Protein AF-0000000082126314 (afdb_homodimer)

Secondary structure (DSSP, 8-state):
-------SGGGHHHHHHHHHHHSS---THHHHHHHHHHHHTT-----------SS---EEE---SSHHHHHHHHHHHHTT--EEEEES-TTSHHHHHHHHHS-TTEEEEE--TT-HHHHHHHHHHHHHHHTT----EEEE--------B-TTTS-HHHHHHHIIIIIIIHHHHHHHHHHHHHHHT-EEEEE--GGGTS--TTBHHHHHHHHHHHHHHHHHHHHHGGGT-EEEEEEE--B--GGGG-HHHHHHHHHHHHHHS-HHHHHHH-HHHHHHHHHHHHHHHHHSB---HHHHHHHHHHHH-SS--SEEEESTTHHHHHHHHHHS-HHHHHHHHHHHH----PPPHHHHHHHHHHHHHHHHHHHHHHH--/--------GGGHHHHHHHHHHHSS---THHHHHHHHHHHTTT-----------SS---EEES--SSHHHHHHHHHHHHTT--EEEEES-TTSHHHHHHHHHS-TTEEEEE--TT-HHHHHHHHHHHHHHHTT----EEEE--------B-TTTS-HHHHHHHIIIIIIIHHHHHHHHHHHHHHHT-EEEEE--GGGTS--TTBHHHHHHHHHHHHHHHHHHHHHGGGT-EEEEEEE--B--GGGG-HHHHHHHHHHHHHHS-HHHHHHH-HHHHHHHHHHHHHHHHHSB---HHHHHHHHHHHH-SS--SEEEESTTHHHHHHHHHHS-HHHHHHHHHHHH----PPPHHHHHHHHHHHHHHHHHHHHHHH--

Nearest PDB structures (foldseek):
  2jap-assembly1_D  TM=8.775E-01  e=4.579E-18  Streptomyces clavuligerus
  5u4s-assembly1_B  TM=9.012E-01  e=1.183E-16  Burkholderia cenocepacia J2315
  6h0m-assembly1_A  TM=8.388E-01  e=1.594E-15  Homo sapiens
  6hno-assembly1_A  TM=8.397E-01  e=1.691E-15  Homo sapiens
  1yde-assembly4_N  TM=8.434E-01  e=3.240E-15  Homo sapiens

Structure (mmCIF, N/CA/C/O backbone):
data_AF-0000000082126314-model_v1
#
loop_
_entity.id
_entity.type
_entity.pdbx_description
1 polymer '11-beta-hydroxysteroid dehydrogenase type 2'
#
loop_
_atom_site.group_PDB
_atom_site.id
_atom_site.type_symbol
_atom_site.label_atom_id
_atom_site.label_alt_id
_atom_site.label_comp_id
_atom_site.label_asym_id
_atom_site.label_entity_id
_atom_site.label_seq_id
_atom_site.pdbx_PDB_ins_code
_atom_site.Cartn_x
_atom_site.Cartn_y
_atom_site.Cartn_z
_atom_site.occupancy
_atom_site.B_iso_or_equiv
_atom_site.auth_seq_id
_atom_site.auth_comp_id
_atom_site.auth_asym_id
_atom_site.auth_atom_id
_atom_site.pdbx_PDB_model_num
ATOM 1 N N . MET A 1 1 ? -39.156 -5.375 44.812 1 20.78 1 MET A N 1
ATOM 2 C CA . MET A 1 1 ? -38.625 -5.566 43.469 1 20.78 1 MET A CA 1
ATOM 3 C C . MET A 1 1 ? -37.25 -4.98 43.344 1 20.78 1 MET A C 1
ATOM 5 O O . MET A 1 1 ? -37.031 -3.775 43.5 1 20.78 1 MET A O 1
ATOM 9 N N . VAL A 1 2 ? -36.062 -5.664 43.719 1 22.58 2 VAL A N 1
ATOM 10 C CA . VAL A 1 2 ? -34.812 -5.41 44.406 1 22.58 2 VAL A CA 1
ATOM 11 C C . VAL A 1 2 ? -33.719 -4.992 43.406 1 22.58 2 VAL A C 1
ATOM 13 O O . VAL A 1 2 ? -33.469 -5.695 42.438 1 22.58 2 VAL A O 1
ATOM 16 N N . ARG A 1 3 ? -33.281 -3.662 43.312 1 22.39 3 ARG A N 1
ATOM 17 C CA . ARG A 1 3 ? -32.469 -2.762 42.5 1 22.39 3 ARG A CA 1
ATOM 18 C C . ARG A 1 3 ? -30.984 -3.113 42.594 1 22.39 3 ARG A C 1
ATOM 20 O O . ARG A 1 3 ? -30.312 -2.699 43.562 1 22.39 3 ARG A O 1
ATOM 27 N N . GLY A 1 4 ? -30.594 -4.449 42.469 1 22.42 4 GLY A N 1
ATOM 28 C CA . GLY A 1 4 ? -29.25 -4.824 42.906 1 22.42 4 GLY A CA 1
ATOM 29 C C . GLY A 1 4 ? -28.172 -4.121 42.094 1 22.42 4 GLY A C 1
ATOM 30 O O . GLY A 1 4 ? -28.266 -4.023 40.875 1 22.42 4 GLY A O 1
ATOM 31 N N . ARG A 1 5 ? -27.344 -3.168 42.719 1 23.34 5 ARG A N 1
ATOM 32 C CA . ARG A 1 5 ? -26.297 -2.193 42.406 1 23.34 5 ARG A CA 1
ATOM 33 C C . ARG A 1 5 ? -25.047 -2.881 41.875 1 23.34 5 ARG A C 1
ATOM 35 O O . ARG A 1 5 ? -24.438 -3.693 42.594 1 23.34 5 ARG A O 1
ATOM 42 N N . LEU A 1 6 ? -25.031 -3.4 40.656 1 25.09 6 LEU A N 1
ATOM 43 C CA . LEU A 1 6 ? -23.859 -4.156 40.219 1 25.09 6 LEU A CA 1
ATOM 44 C C . LEU A 1 6 ? -22.594 -3.305 40.312 1 25.09 6 LEU A C 1
ATOM 46 O O . LEU A 1 6 ? -22.609 -2.135 39.938 1 25.09 6 LEU A O 1
ATOM 50 N N . PRO A 1 7 ? -21.547 -3.617 41.156 1 22.52 7 PRO A N 1
ATOM 51 C CA . PRO A 1 7 ? -20.375 -2.881 41.625 1 22.52 7 PRO A CA 1
ATOM 52 C C . PRO A 1 7 ? -19.469 -2.402 40.5 1 22.52 7 PRO A C 1
ATOM 54 O O . PRO A 1 7 ? -19.484 -2.98 39.406 1 22.52 7 PRO A O 1
ATOM 57 N N . ARG A 1 8 ? -18.844 -1.096 40.594 1 27.41 8 ARG A N 1
ATOM 58 C CA . ARG A 1 8 ? -18.078 -0.081 39.875 1 27.41 8 ARG A CA 1
ATOM 59 C C . ARG A 1 8 ? -16.672 -0.585 39.562 1 27.41 8 ARG A C 1
ATOM 61 O O . ARG A 1 8 ? -15.797 0.194 39.188 1 27.41 8 ARG A O 1
ATOM 68 N N . VAL A 1 9 ? -16.312 -1.833 39.938 1 24.19 9 VAL A N 1
ATOM 69 C CA . VAL A 1 9 ? -14.898 -2.154 40.125 1 24.19 9 VAL A CA 1
ATOM 70 C C . VAL A 1 9 ? -14.18 -2.098 38.781 1 24.19 9 VAL A C 1
ATOM 72 O O . VAL A 1 9 ? -12.961 -2.232 38.719 1 24.19 9 VAL A O 1
ATOM 75 N N . HIS A 1 10 ? -14.977 -2.217 37.688 1 27.72 10 HIS A N 1
ATOM 76 C CA . HIS A 1 10 ? -14.289 -2.793 36.531 1 27.72 10 HIS A CA 1
ATOM 77 C C . HIS A 1 10 ? -13.422 -1.75 35.844 1 27.72 10 HIS A C 1
ATOM 79 O O . HIS A 1 10 ? -12.914 -1.999 34.75 1 27.72 10 HIS A O 1
ATOM 85 N N . ARG A 1 11 ? -13.516 -0.415 36.5 1 29.98 11 ARG A N 1
ATOM 86 C CA . ARG A 1 11 ? -12.961 0.695 35.719 1 29.98 11 ARG A CA 1
ATOM 87 C C . ARG A 1 11 ? -11.438 0.714 35.812 1 29.98 11 ARG A C 1
ATOM 89 O O . ARG A 1 11 ? -10.773 1.343 34.969 1 29.98 11 ARG A O 1
ATOM 96 N N . SER A 1 12 ? -10.836 0.239 36.938 1 27.75 12 SER A N 1
ATOM 97 C CA . SER A 1 12 ? -9.5 0.644 37.344 1 27.75 12 SER A CA 1
ATOM 98 C C . SER A 1 12 ? -8.43 0.042 36.469 1 27.75 12 SER A C 1
ATOM 100 O O . SER A 1 12 ? -7.445 0.707 36.125 1 27.75 12 SER A O 1
ATOM 102 N N . TRP A 1 13 ? -8.641 -1.175 36.125 1 28.08 13 TRP A N 1
ATOM 103 C CA . TRP A 1 13 ? -7.453 -1.894 35.688 1 28.08 13 TRP A CA 1
ATOM 104 C C . TRP A 1 13 ? -7.09 -1.53 34.25 1 28.08 13 TRP A C 1
ATOM 106 O O . TRP A 1 13 ? -5.91 -1.476 33.906 1 28.08 13 TRP A O 1
ATOM 116 N N . LEU A 1 14 ? -8.203 -1.033 33.531 1 29.67 14 LEU A N 1
ATOM 117 C CA . LEU A 1 14 ? -8.008 -0.794 32.094 1 29.67 14 LEU A CA 1
ATOM 118 C C . LEU A 1 14 ? -7.219 0.489 31.875 1 29.67 14 LEU A C 1
ATOM 120 O O . LEU A 1 14 ? -6.5 0.605 30.875 1 29.67 14 LEU A O 1
ATOM 124 N N . GLU A 1 15 ? -7.316 1.473 32.812 1 31.52 15 GLU A N 1
ATOM 125 C CA . GLU A 1 15 ? -6.559 2.719 32.75 1 31.52 15 GLU A CA 1
ATOM 126 C C . GLU A 1 15 ? -5.062 2.463 32.938 1 31.52 15 GLU A C 1
ATOM 128 O O . GLU A 1 15 ? -4.234 3.131 32.312 1 31.52 15 GLU A O 1
ATOM 133 N N . LEU A 1 16 ? -4.77 1.506 33.656 1 30.12 16 LEU A N 1
ATOM 134 C CA . LEU A 1 16 ? -3.377 1.296 34.062 1 30.12 16 LEU A CA 1
ATOM 135 C C . LEU A 1 16 ? -2.58 0.715 32.875 1 30.12 16 LEU A C 1
ATOM 137 O O . LEU A 1 16 ? -1.442 1.122 32.625 1 30.12 16 LEU A O 1
ATOM 141 N N . TYR A 1 17 ? -3.289 -0.113 32 1 31.22 17 TYR A N 1
ATOM 142 C CA . TYR A 1 17 ? -2.498 -0.831 31.016 1 31.22 17 TYR A CA 1
ATOM 143 C C . TYR A 1 17 ? -2.121 0.081 29.859 1 31.22 17 TYR A C 1
ATOM 145 O O . TYR A 1 17 ? -1.019 -0.017 29.312 1 31.22 17 TYR A O 1
ATOM 153 N N . CYS A 1 18 ? -2.982 1.072 29.375 1 33 18 CYS A N 1
ATOM 154 C CA . CYS A 1 18 ? -2.668 1.998 28.297 1 33 18 CYS A CA 1
ATOM 155 C C . CYS A 1 18 ? -1.487 2.889 28.656 1 33 18 CYS A C 1
ATOM 157 O O . CYS A 1 18 ? -0.684 3.25 27.797 1 33 18 CYS A O 1
ATOM 159 N N . ARG A 1 19 ? -1.392 3.305 29.875 1 31.64 19 ARG A N 1
ATOM 160 C CA . ARG A 1 19 ? -0.272 4.105 30.359 1 31.64 19 ARG A CA 1
ATOM 161 C C . ARG A 1 19 ? 1.025 3.305 30.328 1 31.64 19 ARG A C 1
ATOM 163 O O . ARG A 1 19 ? 2.115 3.881 30.312 1 31.64 19 ARG A O 1
ATOM 170 N N . MET A 1 20 ? 0.917 2.049 30.375 1 30.08 20 MET A N 1
ATOM 171 C CA . MET A 1 20 ? 2.166 1.317 30.562 1 30.08 20 MET A CA 1
ATOM 172 C C . MET A 1 20 ? 2.939 1.21 29.266 1 30.08 20 MET A C 1
ATOM 174 O O . MET A 1 20 ? 4.172 1.156 29.266 1 30.08 20 MET A O 1
ATOM 178 N N . ARG A 1 21 ? 2.238 0.976 27.984 1 34.66 21 ARG A N 1
ATOM 179 C CA . ARG A 1 21 ? 3.092 0.909 26.812 1 34.66 21 ARG A CA 1
ATOM 180 C C . ARG A 1 21 ? 3.758 2.254 26.531 1 34.66 21 ARG A C 1
ATOM 182 O O . ARG A 1 21 ? 4.73 2.33 25.781 1 34.66 21 ARG A O 1
ATOM 189 N N . CYS A 1 22 ? 3.121 3.445 26.797 1 31.67 22 CYS A N 1
ATOM 190 C CA . CYS A 1 22 ? 3.951 4.641 26.719 1 31.67 22 CYS A CA 1
ATOM 191 C C . CYS A 1 22 ? 5.078 4.59 27.75 1 31.67 22 CYS A C 1
ATOM 193 O O . CYS A 1 22 ? 6.137 5.188 27.547 1 31.67 22 CYS A O 1
ATOM 195 N N . GLU A 1 23 ? 4.77 4.488 29.156 1 30.38 23 GLU A N 1
ATOM 196 C CA . GLU A 1 23 ? 5.84 4.531 30.141 1 30.38 23 GLU A CA 1
ATOM 197 C C . GLU A 1 23 ? 6.59 3.203 30.203 1 30.38 23 GLU A C 1
ATOM 199 O O . GLU A 1 23 ? 6.012 2.146 29.938 1 30.38 23 GLU A O 1
ATOM 204 N N . GLY A 1 24 ? 7.914 3.127 30.25 1 30.2 24 GLY A N 1
ATOM 205 C CA . GLY A 1 24 ? 9.086 2.268 30.266 1 30.2 24 GLY A CA 1
ATOM 206 C C . GLY A 1 24 ? 8.891 1.001 31.062 1 30.2 24 GLY A C 1
ATOM 207 O O . GLY A 1 24 ? 9.859 0.291 31.359 1 30.2 24 GLY A O 1
ATOM 208 N N . HIS A 1 25 ? 7.824 1.014 31.922 1 28.56 25 HIS A N 1
ATOM 209 C CA . HIS A 1 25 ? 8.062 -0.124 32.812 1 28.56 25 HIS A CA 1
ATOM 210 C C . HIS A 1 25 ? 7.652 -1.433 32.125 1 28.56 25 HIS A C 1
ATOM 212 O O . HIS A 1 25 ? 6.461 -1.719 32 1 28.56 25 HIS A O 1
ATOM 218 N N . LEU A 1 26 ? 8.367 -1.854 31.094 1 32.91 26 LEU A N 1
ATOM 219 C CA . LEU A 1 26 ? 8.359 -3.139 30.406 1 32.91 26 LEU A CA 1
ATOM 220 C C . LEU A 1 26 ? 8.43 -4.293 31.406 1 32.91 26 LEU A C 1
ATOM 222 O O . LEU A 1 26 ? 9.414 -4.43 32.125 1 32.91 26 LEU A O 1
ATOM 226 N N . SER A 1 27 ? 7.402 -4.555 32.031 1 30.56 27 SER A N 1
ATOM 227 C CA . SER A 1 27 ? 7.68 -5.738 32.844 1 30.56 27 SER A CA 1
ATOM 228 C C . SER A 1 27 ? 8.219 -6.879 31.984 1 30.56 27 SER A C 1
ATOM 230 O O . SER A 1 27 ? 7.867 -6.996 30.812 1 30.56 27 SER A O 1
ATOM 232 N N . CYS A 1 28 ? 9.32 -7.59 32.375 1 28.75 28 CYS A N 1
ATOM 233 C CA . CYS A 1 28 ? 10.312 -8.562 31.953 1 28.75 28 CYS A CA 1
ATOM 234 C C . CYS A 1 28 ? 9.648 -9.758 31.281 1 28.75 28 CYS A C 1
ATOM 236 O O . CYS A 1 28 ? 10.227 -10.367 30.391 1 28.75 28 CYS A O 1
ATOM 238 N N . SER A 1 29 ? 8.5 -10.18 31.797 1 30.23 29 SER A N 1
ATOM 239 C CA . SER A 1 29 ? 8.125 -11.555 31.469 1 30.23 29 SER A CA 1
ATOM 240 C C . SER A 1 29 ? 7.488 -11.641 30.094 1 30.23 29 SER A C 1
ATOM 242 O O . SER A 1 29 ? 7.531 -12.688 29.438 1 30.23 29 SER A O 1
ATOM 244 N N . SER A 1 30 ? 6.691 -10.594 29.672 1 33.94 30 SER A N 1
ATOM 245 C CA . SER A 1 30 ? 6.023 -10.625 28.375 1 33.94 30 SER A CA 1
ATOM 246 C C . SER A 1 30 ? 7.02 -10.438 27.25 1 33.94 30 SER A C 1
ATOM 248 O O . SER A 1 30 ? 6.703 -10.711 26.078 1 33.94 30 SER A O 1
ATOM 250 N N . ILE A 1 31 ? 8.188 -9.828 27.516 1 36.41 31 ILE A N 1
ATOM 251 C CA . ILE A 1 31 ? 9.32 -9.664 26.609 1 36.41 31 ILE A CA 1
ATOM 252 C C . ILE A 1 31 ? 9.891 -11.039 26.25 1 36.41 31 ILE A C 1
ATOM 254 O O . ILE A 1 31 ? 10.227 -11.289 25.094 1 36.41 31 ILE A O 1
ATOM 258 N N . VAL A 1 32 ? 9.977 -11.844 27.25 1 32.91 32 VAL A N 1
ATOM 259 C CA . VAL A 1 32 ? 10.672 -13.109 27.062 1 32.91 32 VAL A CA 1
ATOM 260 C C . VAL A 1 32 ? 9.867 -14.016 26.141 1 32.91 32 VAL A C 1
ATOM 262 O O . VAL A 1 32 ? 10.438 -14.688 25.266 1 32.91 32 VAL A O 1
ATOM 265 N N . TYR A 1 33 ? 8.508 -13.922 26.219 1 31.95 33 TYR A N 1
ATOM 266 C CA . TYR A 1 33 ? 7.707 -14.859 25.438 1 31.95 33 TYR A CA 1
ATOM 267 C C . TYR A 1 33 ? 7.668 -14.461 23.969 1 31.95 33 TYR A C 1
ATOM 269 O O . TYR A 1 33 ? 7.762 -15.312 23.094 1 31.95 33 TYR A O 1
ATOM 277 N N . ARG A 1 34 ? 7.512 -13.172 23.719 1 37.03 34 ARG A N 1
ATOM 278 C CA . ARG A 1 34 ? 7.473 -12.695 22.344 1 37.03 34 ARG A CA 1
ATOM 279 C C . ARG A 1 34 ? 8.852 -12.781 21.688 1 37.03 34 ARG A C 1
ATOM 281 O O . ARG A 1 34 ? 8.961 -12.867 20.469 1 37.03 34 ARG A O 1
ATOM 288 N N . MET A 1 35 ? 9.914 -12.672 22.406 1 34.84 35 MET A N 1
ATOM 289 C CA . MET A 1 35 ? 11.281 -12.836 21.938 1 34.84 35 MET A CA 1
ATOM 290 C C . MET A 1 35 ? 11.516 -14.258 21.422 1 34.84 35 MET A C 1
ATOM 292 O O . MET A 1 35 ? 12.32 -14.469 20.516 1 34.84 35 MET A O 1
ATOM 296 N N . THR A 1 36 ? 10.914 -15.227 22.031 1 33.75 36 THR A N 1
ATOM 297 C CA . THR A 1 36 ? 11.172 -16.594 21.609 1 33.75 36 THR A CA 1
ATOM 298 C C . THR A 1 36 ? 10.477 -16.891 20.281 1 33.75 36 THR A C 1
ATOM 300 O O . THR A 1 36 ? 10.992 -17.656 19.453 1 33.75 36 THR A O 1
ATOM 303 N N . VAL A 1 37 ? 9.359 -16.156 20.016 1 36.62 37 VAL A N 1
ATOM 304 C CA . VAL A 1 37 ? 8.625 -16.469 18.797 1 36.62 37 VAL A CA 1
ATOM 305 C C . VAL A 1 37 ? 9.352 -15.867 17.594 1 36.62 37 VAL A C 1
ATOM 307 O O . VAL A 1 37 ? 9.414 -16.5 16.531 1 36.62 37 VAL A O 1
ATOM 310 N N . THR A 1 38 ? 9.875 -14.633 17.672 1 35.91 38 THR A N 1
ATOM 311 C CA . THR A 1 38 ? 10.578 -14.016 16.547 1 35.91 38 THR A CA 1
ATOM 312 C C . THR A 1 38 ? 11.859 -14.773 16.234 1 35.91 38 THR A C 1
ATOM 314 O O . THR A 1 38 ? 12.227 -14.914 15.062 1 35.91 38 THR A O 1
ATOM 317 N N . LEU A 1 39 ? 12.562 -15.195 17.141 1 35.5 39 LEU A N 1
ATOM 318 C CA . LEU A 1 39 ? 13.852 -15.828 16.891 1 35.5 39 LEU A CA 1
ATOM 319 C C . LEU A 1 39 ? 13.664 -17.203 16.266 1 35.5 39 LEU A C 1
ATOM 321 O O . LEU A 1 39 ? 14.539 -17.703 15.555 1 35.5 39 LEU A O 1
ATOM 325 N N . SER A 1 40 ? 12.555 -17.906 16.516 1 33.94 40 SER A N 1
ATOM 326 C CA . SER A 1 40 ? 12.43 -19.25 15.961 1 33.94 40 SER A CA 1
ATOM 327 C C . SER A 1 40 ? 12.273 -19.203 14.445 1 33.94 40 SER A C 1
ATOM 329 O O . SER A 1 40 ? 12.469 -20.219 13.766 1 33.94 40 SER A O 1
ATOM 331 N N . THR A 1 41 ? 11.781 -18.125 13.859 1 36.25 41 THR A N 1
ATOM 332 C CA . THR A 1 41 ? 11.672 -18.109 12.406 1 36.25 41 THR A CA 1
ATOM 333 C C . THR A 1 41 ? 13.047 -18.047 11.75 1 36.25 41 THR A C 1
ATOM 335 O O . THR A 1 41 ? 13.18 -18.266 10.547 1 36.25 41 THR A O 1
ATOM 338 N N . LEU A 1 42 ? 14.109 -17.609 12.492 1 32.41 42 LEU A N 1
ATOM 339 C CA . LEU A 1 42 ? 15.359 -17.5 11.75 1 32.41 42 LEU A CA 1
ATOM 340 C C . LEU A 1 42 ? 15.898 -18.875 11.375 1 32.41 42 LEU A C 1
ATOM 342 O O . LEU A 1 42 ? 16.422 -19.062 10.281 1 32.41 42 LEU A O 1
ATOM 346 N N . VAL A 1 43 ? 16.266 -19.812 12.352 1 32.88 43 VAL A N 1
ATOM 347 C CA . VAL A 1 43 ? 17.297 -20.812 12.094 1 32.88 43 VAL A CA 1
ATOM 348 C C . VAL A 1 43 ? 16.656 -22.047 11.453 1 32.88 43 VAL A C 1
ATOM 350 O O . VAL A 1 43 ? 17.312 -23.094 11.328 1 32.88 43 VAL A O 1
ATOM 353 N N . SER A 1 44 ? 15.406 -22.406 11.32 1 32.94 44 SER A N 1
ATOM 354 C CA . SER A 1 44 ? 15.211 -23.781 10.867 1 32.94 44 SER A CA 1
ATOM 355 C C . SER A 1 44 ? 15.797 -23.984 9.477 1 32.94 44 SER A C 1
ATOM 357 O O . SER A 1 44 ? 15.219 -23.531 8.484 1 32.94 44 SER A O 1
ATOM 359 N N . SER A 1 45 ? 17.031 -24.062 9.359 1 30.39 45 SER A N 1
ATOM 360 C CA . SER A 1 45 ? 17.609 -24.719 8.188 1 30.39 45 SER A CA 1
ATOM 361 C C . SER A 1 45 ? 17.094 -26.141 8.023 1 30.39 45 SER A C 1
ATOM 363 O O . SER A 1 45 ? 17.641 -27.078 8.625 1 30.39 45 SER A O 1
ATOM 365 N N . ARG A 1 46 ? 15.773 -26.562 8.352 1 34.09 46 ARG A N 1
ATOM 366 C CA . ARG A 1 46 ? 15.398 -27.953 8.047 1 34.09 46 ARG A CA 1
ATOM 367 C C . ARG A 1 46 ? 15.969 -28.391 6.703 1 34.09 46 ARG A C 1
ATOM 369 O O . ARG A 1 46 ? 16.016 -27.594 5.754 1 34.09 46 ARG A O 1
ATOM 376 N N . SER A 1 47 ? 16.703 -29.359 6.785 1 31.19 47 SER A N 1
ATOM 377 C CA . SER A 1 47 ? 17.094 -30.078 5.582 1 31.19 47 SER A CA 1
ATOM 378 C C . SER A 1 47 ? 15.898 -30.312 4.656 1 31.19 47 SER A C 1
ATOM 380 O O . SER A 1 47 ? 14.836 -30.734 5.098 1 31.19 47 SER A O 1
ATOM 382 N N . TYR A 1 48 ? 15.656 -29.547 3.791 1 35.78 48 TYR A N 1
ATOM 383 C CA . TYR A 1 48 ? 14.781 -29.531 2.619 1 35.78 48 TYR A CA 1
ATOM 384 C C . TYR A 1 48 ? 14.664 -30.938 2.021 1 35.78 48 TYR A C 1
ATOM 386 O O . TYR A 1 48 ? 15.609 -31.438 1.413 1 35.78 48 TYR A O 1
ATOM 394 N N . HIS A 1 49 ? 14.234 -31.969 2.918 1 35 49 HIS A N 1
ATOM 395 C CA . HIS A 1 49 ? 13.938 -33.094 2.059 1 35 49 HIS A CA 1
ATOM 396 C C . HIS A 1 49 ? 13.039 -32.688 0.894 1 35 49 HIS A C 1
ATOM 398 O O . HIS A 1 49 ? 11.953 -32.156 1.103 1 35 49 HIS A O 1
ATOM 404 N N . SER A 1 50 ? 13.562 -32.344 -0.147 1 39.34 50 SER A N 1
ATOM 405 C CA . SER A 1 50 ? 13.086 -31.953 -1.467 1 39.34 50 SER A CA 1
ATOM 406 C C . SER A 1 50 ? 12.109 -33 -2.033 1 39.34 50 SER A C 1
ATOM 408 O O . SER A 1 50 ? 12.508 -34.094 -2.406 1 39.34 50 SER A O 1
ATOM 410 N N . HIS A 1 51 ? 11.086 -33.406 -1.39 1 42 51 HIS A N 1
ATOM 411 C CA . HIS A 1 51 ? 10.203 -34.125 -2.283 1 42 51 HIS A CA 1
ATOM 412 C C . HIS A 1 51 ? 9.969 -33.375 -3.582 1 42 51 HIS A C 1
ATOM 414 O O . HIS A 1 51 ? 9.375 -32.281 -3.576 1 42 51 HIS A O 1
ATOM 420 N N . ARG A 1 52 ? 10.883 -33.594 -4.488 1 47.06 52 ARG A N 1
ATOM 421 C CA . ARG A 1 52 ? 10.828 -33 -5.828 1 47.06 52 ARG A CA 1
ATOM 422 C C . ARG A 1 52 ? 9.531 -33.375 -6.531 1 47.06 52 ARG A C 1
ATOM 424 O O . ARG A 1 52 ? 9.203 -34.562 -6.648 1 47.06 52 ARG A O 1
ATOM 431 N N . PRO A 1 53 ? 8.531 -32.562 -6.578 1 50.75 53 PRO A N 1
ATOM 432 C CA . PRO A 1 53 ? 7.422 -32.969 -7.441 1 50.75 53 PRO A CA 1
ATOM 433 C C . PRO A 1 53 ? 7.895 -33.562 -8.766 1 50.75 53 PRO A C 1
ATOM 435 O O . PRO A 1 53 ? 8.984 -33.25 -9.242 1 50.75 53 PRO A O 1
ATOM 438 N N . ALA A 1 54 ? 7.402 -34.781 -9.109 1 44.38 54 ALA A N 1
ATOM 439 C CA . ALA A 1 54 ? 7.77 -35.562 -10.297 1 44.38 54 ALA A CA 1
ATOM 440 C C . ALA A 1 54 ? 7.871 -34.656 -11.523 1 44.38 54 ALA A C 1
ATOM 442 O O . ALA A 1 54 ? 8.711 -34.875 -12.398 1 44.38 54 ALA A O 1
ATOM 443 N N . LEU A 1 55 ? 6.645 -34.094 -12.07 1 51.44 55 LEU A N 1
ATOM 444 C CA . LEU A 1 55 ? 6.613 -33.562 -13.422 1 51.44 55 LEU A CA 1
ATOM 445 C C . LEU A 1 55 ? 7.312 -32.219 -13.477 1 51.44 55 LEU A C 1
ATOM 447 O O . LEU A 1 55 ? 7.34 -31.469 -12.484 1 51.44 55 LEU A O 1
ATOM 451 N N . PRO A 1 56 ? 8.117 -31.984 -14.578 1 56.06 56 PRO A N 1
ATOM 452 C CA . PRO A 1 56 ? 8.906 -30.75 -14.648 1 56.06 56 PRO A CA 1
ATOM 453 C C . PRO A 1 56 ? 8.117 -29.516 -14.219 1 56.06 56 PRO A C 1
ATOM 455 O O . PRO A 1 56 ? 7.113 -29.172 -14.852 1 56.06 56 PRO A O 1
ATOM 458 N N . SER A 1 57 ? 8.07 -29.172 -12.953 1 64.38 57 SER A N 1
ATOM 459 C CA . SER A 1 57 ? 7.488 -27.969 -12.359 1 64.38 57 SER A CA 1
ATOM 460 C C . SER A 1 57 ? 8.039 -26.703 -13.023 1 64.38 57 SER A C 1
ATOM 462 O O . SER A 1 57 ? 9.25 -26.562 -13.188 1 64.38 57 SER A O 1
ATOM 464 N N . LEU A 1 58 ? 7.152 -25.953 -13.828 1 84.62 58 LEU A N 1
ATOM 465 C CA . LEU A 1 58 ? 7.523 -24.828 -14.664 1 84.62 58 LEU A CA 1
ATOM 466 C C . LEU A 1 58 ? 7.164 -23.5 -13.992 1 84.62 58 LEU A C 1
ATOM 468 O O . LEU A 1 58 ? 6.012 -23.078 -14.039 1 84.62 58 LEU A O 1
ATOM 472 N N . PRO A 1 59 ? 8.203 -22.875 -13.367 1 92.38 59 PRO A N 1
ATOM 473 C CA . PRO A 1 59 ? 7.914 -21.547 -12.836 1 92.38 59 PRO A CA 1
ATOM 474 C C . PRO A 1 59 ? 8.125 -20.438 -13.875 1 92.38 59 PRO A C 1
ATOM 476 O O . PRO A 1 59 ? 8.945 -20.594 -14.789 1 92.38 59 PRO A O 1
ATOM 479 N N . PHE A 1 60 ? 7.273 -19.453 -13.859 1 95.69 60 PHE A N 1
ATOM 480 C CA . PHE A 1 60 ? 7.438 -18.203 -14.594 1 95.69 60 PHE A CA 1
ATOM 481 C C . PHE A 1 60 ? 8.055 -17.141 -13.711 1 95.69 60 PHE A C 1
ATOM 483 O O . PHE A 1 60 ? 7.57 -16.891 -12.602 1 95.69 60 PHE A O 1
ATOM 490 N N . PHE A 1 61 ? 9.133 -16.484 -14.203 1 95.31 61 PHE A N 1
ATOM 491 C CA . PHE A 1 61 ? 9.953 -15.602 -13.375 1 95.31 61 PHE A CA 1
ATOM 492 C C . PHE A 1 61 ? 10.133 -14.242 -14.039 1 95.31 61 PHE A C 1
ATOM 494 O O . PHE A 1 61 ? 11.07 -14.055 -14.82 1 95.31 61 PHE A O 1
ATOM 501 N N . PRO A 1 62 ? 9.375 -13.258 -13.594 1 92.5 62 PRO A N 1
ATOM 502 C CA . PRO A 1 62 ? 9.609 -11.914 -14.125 1 92.5 62 PRO A CA 1
ATOM 503 C C . PRO A 1 62 ? 10.844 -11.25 -13.523 1 92.5 62 PRO A C 1
ATOM 505 O O . PRO A 1 62 ? 11.133 -11.438 -12.336 1 92.5 62 PRO A O 1
ATOM 508 N N . GLY A 1 63 ? 11.555 -10.453 -14.391 1 92.44 63 GLY A N 1
ATOM 509 C CA . GLY A 1 63 ? 12.633 -9.609 -13.898 1 92.44 63 GLY A CA 1
ATOM 510 C C . GLY A 1 63 ? 13.898 -10.375 -13.578 1 92.44 63 GLY A C 1
A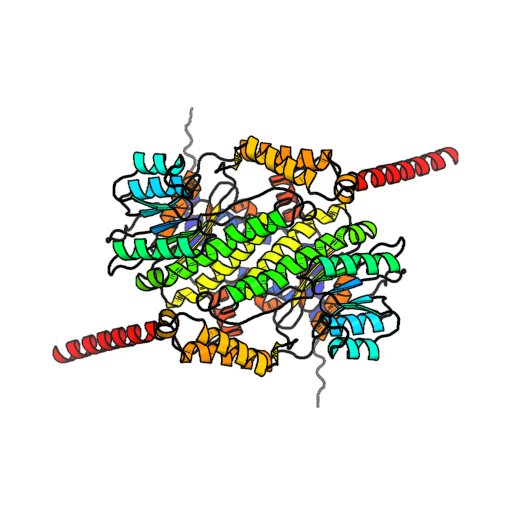TOM 511 O O . GLY A 1 63 ? 14.367 -10.359 -12.438 1 92.44 63 GLY A O 1
ATOM 512 N N . CYS A 1 64 ? 14.57 -10.93 -14.594 1 94.25 64 CYS A N 1
ATOM 513 C CA . CYS A 1 64 ? 15.734 -11.781 -14.344 1 94.25 64 CYS A CA 1
ATOM 514 C C . CYS A 1 64 ? 16.984 -11.188 -14.969 1 94.25 64 CYS A C 1
ATOM 516 O O . CYS A 1 64 ? 17.953 -11.906 -15.242 1 94.25 64 CYS A O 1
ATOM 518 N N . ASP A 1 65 ? 16.953 -9.883 -15.188 1 91.5 65 ASP A N 1
ATOM 519 C CA . ASP A 1 65 ? 18.109 -9.211 -15.758 1 91.5 65 ASP A CA 1
ATOM 520 C C . ASP A 1 65 ? 19.297 -9.234 -14.789 1 91.5 65 ASP A C 1
ATOM 522 O O . ASP A 1 65 ? 20.438 -9.336 -15.219 1 91.5 65 ASP A O 1
ATOM 526 N N . THR A 1 66 ? 18.984 -9.055 -13.508 1 89.19 66 THR A N 1
ATOM 527 C CA . THR A 1 66 ? 20 -8.992 -12.461 1 89.19 66 THR A CA 1
ATOM 528 C C . THR A 1 66 ? 19.453 -9.508 -11.133 1 89.19 66 THR A C 1
ATOM 530 O O . THR A 1 66 ? 18.328 -10.016 -11.078 1 89.19 66 THR A O 1
ATOM 533 N N . GLY A 1 67 ? 20.281 -9.547 -10.18 1 90.5 67 GLY A N 1
ATOM 534 C CA . GLY A 1 67 ? 19.859 -9.688 -8.797 1 90.5 67 GLY A CA 1
ATOM 535 C C . GLY A 1 67 ? 19.312 -11.07 -8.477 1 90.5 67 GLY A C 1
ATOM 536 O O . GLY A 1 67 ? 19.859 -12.078 -8.922 1 90.5 67 GLY A O 1
ATOM 537 N N . PHE A 1 68 ? 18.266 -11.078 -7.641 1 93 68 PHE A N 1
ATOM 538 C CA . PHE A 1 68 ? 17.672 -12.312 -7.133 1 93 68 PHE A CA 1
ATOM 539 C C . PHE A 1 68 ? 17.141 -13.156 -8.273 1 93 68 PHE A C 1
ATOM 541 O O . PHE A 1 68 ? 17.312 -14.383 -8.289 1 93 68 PHE A O 1
ATOM 548 N N . GLY A 1 69 ? 16.469 -12.484 -9.203 1 94.69 69 GLY A N 1
ATOM 549 C CA . GLY A 1 69 ? 15.875 -13.211 -10.312 1 94.69 69 GLY A CA 1
ATOM 550 C C . GLY A 1 69 ? 16.891 -14 -11.117 1 94.69 69 GLY A C 1
ATOM 551 O O . GLY A 1 69 ? 16.703 -15.203 -11.344 1 94.69 69 GLY A O 1
ATOM 552 N N . LYS A 1 70 ? 17.922 -13.328 -11.562 1 94.94 70 LYS A N 1
ATOM 553 C CA . LYS A 1 70 ? 18.969 -13.984 -12.352 1 94.94 70 LYS A CA 1
ATOM 554 C C . LYS A 1 70 ? 19.594 -15.148 -11.594 1 94.94 70 LYS A C 1
ATOM 556 O O . LYS A 1 70 ? 19.75 -16.25 -12.141 1 94.94 70 LYS A O 1
ATOM 561 N N . ALA A 1 71 ? 19.891 -14.922 -10.352 1 94.81 71 ALA A N 1
ATOM 562 C CA . ALA A 1 71 ? 20.531 -15.945 -9.523 1 94.81 71 ALA A CA 1
ATOM 563 C C . ALA A 1 71 ? 19.578 -17.125 -9.289 1 94.81 71 ALA A C 1
ATOM 565 O O . ALA A 1 71 ? 20 -18.281 -9.312 1 94.81 71 ALA A O 1
ATOM 566 N N . ALA A 1 72 ? 18.328 -16.859 -9.055 1 95.75 72 ALA A N 1
ATOM 567 C CA . ALA A 1 72 ? 17.344 -17.891 -8.781 1 95.75 72 ALA A CA 1
ATOM 568 C C . ALA A 1 72 ? 17.109 -18.766 -10.008 1 95.75 72 ALA A C 1
ATOM 570 O O . ALA A 1 72 ? 17.016 -20 -9.891 1 95.75 72 ALA A O 1
ATOM 571 N N . VAL A 1 73 ? 17.016 -18.156 -11.141 1 96.25 73 VAL A N 1
ATOM 572 C CA . VAL A 1 73 ? 16.781 -18.891 -12.383 1 96.25 73 VAL A CA 1
ATOM 573 C C . VAL A 1 73 ? 17.953 -19.828 -12.656 1 96.25 73 VAL A C 1
ATOM 575 O O . VAL A 1 73 ? 17.766 -20.969 -13.055 1 96.25 73 VAL A O 1
ATOM 578 N N . ARG A 1 74 ? 19.188 -19.344 -12.453 1 95.75 74 ARG A N 1
ATOM 579 C CA . ARG A 1 74 ? 20.359 -20.172 -12.633 1 95.75 74 ARG A CA 1
ATOM 580 C C . ARG A 1 74 ? 20.328 -21.391 -11.711 1 95.75 74 ARG A C 1
ATOM 582 O O . ARG A 1 74 ? 20.625 -22.516 -12.133 1 95.75 74 ARG A O 1
ATOM 589 N N . ARG A 1 75 ? 19.938 -21.141 -10.523 1 93.62 75 ARG A N 1
ATOM 590 C CA . ARG A 1 75 ? 19.875 -22.203 -9.531 1 93.62 75 ARG A CA 1
ATOM 591 C C . ARG A 1 75 ? 18.812 -23.234 -9.914 1 93.62 75 ARG A C 1
ATOM 593 O O . ARG A 1 75 ? 19.047 -24.438 -9.836 1 93.62 75 ARG A O 1
ATOM 600 N N . LEU A 1 76 ? 17.656 -22.812 -10.25 1 93.12 76 LEU A N 1
ATOM 601 C CA . LEU A 1 76 ? 16.562 -23.703 -10.609 1 93.12 76 LEU A CA 1
ATOM 602 C C . LEU A 1 76 ? 16.891 -24.5 -11.859 1 93.12 76 LEU A C 1
ATOM 604 O O . LEU A 1 76 ? 16.594 -25.703 -11.93 1 93.12 76 LEU A O 1
ATOM 608 N N . ASP A 1 77 ? 17.516 -23.844 -12.812 1 94.19 77 ASP A N 1
ATOM 609 C CA . ASP A 1 77 ? 17.953 -24.531 -14.023 1 94.19 77 ASP A CA 1
ATOM 610 C C . ASP A 1 77 ? 18.953 -25.641 -13.688 1 94.19 77 ASP A C 1
ATOM 612 O O . ASP A 1 77 ? 18.859 -26.75 -14.211 1 94.19 77 ASP A O 1
ATOM 616 N N . ALA A 1 78 ? 19.844 -25.281 -12.805 1 92.19 78 ALA A N 1
ATOM 617 C CA . ALA A 1 78 ? 20.859 -26.25 -12.383 1 92.19 78 ALA A CA 1
ATOM 618 C C . ALA A 1 78 ? 20.219 -27.438 -11.664 1 92.19 78 ALA A C 1
ATOM 620 O O . ALA A 1 78 ? 20.75 -28.547 -11.695 1 92.19 78 ALA A O 1
ATOM 621 N N . GLN A 1 79 ? 19.094 -27.219 -11.07 1 89.12 79 GLN A N 1
ATOM 622 C CA . GLN A 1 79 ? 18.359 -28.266 -10.359 1 89.12 79 GLN A CA 1
ATOM 623 C C . GLN A 1 79 ? 17.5 -29.078 -11.312 1 89.12 79 GLN A C 1
ATOM 625 O O . GLN A 1 79 ? 16.812 -30.016 -10.891 1 89.12 79 GLN A O 1
ATOM 630 N N . GLY A 1 80 ? 17.469 -28.656 -12.586 1 89.5 80 GLY A N 1
ATOM 631 C CA . GLY A 1 80 ? 16.797 -29.438 -13.602 1 89.5 80 GLY A CA 1
ATOM 632 C C . GLY A 1 80 ? 15.398 -28.953 -13.922 1 89.5 80 GLY A C 1
ATOM 633 O O . GLY A 1 80 ? 14.648 -29.609 -14.641 1 89.5 80 GLY A O 1
ATOM 634 N N . PHE A 1 81 ? 15.023 -27.797 -13.469 1 90.25 81 PHE A N 1
ATOM 635 C CA . PHE A 1 81 ? 13.695 -27.25 -13.719 1 90.25 81 PHE A CA 1
ATOM 636 C C . PHE A 1 81 ? 13.625 -26.594 -15.094 1 90.25 81 PHE A C 1
ATOM 638 O O . PHE A 1 81 ? 14.609 -26 -15.547 1 90.25 81 PHE A O 1
ATOM 645 N N . GLU A 1 82 ? 12.531 -26.75 -15.711 1 92.94 82 GLU A N 1
ATOM 646 C CA . GLU A 1 82 ? 12.203 -25.875 -16.828 1 92.94 82 GLU A CA 1
ATOM 647 C C . GLU A 1 82 ? 11.664 -24.531 -16.344 1 92.94 82 GLU A C 1
ATOM 649 O O . GLU A 1 82 ? 10.719 -24.5 -15.555 1 92.94 82 GLU A O 1
ATOM 654 N N . VAL A 1 83 ? 12.297 -23.484 -16.797 1 95.12 83 VAL A N 1
ATOM 655 C CA . VAL A 1 83 ? 11.961 -22.188 -16.234 1 95.12 83 VAL A CA 1
ATOM 656 C C . VAL A 1 83 ? 11.641 -21.203 -17.359 1 95.12 83 VAL A C 1
ATOM 658 O O . VAL A 1 83 ? 12.328 -21.172 -18.375 1 95.12 83 VAL A O 1
ATOM 661 N N . PHE A 1 84 ? 10.531 -20.5 -17.234 1 97.06 84 PHE A N 1
ATOM 662 C CA . PHE A 1 84 ? 10.289 -19.297 -18.031 1 97.06 84 PHE A CA 1
ATOM 663 C C . PHE A 1 84 ? 10.82 -18.062 -17.312 1 97.06 84 PHE A C 1
ATOM 665 O O . PHE A 1 84 ? 10.32 -17.688 -16.25 1 97.06 84 PHE A O 1
ATOM 672 N N . ALA A 1 85 ? 11.828 -17.438 -17.859 1 97.56 85 ALA A N 1
ATOM 673 C CA . ALA A 1 85 ? 12.414 -16.219 -17.281 1 97.56 85 ALA A CA 1
ATOM 674 C C . ALA A 1 85 ? 12.219 -15.023 -18.203 1 97.56 85 ALA A C 1
ATOM 676 O O . ALA A 1 85 ? 12.305 -15.156 -19.438 1 97.56 85 ALA A O 1
ATOM 677 N N . THR A 1 86 ? 11.938 -13.875 -17.594 1 97.94 86 THR A N 1
ATOM 678 C CA . THR A 1 86 ? 11.789 -12.688 -18.422 1 97.94 86 THR A CA 1
ATOM 679 C C . THR A 1 86 ? 12.906 -11.688 -18.141 1 97.94 86 THR A C 1
ATOM 681 O O . THR A 1 86 ? 13.422 -11.617 -17.016 1 97.94 86 THR A O 1
ATOM 684 N N . VAL A 1 87 ? 13.281 -10.961 -19.188 1 96.94 87 VAL A N 1
ATOM 685 C CA . VAL A 1 87 ? 14.242 -9.867 -19.125 1 96.94 87 VAL A CA 1
ATOM 686 C C . VAL A 1 87 ? 13.688 -8.648 -19.859 1 96.94 87 VAL A C 1
ATOM 688 O O . VAL A 1 87 ? 12.773 -8.766 -20.688 1 96.94 87 VAL A O 1
ATOM 691 N N . LEU A 1 88 ? 14.203 -7.484 -19.531 1 95.19 88 LEU A N 1
ATOM 692 C CA . LEU A 1 88 ? 13.766 -6.262 -20.188 1 95.19 88 LEU A CA 1
ATOM 693 C C . LEU A 1 88 ? 14.312 -6.188 -21.609 1 95.19 88 LEU A C 1
ATOM 695 O O . LEU A 1 88 ? 13.68 -5.613 -22.5 1 95.19 88 LEU A O 1
ATOM 699 N N . ASP A 1 89 ? 15.547 -6.734 -21.766 1 94.56 89 ASP A N 1
ATOM 700 C CA . ASP A 1 89 ? 16.234 -6.711 -23.047 1 94.56 89 ASP A CA 1
ATOM 701 C C . ASP A 1 89 ? 16.922 -8.047 -23.328 1 94.56 89 ASP A C 1
ATOM 703 O O . ASP A 1 89 ? 17.891 -8.406 -22.656 1 94.56 89 ASP A O 1
ATOM 707 N N . LEU A 1 90 ? 16.469 -8.727 -24.391 1 95.56 90 LEU A N 1
ATOM 708 C CA . LEU A 1 90 ? 17.016 -10.039 -24.75 1 95.56 90 LEU A CA 1
ATOM 709 C C . LEU A 1 90 ? 18.453 -9.914 -25.203 1 95.56 90 LEU A C 1
ATOM 711 O O . LEU A 1 90 ? 19.188 -10.906 -25.219 1 95.56 90 LEU A O 1
ATOM 715 N N . CYS A 1 91 ? 18.812 -8.711 -25.594 1 95.12 91 CYS A N 1
ATOM 716 C CA . CYS A 1 91 ? 20.172 -8.492 -26.062 1 95.12 91 CYS A CA 1
ATOM 717 C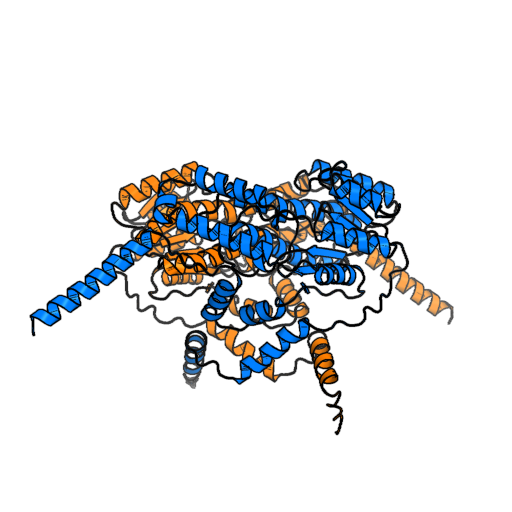 C . CYS A 1 91 ? 21.047 -7.906 -24.969 1 95.12 91 CYS A C 1
ATOM 719 O O . CYS A 1 91 ? 22.219 -7.602 -25.188 1 95.12 91 CYS A O 1
ATOM 721 N N . GLY A 1 92 ? 20.484 -7.715 -23.859 1 94.44 92 GLY A N 1
ATOM 722 C CA . GLY A 1 92 ? 21.234 -7.133 -22.766 1 94.44 92 GLY A CA 1
ATOM 723 C C . GLY A 1 92 ? 22.188 -8.109 -22.109 1 94.44 92 GLY A C 1
ATOM 724 O O . GLY A 1 92 ? 22.156 -9.305 -22.406 1 94.44 92 GLY A O 1
ATOM 725 N N . GLU A 1 93 ? 23.031 -7.555 -21.203 1 93.25 93 GLU A N 1
ATOM 726 C CA . GLU A 1 93 ? 24.062 -8.336 -20.547 1 93.25 93 GLU A CA 1
ATOM 727 C C . GLU A 1 93 ? 23.469 -9.469 -19.719 1 93.25 93 GLU A C 1
ATOM 729 O O . GLU A 1 93 ? 23.969 -10.594 -19.734 1 93.25 93 GLU A O 1
ATOM 734 N N . GLY A 1 94 ? 22.406 -9.195 -19 1 93.38 94 GLY A N 1
ATOM 735 C CA . GLY A 1 94 ? 21.75 -10.211 -18.188 1 93.38 94 GLY A CA 1
ATOM 736 C C . GLY A 1 94 ? 21.219 -11.375 -19 1 93.38 94 GLY A C 1
ATOM 737 O O . GLY A 1 94 ? 21.406 -12.539 -18.625 1 93.38 94 GLY A O 1
ATOM 738 N N . ALA A 1 95 ? 20.609 -11.094 -20.078 1 96.12 95 ALA A N 1
ATOM 739 C CA . ALA A 1 95 ? 20.062 -12.125 -20.969 1 96.12 95 ALA A CA 1
ATOM 740 C C . ALA A 1 95 ? 21.188 -12.992 -21.531 1 96.12 95 ALA A C 1
ATOM 742 O O . ALA A 1 95 ? 21.078 -14.219 -21.562 1 96.12 95 ALA A O 1
ATOM 743 N N . ARG A 1 96 ? 22.219 -12.359 -21.969 1 96.62 96 ARG A N 1
ATOM 744 C CA . ARG A 1 96 ? 23.344 -13.078 -22.562 1 96.62 96 ARG A CA 1
ATOM 745 C C . ARG A 1 96 ? 23.984 -14.023 -21.547 1 96.62 96 ARG A C 1
ATOM 747 O O . ARG A 1 96 ? 24.344 -15.156 -21.891 1 96.62 96 ARG A O 1
ATOM 754 N N . GLU A 1 97 ? 24.094 -13.523 -20.391 1 96.25 97 GLU A N 1
ATOM 755 C CA . GLU A 1 97 ? 24.688 -14.344 -19.328 1 96.25 97 GLU A CA 1
ATOM 756 C C . GLU A 1 97 ? 23.812 -15.57 -19.047 1 96.25 97 GLU A C 1
ATOM 758 O O . GLU A 1 97 ? 24.344 -16.672 -18.859 1 96.25 97 GLU A O 1
ATOM 763 N N . LEU A 1 98 ? 22.547 -15.391 -18.953 1 97.06 98 LEU A N 1
ATOM 764 C CA . LEU A 1 98 ? 21.641 -16.484 -18.688 1 97.06 98 LEU A CA 1
ATOM 765 C C . LEU A 1 98 ? 21.672 -17.5 -19.828 1 97.06 98 LEU A C 1
ATOM 767 O O . LEU A 1 98 ? 21.688 -18.719 -19.594 1 97.06 98 LEU A O 1
ATOM 771 N N . GLN A 1 99 ? 21.719 -17.047 -21.031 1 96.06 99 GLN A N 1
ATOM 772 C CA . GLN A 1 99 ? 21.766 -17.922 -22.188 1 96.06 99 GLN A CA 1
ATOM 773 C C . GLN A 1 99 ? 23.047 -18.734 -22.219 1 96.06 99 GLN A C 1
ATOM 775 O O . GLN A 1 99 ? 23.062 -19.891 -22.641 1 96.06 99 GLN A O 1
ATOM 780 N N . LYS A 1 100 ? 24.047 -18.125 -21.766 1 96.25 100 LYS A N 1
ATOM 781 C CA . LYS A 1 100 ? 25.344 -18.781 -21.766 1 96.25 100 LYS A CA 1
ATOM 782 C C . LYS A 1 100 ? 25.453 -19.812 -20.656 1 96.25 100 LYS A C 1
ATOM 784 O O . LYS A 1 100 ? 26.078 -20.859 -20.812 1 96.25 100 LYS A O 1
ATOM 789 N N . THR A 1 101 ? 24.844 -19.531 -19.547 1 96 101 THR A N 1
ATOM 790 C CA . THR A 1 101 ? 25.109 -20.312 -18.344 1 96 101 THR A CA 1
ATOM 791 C C . THR A 1 101 ? 24 -21.344 -18.125 1 96 101 THR A C 1
ATOM 793 O O . THR A 1 101 ? 24.203 -22.359 -17.438 1 96 101 THR A O 1
ATOM 796 N N . CYS A 1 102 ? 22.844 -21.109 -18.609 1 96.44 102 CYS A N 1
ATOM 797 C CA . CYS A 1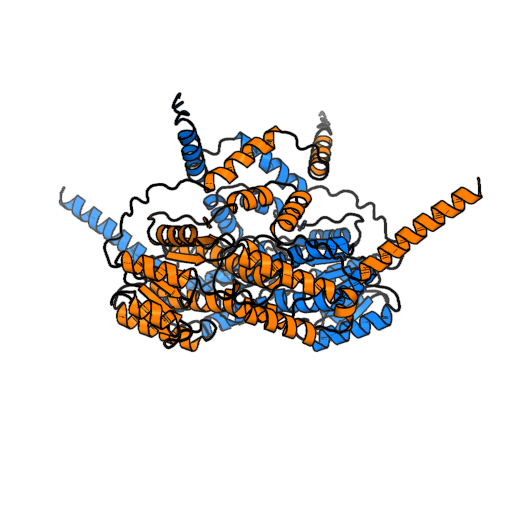 102 ? 21.719 -22 -18.375 1 96.44 102 CYS A CA 1
ATOM 798 C C . CYS A 1 102 ? 21.562 -23 -19.516 1 96.44 102 CYS A C 1
ATOM 800 O O . CYS A 1 102 ? 22.125 -22.812 -20.594 1 96.44 102 CYS A O 1
ATOM 802 N N . SER A 1 103 ? 20.859 -24.094 -19.203 1 95.56 103 SER A N 1
ATOM 803 C CA . SER A 1 103 ? 20.609 -25.156 -20.172 1 95.56 103 SER A CA 1
ATOM 804 C C . SER A 1 103 ? 19.469 -24.781 -21.109 1 95.56 103 SER A C 1
ATOM 806 O O . SER A 1 103 ? 18.953 -23.656 -21.047 1 95.56 103 SER A O 1
ATOM 808 N N . SER A 1 104 ? 19.078 -25.719 -21.984 1 94.06 104 SER A N 1
ATOM 809 C CA . SER A 1 104 ? 18 -25.516 -22.953 1 94.06 104 SER A CA 1
ATOM 810 C C . SER A 1 104 ? 16.641 -25.547 -22.297 1 94.06 104 SER A C 1
ATOM 812 O O . SER A 1 104 ? 15.625 -25.219 -22.922 1 94.06 104 SER A O 1
ATOM 814 N N . ARG A 1 105 ? 16.641 -25.828 -21.062 1 93.56 105 ARG A N 1
ATOM 815 C CA . ARG A 1 105 ? 15.383 -25.859 -20.297 1 93.56 105 ARG A CA 1
ATOM 816 C C . ARG A 1 105 ? 14.93 -24.438 -19.953 1 93.56 105 ARG A C 1
ATOM 818 O O . ARG A 1 105 ? 13.781 -24.234 -19.547 1 93.56 105 ARG A O 1
ATOM 825 N N . LEU A 1 106 ? 15.797 -23.516 -20.141 1 95.56 106 LEU A N 1
ATOM 826 C CA . LEU A 1 106 ? 15.461 -22.125 -19.891 1 95.56 106 LEU A CA 1
ATOM 827 C C . LEU A 1 106 ? 14.805 -21.5 -21.125 1 95.56 106 LEU A C 1
ATOM 829 O O . LEU A 1 106 ? 15.336 -21.594 -22.234 1 95.56 106 LEU A O 1
ATOM 833 N N . THR A 1 107 ? 13.641 -21 -20.969 1 96.44 107 THR A N 1
ATOM 834 C CA . THR A 1 107 ? 13.008 -20.141 -21.969 1 96.44 107 THR A CA 1
ATOM 835 C C . THR A 1 107 ? 13.07 -18.672 -21.562 1 96.44 107 THR A C 1
ATOM 837 O O . THR A 1 107 ? 12.492 -18.281 -20.547 1 96.44 107 THR A O 1
ATOM 840 N N . LEU A 1 108 ? 13.758 -17.922 -22.344 1 96.94 108 LEU A N 1
ATOM 841 C CA . LEU A 1 108 ? 13.922 -16.5 -22.062 1 96.94 108 LEU A CA 1
ATOM 842 C C . LEU A 1 108 ? 12.938 -15.656 -22.875 1 96.94 108 LEU A C 1
ATOM 844 O O . LEU A 1 108 ? 12.844 -15.82 -24.094 1 96.94 108 LEU A O 1
ATOM 848 N N . LEU A 1 109 ? 12.18 -14.789 -22.219 1 97.75 109 LEU A N 1
ATOM 849 C CA . LEU A 1 109 ? 11.195 -13.914 -22.859 1 97.75 109 LEU A CA 1
ATOM 850 C C . LEU A 1 109 ? 11.492 -12.453 -22.547 1 97.75 109 LEU A C 1
ATOM 852 O O . LEU A 1 109 ? 11.93 -12.125 -21.438 1 97.75 109 LEU A O 1
ATOM 856 N N . GLN A 1 110 ? 11.328 -11.578 -23.484 1 97.81 110 GLN A N 1
ATOM 857 C CA . GLN A 1 110 ? 11.43 -10.141 -23.25 1 97.81 110 GLN A CA 1
ATOM 858 C C . GLN A 1 110 ? 10.086 -9.562 -22.797 1 97.81 110 GLN A C 1
ATOM 860 O O . GLN A 1 110 ? 9.125 -9.531 -23.562 1 97.81 110 GLN A O 1
ATOM 865 N N . VAL A 1 111 ? 10.078 -9.07 -21.531 1 98.06 111 VAL A N 1
ATOM 866 C CA . VAL A 1 111 ? 8.82 -8.578 -20.984 1 98.06 111 VAL A CA 1
ATOM 867 C C . VAL A 1 111 ? 9.078 -7.375 -20.078 1 98.06 111 VAL A C 1
ATOM 869 O O . VAL A 1 111 ? 9.875 -7.453 -19.141 1 98.06 111 VAL A O 1
ATOM 872 N N . ASP A 1 112 ? 8.516 -6.273 -20.406 1 97.75 112 ASP A N 1
ATOM 873 C CA . ASP A 1 112 ? 8.281 -5.176 -19.469 1 97.75 112 ASP A CA 1
ATOM 874 C C . ASP A 1 112 ? 6.918 -5.309 -18.797 1 97.75 112 ASP A C 1
ATOM 876 O O . ASP A 1 112 ? 5.883 -5.105 -19.422 1 97.75 112 ASP A O 1
ATOM 880 N N . ILE A 1 113 ? 6.926 -5.605 -17.531 1 97.75 113 ILE A N 1
ATOM 881 C CA . ILE A 1 113 ? 5.695 -5.984 -16.844 1 97.75 113 ILE A CA 1
ATOM 882 C C . ILE A 1 113 ? 4.762 -4.777 -16.766 1 97.75 113 ILE A C 1
ATOM 884 O O . ILE A 1 113 ? 3.582 -4.918 -16.422 1 97.75 113 ILE A O 1
ATOM 888 N N . THR A 1 114 ? 5.25 -3.535 -17.047 1 97.56 114 THR A N 1
ATOM 889 C CA . THR A 1 114 ? 4.402 -2.35 -17.047 1 97.56 114 THR A CA 1
ATOM 890 C C . THR A 1 114 ? 3.674 -2.211 -18.375 1 97.56 114 THR A C 1
ATOM 892 O O . THR A 1 114 ? 2.842 -1.316 -18.547 1 97.56 114 THR A O 1
ATOM 895 N N . GLN A 1 115 ? 4.023 -3.078 -19.328 1 97.94 115 GLN A N 1
ATOM 896 C CA . GLN A 1 115 ? 3.373 -3.084 -20.625 1 97.94 115 GLN A CA 1
ATOM 897 C C . GLN A 1 115 ? 2.426 -4.27 -20.766 1 97.94 115 GLN A C 1
ATOM 899 O O . GLN A 1 115 ? 2.854 -5.379 -21.094 1 97.94 115 GLN A O 1
ATOM 904 N N . PRO A 1 116 ? 1.176 -4.039 -20.641 1 97.25 116 PRO A N 1
ATOM 905 C CA . PRO A 1 116 ? 0.201 -5.133 -20.641 1 97.25 116 PRO A CA 1
ATOM 906 C C . PRO A 1 116 ? 0.291 -6.008 -21.891 1 97.25 116 PRO A C 1
ATOM 908 O O . PRO A 1 116 ? 0.109 -7.223 -21.812 1 97.25 116 PRO A O 1
ATOM 911 N N . GLU A 1 117 ? 0.574 -5.438 -23.016 1 97.81 117 GLU A N 1
ATOM 912 C CA . GLU A 1 117 ? 0.639 -6.195 -24.266 1 97.81 117 GLU A CA 1
ATOM 913 C C . GLU A 1 117 ? 1.79 -7.195 -24.234 1 97.81 117 GLU A C 1
ATOM 915 O O . GLU A 1 117 ? 1.67 -8.297 -24.781 1 97.81 117 GLU A O 1
ATOM 920 N N . GLN A 1 118 ? 2.908 -6.777 -23.656 1 98.19 118 GLN A N 1
ATOM 921 C CA . GLN A 1 118 ? 4.047 -7.684 -23.562 1 98.19 118 GLN A CA 1
ATOM 922 C C . GLN A 1 118 ? 3.754 -8.828 -22.594 1 98.19 118 GLN A C 1
ATOM 924 O O . GLN A 1 118 ? 4.168 -9.961 -22.812 1 98.19 118 GLN A O 1
ATOM 929 N N . VAL A 1 119 ? 3.039 -8.523 -21.531 1 98.31 119 VAL A N 1
ATOM 930 C CA . VAL A 1 119 ? 2.654 -9.547 -20.562 1 98.31 119 VAL A CA 1
ATOM 931 C C . VAL A 1 119 ? 1.712 -10.547 -21.234 1 98.31 119 VAL A C 1
ATOM 933 O O . VAL A 1 119 ? 1.856 -11.758 -21.047 1 98.31 119 VAL A O 1
ATOM 936 N N . GLN A 1 120 ? 0.804 -10.078 -22.031 1 97.81 120 GLN A N 1
ATOM 937 C CA . GLN A 1 120 ? -0.117 -10.961 -22.75 1 97.81 120 GLN A CA 1
ATOM 938 C C . GLN A 1 120 ? 0.626 -11.844 -23.734 1 97.81 120 GLN A C 1
ATOM 940 O O . GLN A 1 120 ? 0.309 -13.023 -23.891 1 97.81 120 GLN A O 1
ATOM 945 N N . GLN A 1 121 ? 1.551 -11.258 -24.422 1 98 121 GLN A N 1
ATOM 946 C CA . GLN A 1 121 ? 2.348 -12.055 -25.344 1 98 121 GLN A CA 1
ATOM 947 C C . GLN A 1 121 ? 3.137 -13.133 -24.609 1 98 121 GLN A C 1
ATOM 949 O O . GLN A 1 121 ? 3.258 -14.258 -25.109 1 98 121 GLN A O 1
ATOM 954 N N . ALA A 1 122 ? 3.688 -12.781 -23.5 1 98.12 122 ALA A N 1
ATOM 955 C CA . ALA A 1 122 ? 4.402 -13.766 -22.688 1 98.12 122 ALA A CA 1
ATOM 956 C C . ALA A 1 122 ? 3.482 -14.914 -22.281 1 98.12 122 ALA A C 1
ATOM 958 O O . ALA A 1 122 ? 3.908 -16.078 -22.25 1 98.12 122 ALA A O 1
ATOM 959 N N . LEU A 1 123 ? 2.229 -14.578 -21.938 1 97.75 123 LEU A N 1
ATOM 960 C CA . LEU A 1 123 ? 1.248 -15.609 -21.609 1 97.75 123 LEU A CA 1
ATOM 961 C C . LEU A 1 123 ? 1.044 -16.562 -22.781 1 97.75 123 LEU A C 1
ATOM 963 O O . LEU A 1 123 ? 1.034 -17.781 -22.609 1 97.75 123 LEU A O 1
ATOM 967 N N . LEU A 1 124 ? 0.88 -16 -23.938 1 97.38 124 LEU A N 1
ATOM 968 C CA . LEU A 1 124 ? 0.665 -16.812 -25.141 1 97.38 124 LEU A CA 1
ATOM 969 C C . LEU A 1 124 ? 1.855 -17.734 -25.391 1 97.38 124 LEU A C 1
ATOM 971 O O . LEU A 1 124 ? 1.68 -18.906 -25.688 1 97.38 124 LEU A O 1
ATOM 975 N N . ASP A 1 125 ? 3.031 -17.188 -25.281 1 97 125 ASP A N 1
ATOM 976 C CA . ASP A 1 125 ? 4.242 -17.984 -25.484 1 97 125 ASP A CA 1
ATOM 977 C C . ASP A 1 125 ? 4.363 -19.094 -24.453 1 97 125 ASP A C 1
ATOM 979 O O . ASP A 1 125 ? 4.773 -20.203 -24.781 1 97 125 ASP A O 1
ATOM 983 N N . THR A 1 126 ? 4.039 -18.766 -23.25 1 96.62 126 THR A N 1
ATOM 984 C CA . THR A 1 126 ? 4.102 -19.734 -22.172 1 96.62 126 THR A CA 1
ATOM 985 C C . THR A 1 126 ? 3.088 -20.859 -22.391 1 96.62 126 THR A C 1
ATOM 987 O O . THR A 1 126 ? 3.418 -22.047 -22.25 1 96.62 126 THR A O 1
ATOM 990 N N . LYS A 1 127 ? 1.882 -20.547 -22.781 1 95.25 127 LYS A N 1
ATOM 991 C CA . LYS A 1 127 ? 0.833 -21.531 -23.047 1 95.25 127 LYS A CA 1
ATOM 992 C C . LYS A 1 127 ? 1.241 -22.469 -24.172 1 95.25 127 LYS A C 1
ATOM 994 O O . LYS A 1 127 ? 0.968 -23.672 -24.109 1 95.25 127 LYS A O 1
ATOM 999 N N . ALA A 1 128 ? 1.831 -21.906 -25.156 1 95.19 128 ALA A N 1
ATOM 1000 C CA . ALA A 1 128 ? 2.262 -22.703 -26.297 1 95.19 128 ALA A CA 1
ATOM 1001 C C . ALA A 1 128 ? 3.252 -23.781 -25.859 1 95.19 128 ALA A C 1
ATOM 1003 O O . ALA A 1 128 ? 3.234 -24.906 -26.391 1 95.19 128 ALA A O 1
ATOM 1004 N N . LYS A 1 129 ? 4.035 -23.469 -24.953 1 92.5 129 LYS A N 1
ATOM 1005 C CA . LYS A 1 129 ? 5.047 -24.406 -24.484 1 92.5 129 LYS A CA 1
ATOM 1006 C C . LYS A 1 129 ? 4.465 -25.375 -23.469 1 92.5 129 LYS A C 1
ATOM 1008 O O . LYS A 1 129 ? 4.855 -26.547 -23.422 1 92.5 129 LYS A O 1
ATOM 1013 N N . LEU A 1 130 ? 3.578 -24.875 -22.656 1 91.5 130 LEU A N 1
ATOM 1014 C CA . LEU A 1 130 ? 2.988 -25.672 -21.594 1 91.5 130 LEU A CA 1
ATOM 1015 C C . LEU A 1 130 ? 2.049 -26.734 -22.172 1 91.5 130 LEU A C 1
ATOM 1017 O O . LEU A 1 130 ? 1.918 -27.828 -21.609 1 91.5 130 LEU A O 1
ATOM 1021 N N . GLY A 1 131 ? 1.354 -26.484 -23.25 1 88.69 131 GLY A N 1
ATOM 1022 C CA . GLY A 1 131 ? 0.308 -27.359 -23.75 1 88.69 131 GLY A CA 1
ATOM 1023 C C . GLY A 1 131 ? -0.884 -27.469 -22.812 1 88.69 131 GLY A C 1
ATOM 1024 O O . GLY A 1 131 ? -1.457 -26.438 -22.422 1 88.69 131 GLY A O 1
ATOM 1025 N N . LEU A 1 132 ? -1.161 -28.656 -22.359 1 87.5 132 LEU A N 1
ATOM 1026 C CA . LEU A 1 132 ? -2.336 -28.891 -21.531 1 87.5 132 LEU A CA 1
ATOM 1027 C C . LEU A 1 132 ? -1.981 -28.797 -20.047 1 87.5 132 LEU A C 1
ATOM 1029 O O . LEU A 1 132 ? -2.865 -28.844 -19.188 1 87.5 132 LEU A O 1
ATOM 1033 N N . ARG A 1 133 ? -0.736 -28.547 -19.906 1 88.25 133 ARG A N 1
ATOM 1034 C CA . ARG A 1 133 ? -0.293 -28.438 -18.516 1 88.25 133 ARG A CA 1
ATOM 1035 C C . ARG A 1 133 ? -0.575 -27.047 -17.953 1 88.25 133 ARG A C 1
ATOM 1037 O O . ARG A 1 133 ? -0.707 -26.078 -18.703 1 88.25 133 ARG A O 1
ATOM 1044 N N . GLY A 1 134 ? -0.717 -26.953 -16.75 1 92.19 134 GLY A N 1
ATOM 1045 C CA . GLY A 1 134 ? -0.791 -25.656 -16.062 1 92.19 134 GLY A CA 1
ATOM 1046 C C . GLY A 1 134 ? 0.564 -25.141 -15.625 1 92.19 134 GLY A C 1
ATOM 1047 O O . GLY A 1 134 ? 1.596 -25.75 -15.922 1 92.19 134 GLY A O 1
ATOM 1048 N N . LEU A 1 135 ? 0.573 -23.984 -15.039 1 95.88 135 LEU A N 1
ATOM 1049 C CA . LEU A 1 135 ? 1.789 -23.344 -14.539 1 95.88 135 LEU A CA 1
ATOM 1050 C C . LEU A 1 135 ? 1.992 -23.672 -13.062 1 95.88 135 LEU A C 1
ATOM 1052 O O . LEU A 1 135 ? 1.103 -23.438 -12.242 1 95.88 135 LEU A O 1
ATOM 1056 N N . TRP A 1 136 ? 3.133 -24.188 -12.75 1 95.19 136 TRP A N 1
ATOM 1057 C CA . TRP A 1 136 ? 3.408 -24.641 -11.391 1 95.19 136 TRP A CA 1
ATOM 1058 C C . TRP A 1 136 ? 3.604 -23.453 -10.445 1 95.19 136 TRP A C 1
ATOM 1060 O O . TRP A 1 136 ? 3.143 -23.484 -9.305 1 95.19 136 TRP A O 1
ATOM 1070 N N . GLY A 1 137 ? 4.383 -22.516 -10.969 1 96.75 137 GLY A N 1
ATOM 1071 C CA . GLY A 1 137 ? 4.695 -21.422 -10.062 1 96.75 137 GLY A CA 1
ATOM 1072 C C . GLY A 1 137 ? 4.875 -20.094 -10.773 1 96.75 137 GLY A C 1
ATOM 1073 O O . GLY A 1 137 ? 5.312 -20.047 -11.93 1 96.75 137 GLY A O 1
ATOM 1074 N N . LEU A 1 138 ? 4.504 -19.062 -10.156 1 98.25 138 LEU A N 1
ATOM 1075 C CA . LEU A 1 138 ? 4.797 -17.672 -10.531 1 98.25 138 LEU A CA 1
ATOM 1076 C C . LEU A 1 138 ? 5.629 -16.984 -9.453 1 98.25 138 LEU A C 1
ATOM 1078 O O . LEU A 1 138 ? 5.203 -16.891 -8.297 1 98.25 138 LEU A O 1
ATOM 1082 N N . VAL A 1 139 ? 6.859 -16.594 -9.789 1 98.25 139 VAL A N 1
ATOM 1083 C CA . VAL A 1 139 ? 7.734 -15.914 -8.844 1 98.25 139 VAL A CA 1
ATOM 1084 C C . VAL A 1 139 ? 7.789 -14.422 -9.172 1 98.25 139 VAL A C 1
ATOM 1086 O O . VAL A 1 139 ? 8.57 -13.992 -10.023 1 98.25 139 VAL A O 1
ATOM 1089 N N . ASN A 1 140 ? 6.957 -13.648 -8.477 1 98.06 140 ASN A N 1
ATOM 1090 C CA . ASN A 1 140 ? 6.973 -12.195 -8.625 1 98.06 140 ASN A CA 1
ATOM 1091 C C . ASN A 1 140 ? 8.234 -11.586 -8.031 1 98.06 140 ASN A C 1
ATOM 1093 O O . ASN A 1 140 ? 8.305 -11.359 -6.82 1 98.06 140 ASN A O 1
ATOM 1097 N N . ASN A 1 141 ? 9.133 -11.18 -8.891 1 93.88 141 ASN A N 1
ATOM 1098 C CA . ASN A 1 141 ? 10.453 -10.734 -8.453 1 93.88 141 ASN A CA 1
ATOM 1099 C C . ASN A 1 141 ? 10.766 -9.336 -8.969 1 93.88 141 ASN A C 1
ATOM 1101 O O . ASN A 1 141 ? 11.523 -8.594 -8.336 1 93.88 141 ASN A O 1
ATOM 1105 N N . ALA A 1 142 ? 10.156 -8.984 -10.094 1 84.12 142 ALA A N 1
ATOM 1106 C CA . ALA A 1 142 ? 10.445 -7.672 -10.672 1 84.12 142 ALA A CA 1
ATOM 1107 C C . ALA A 1 142 ? 10.086 -6.551 -9.695 1 84.12 142 ALA A C 1
ATOM 1109 O O . ALA A 1 142 ? 9.055 -6.605 -9.031 1 84.12 142 ALA A O 1
ATOM 1110 N N . GLY A 1 143 ? 10.977 -5.609 -9.562 1 88 143 GLY A N 1
ATOM 1111 C CA . GLY A 1 143 ? 10.75 -4.469 -8.688 1 88 143 GLY A CA 1
ATOM 1112 C C . GLY A 1 143 ? 11.852 -3.428 -8.773 1 88 143 GLY A C 1
ATOM 1113 O O . GLY A 1 143 ? 12.953 -3.717 -9.242 1 88 143 GLY A O 1
ATOM 1114 N N . VAL A 1 144 ? 11.484 -2.229 -8.391 1 85.12 144 VAL A N 1
ATOM 1115 C CA . VAL A 1 144 ? 12.461 -1.141 -8.453 1 85.12 144 VAL A CA 1
ATOM 1116 C C . VAL A 1 144 ? 12.305 -0.231 -7.238 1 85.12 144 VAL A C 1
ATOM 1118 O O . VAL A 1 144 ? 11.203 -0.102 -6.688 1 85.12 144 VAL A O 1
ATOM 1121 N N . CYS A 1 145 ? 13.414 0.178 -6.754 1 80.44 145 CYS A N 1
ATOM 1122 C CA . CYS A 1 145 ? 13.477 1.371 -5.914 1 80.44 145 CYS A CA 1
ATOM 1123 C C . CYS A 1 145 ? 14.023 2.561 -6.695 1 80.44 145 CYS A C 1
ATOM 1125 O O . CYS A 1 145 ? 15.211 2.605 -7.008 1 80.44 145 CYS A O 1
ATOM 1127 N N . VAL A 1 146 ? 13.297 3.512 -6.992 1 71.5 146 VAL A N 1
ATOM 1128 C CA . VAL A 1 146 ? 13.641 4.57 -7.938 1 71.5 146 VAL A CA 1
ATOM 1129 C C . VAL A 1 146 ? 14.625 5.543 -7.285 1 71.5 146 VAL A C 1
ATOM 1131 O O . VAL A 1 146 ? 15.625 5.922 -7.895 1 71.5 146 VAL A O 1
ATOM 1134 N N . ASN A 1 147 ? 14.258 5.988 -6.145 1 77.06 147 ASN A N 1
ATOM 1135 C CA . ASN A 1 147 ? 15.078 6.965 -5.441 1 77.06 147 ASN A CA 1
ATOM 1136 C C . ASN A 1 147 ? 14.812 6.934 -3.938 1 77.06 147 ASN A C 1
ATOM 1138 O O . ASN A 1 147 ? 13.812 6.379 -3.486 1 77.06 147 ASN A O 1
ATOM 1142 N N . PHE A 1 148 ? 15.852 7.5 -3.279 1 82.5 148 PHE A N 1
ATOM 1143 C CA . PHE A 1 148 ? 15.742 7.637 -1.832 1 82.5 148 PHE A CA 1
ATOM 1144 C C . PHE A 1 148 ? 15.523 9.094 -1.438 1 82.5 148 PHE A C 1
ATOM 1146 O O . PHE A 1 148 ? 15.984 10 -2.127 1 82.5 148 PHE A O 1
ATOM 1153 N N . GLY A 1 149 ? 14.812 9.289 -0.389 1 89.88 149 GLY A N 1
ATOM 1154 C CA . GLY A 1 149 ? 14.594 10.617 0.156 1 89.88 149 GLY A CA 1
ATOM 1155 C C . GLY A 1 149 ? 13.391 10.695 1.081 1 89.88 149 GLY A C 1
ATOM 1156 O O . GLY A 1 149 ? 12.539 9.805 1.072 1 89.88 149 GLY A O 1
ATOM 1157 N N . ASP A 1 150 ? 13.375 11.75 1.831 1 94.69 150 ASP A N 1
ATOM 1158 C CA . ASP A 1 150 ? 12.211 11.992 2.684 1 94.69 150 ASP A CA 1
ATOM 1159 C C . ASP A 1 150 ? 10.914 11.945 1.873 1 94.69 150 ASP A C 1
ATOM 1161 O O . ASP A 1 150 ? 10.906 12.273 0.685 1 94.69 150 ASP A O 1
ATOM 1165 N N . ALA A 1 151 ? 9.898 11.594 2.576 1 97 151 ALA A N 1
ATOM 1166 C CA . ALA A 1 151 ? 8.578 11.531 1.948 1 97 151 ALA A CA 1
ATOM 1167 C C . ALA A 1 151 ? 8.227 12.852 1.276 1 97 151 ALA A C 1
ATOM 1169 O O . ALA A 1 151 ? 7.695 12.875 0.164 1 97 151 ALA A O 1
ATOM 1170 N N . GLU A 1 152 ? 8.539 13.922 1.928 1 97.44 152 GLU A N 1
ATOM 1171 C CA . GLU A 1 152 ? 8.211 15.242 1.402 1 97.44 152 GLU A CA 1
ATOM 1172 C C . GLU A 1 152 ? 9.117 15.617 0.237 1 97.44 152 GLU A C 1
ATOM 1174 O O . GLU A 1 152 ? 8.695 16.312 -0.691 1 97.44 152 GLU A O 1
ATOM 1179 N N . LEU A 1 153 ? 10.359 15.164 0.266 1 96.38 153 LEU A N 1
ATOM 1180 C CA . LEU A 1 153 ? 11.359 15.555 -0.725 1 96.38 153 LEU A CA 1
ATOM 1181 C C . LEU A 1 153 ? 11.281 14.664 -1.957 1 96.38 153 LEU A C 1
ATOM 1183 O O . LEU A 1 153 ? 11.812 15.008 -3.016 1 96.38 153 LEU A O 1
ATOM 1187 N N . SER A 1 154 ? 10.641 13.539 -1.827 1 96.31 154 SER A N 1
ATOM 1188 C CA . SER A 1 154 ? 10.523 12.625 -2.963 1 96.31 154 SER A CA 1
ATOM 1189 C C . SER A 1 154 ? 9.57 13.18 -4.016 1 96.31 154 SER A C 1
ATOM 1191 O O . SER A 1 154 ? 8.484 13.656 -3.688 1 96.31 154 SER A O 1
ATOM 1193 N N . LEU A 1 155 ? 10.008 13.141 -5.27 1 95.75 155 LEU A N 1
ATOM 1194 C CA . LEU A 1 155 ? 9.195 13.641 -6.371 1 95.75 155 LEU A CA 1
ATOM 1195 C C . LEU A 1 155 ? 7.988 12.734 -6.609 1 95.75 155 LEU A C 1
ATOM 1197 O O . LEU A 1 155 ? 8.039 11.531 -6.328 1 95.75 155 LEU A O 1
ATOM 1201 N N . MET A 1 156 ? 6.891 13.32 -7.164 1 96.56 156 MET A N 1
ATOM 1202 C CA . MET A 1 156 ? 5.707 12.539 -7.5 1 96.56 156 MET A CA 1
ATOM 1203 C C . MET A 1 156 ? 6.043 11.461 -8.523 1 96.56 156 MET A C 1
ATOM 1205 O O . MET A 1 156 ? 5.465 10.367 -8.5 1 96.56 156 MET A O 1
ATOM 1209 N N . SER A 1 157 ? 6.973 11.75 -9.422 1 95.06 157 SER A N 1
ATOM 1210 C CA . SER A 1 157 ? 7.383 10.781 -10.43 1 95.06 157 SER A CA 1
ATOM 1211 C C . SER A 1 157 ? 8.008 9.547 -9.789 1 95.06 157 SER A C 1
ATOM 1213 O O . SER A 1 157 ? 7.875 8.438 -10.305 1 95.06 157 SER A O 1
ATOM 1215 N N . ASN A 1 158 ? 8.711 9.766 -8.656 1 95.44 158 ASN A N 1
ATOM 1216 C CA . ASN A 1 158 ? 9.266 8.633 -7.918 1 95.44 158 ASN A CA 1
ATOM 1217 C C . ASN A 1 158 ? 8.172 7.734 -7.355 1 95.44 158 ASN A C 1
ATOM 1219 O O . ASN A 1 158 ? 8.242 6.512 -7.48 1 95.44 158 ASN A O 1
ATOM 1223 N N . TYR A 1 159 ? 7.152 8.32 -6.785 1 98.19 159 TYR A N 1
ATOM 1224 C CA . TYR A 1 159 ? 6.023 7.566 -6.246 1 98.19 159 TYR A CA 1
ATOM 1225 C C . TYR A 1 159 ? 5.309 6.793 -7.352 1 98.19 159 TYR A C 1
ATOM 1227 O O . TYR A 1 159 ? 5.035 5.602 -7.203 1 98.19 159 TYR A O 1
ATOM 1235 N N . ARG A 1 160 ? 5.035 7.453 -8.406 1 97.75 160 ARG A N 1
ATOM 1236 C CA . ARG A 1 160 ? 4.32 6.828 -9.516 1 97.75 160 ARG A CA 1
ATOM 1237 C C . ARG A 1 160 ? 5.164 5.738 -10.172 1 97.75 160 ARG A C 1
ATOM 1239 O O . ARG A 1 160 ? 4.645 4.684 -10.547 1 97.75 160 ARG A O 1
ATOM 1246 N N . GLY A 1 161 ? 6.465 6.016 -10.336 1 96.19 161 GLY A N 1
ATOM 1247 C CA . GLY A 1 161 ? 7.359 5.023 -10.906 1 96.19 161 GLY A CA 1
ATOM 1248 C C . GLY A 1 161 ? 7.438 3.746 -10.094 1 96.19 161 GLY A C 1
ATOM 1249 O O . GLY A 1 161 ? 7.305 2.648 -10.641 1 96.19 161 GLY A O 1
ATOM 1250 N N . CYS A 1 162 ? 7.652 3.857 -8.773 1 97.19 162 CYS A N 1
ATOM 1251 C CA . CYS A 1 162 ? 7.688 2.689 -7.902 1 97.19 162 CYS A CA 1
ATOM 1252 C C . CYS A 1 162 ? 6.363 1.937 -7.945 1 97.19 162 CYS A C 1
ATOM 1254 O O . CYS A 1 162 ? 6.348 0.708 -8.047 1 97.19 162 CYS A O 1
ATOM 1256 N N . MET A 1 163 ? 5.266 2.67 -7.895 1 98.62 163 MET A N 1
ATOM 1257 C CA . MET A 1 163 ? 3.941 2.059 -7.871 1 98.62 163 MET A CA 1
ATOM 1258 C C . MET A 1 163 ? 3.664 1.311 -9.172 1 98.62 163 MET A C 1
ATOM 1260 O O . MET A 1 163 ? 3.08 0.225 -9.156 1 98.62 163 MET A O 1
ATOM 1264 N N . GLU A 1 164 ? 4.086 1.89 -10.273 1 98.19 164 GLU A N 1
ATOM 1265 C CA . GLU A 1 164 ? 3.803 1.308 -11.586 1 98.19 164 GLU A CA 1
ATOM 1266 C C . GLU A 1 164 ? 4.488 -0.047 -11.75 1 98.19 164 GLU A C 1
ATOM 1268 O O . GLU A 1 164 ? 3.883 -0.998 -12.25 1 98.19 164 GLU A O 1
ATOM 1273 N N . VAL A 1 165 ? 5.668 -0.137 -11.32 1 97.38 165 VAL A N 1
ATOM 1274 C CA . VAL A 1 165 ? 6.426 -1.367 -11.523 1 97.38 165 VAL A CA 1
ATOM 1275 C C . VAL A 1 165 ? 6.105 -2.359 -10.406 1 97.38 165 VAL A C 1
ATOM 1277 O O . VAL A 1 165 ? 5.668 -3.48 -10.672 1 97.38 165 VAL A O 1
ATOM 1280 N N . ASN A 1 166 ? 6.301 -1.929 -9.148 1 98.12 166 ASN A N 1
ATOM 1281 C CA . ASN A 1 166 ? 6.254 -2.848 -8.016 1 98.12 166 ASN A CA 1
ATOM 1282 C C . ASN A 1 166 ? 4.84 -3.361 -7.762 1 98.12 166 ASN A C 1
ATOM 1284 O O . ASN A 1 166 ? 4.652 -4.52 -7.387 1 98.12 166 ASN A O 1
ATOM 1288 N N . PHE A 1 167 ? 3.869 -2.492 -7.961 1 98.75 167 PHE A N 1
ATOM 1289 C CA . PHE A 1 167 ? 2.506 -2.906 -7.656 1 98.75 167 PHE A CA 1
ATOM 1290 C C . PHE A 1 167 ? 1.742 -3.236 -8.93 1 98.75 167 PHE A C 1
ATOM 1292 O O . PHE A 1 167 ? 1.414 -4.398 -9.188 1 98.75 167 PHE A O 1
ATOM 1299 N N . PHE A 1 168 ? 1.504 -2.246 -9.844 1 98.81 168 PHE A N 1
ATOM 1300 C CA . PHE A 1 168 ? 0.635 -2.445 -10.992 1 98.81 168 PHE A CA 1
ATOM 1301 C C . PHE A 1 168 ? 1.235 -3.463 -11.961 1 98.81 168 PHE A C 1
ATOM 1303 O O . PHE A 1 168 ? 0.514 -4.273 -12.547 1 98.81 168 PHE A O 1
ATOM 1310 N N . GLY A 1 169 ? 2.541 -3.354 -12.18 1 98.56 169 GLY A N 1
ATOM 1311 C CA . GLY A 1 169 ? 3.186 -4.348 -13.023 1 98.56 169 GLY A CA 1
ATOM 1312 C C . GLY A 1 169 ? 3.025 -5.766 -12.5 1 98.56 169 GLY A C 1
ATOM 1313 O O . GLY A 1 169 ? 2.65 -6.668 -13.25 1 98.56 169 GLY A O 1
ATOM 1314 N N . THR A 1 170 ? 3.295 -5.941 -11.219 1 98.62 170 THR A N 1
ATOM 1315 C CA . THR A 1 170 ? 3.158 -7.25 -10.594 1 98.62 170 THR A CA 1
ATOM 1316 C C . THR A 1 170 ? 1.703 -7.711 -10.609 1 98.62 170 THR A C 1
ATOM 1318 O O . THR A 1 170 ? 1.419 -8.883 -10.859 1 98.62 170 THR A O 1
ATOM 1321 N N . LEU A 1 171 ? 0.82 -6.785 -10.289 1 98.69 171 LEU A N 1
ATOM 1322 C CA . LEU A 1 171 ? -0.611 -7.062 -10.344 1 98.69 171 LEU A CA 1
ATOM 1323 C C . LEU A 1 171 ? -1.012 -7.59 -11.711 1 98.69 171 LEU A C 1
ATOM 1325 O O . LEU A 1 171 ? -1.717 -8.594 -11.82 1 98.69 171 LEU A O 1
ATOM 1329 N N . ASN A 1 172 ? -0.555 -6.941 -12.719 1 98.12 172 ASN A N 1
ATOM 1330 C CA . ASN A 1 172 ? -0.896 -7.309 -14.094 1 98.12 172 ASN A CA 1
ATOM 1331 C C . ASN A 1 172 ? -0.387 -8.703 -14.438 1 98.12 172 ASN A C 1
ATOM 1333 O O . ASN A 1 172 ? -1.133 -9.523 -14.977 1 98.12 172 ASN A O 1
ATOM 1337 N N . VAL A 1 173 ? 0.807 -8.984 -14.125 1 98.56 173 VAL A N 1
ATOM 1338 C CA . VAL A 1 173 ? 1.393 -10.297 -14.398 1 98.56 173 VAL A CA 1
ATOM 1339 C C . VAL A 1 173 ? 0.641 -11.367 -13.625 1 98.56 173 VAL A C 1
ATOM 1341 O O . VAL A 1 173 ? 0.292 -12.414 -14.172 1 98.56 173 VAL A O 1
ATOM 1344 N N . THR A 1 174 ? 0.42 -11.117 -12.359 1 98.69 174 THR A N 1
ATOM 1345 C CA . THR A 1 174 ? -0.221 -12.094 -11.484 1 98.69 174 THR A CA 1
ATOM 1346 C C . THR A 1 174 ? -1.616 -12.445 -11.992 1 98.69 174 THR A C 1
ATOM 1348 O O . THR A 1 174 ? -1.945 -13.625 -12.156 1 98.69 174 THR A O 1
ATOM 1351 N N . LYS A 1 175 ? -2.4 -11.453 -12.273 1 97.94 175 LYS A N 1
ATOM 1352 C CA . LYS A 1 175 ? -3.762 -11.68 -12.75 1 97.94 175 LYS A CA 1
ATOM 1353 C C . LYS A 1 175 ? -3.76 -12.422 -14.086 1 97.94 175 LYS A C 1
ATOM 1355 O O . LYS A 1 175 ? -4.578 -13.32 -14.305 1 97.94 175 LYS A O 1
ATOM 1360 N N . THR A 1 176 ? -2.842 -12.07 -14.945 1 97.69 176 THR A N 1
ATOM 1361 C CA . THR A 1 176 ? -2.775 -12.641 -16.281 1 97.69 176 THR A CA 1
ATOM 1362 C C . THR A 1 176 ? -2.455 -14.125 -16.219 1 97.69 176 THR A C 1
ATOM 1364 O O . THR A 1 176 ? -3.008 -14.922 -16.984 1 97.69 176 THR A O 1
ATOM 1367 N N . PHE A 1 177 ? -1.658 -14.562 -15.312 1 97.94 177 PHE A N 1
ATOM 1368 C CA . PHE A 1 177 ? -1.174 -15.938 -15.297 1 97.94 177 PHE A CA 1
ATOM 1369 C C . PHE A 1 177 ? -1.977 -16.781 -14.312 1 97.94 177 PHE A C 1
ATOM 1371 O O . PHE A 1 177 ? -1.811 -18 -14.25 1 97.94 177 PHE A O 1
ATOM 1378 N N . LEU A 1 178 ? -2.857 -16.172 -13.562 1 98 178 LEU A N 1
ATOM 1379 C CA . LEU A 1 178 ? -3.566 -16.828 -12.469 1 98 178 LEU A CA 1
ATOM 1380 C C . LEU A 1 178 ? -4.367 -18.016 -12.992 1 98 178 LEU A C 1
ATOM 1382 O O . LEU A 1 178 ? -4.414 -19.062 -12.344 1 98 178 LEU A O 1
ATOM 1386 N N . PRO A 1 179 ? -5.023 -17.953 -14.18 1 96.38 179 PRO A N 1
ATOM 1387 C CA . PRO A 1 179 ? -5.781 -19.109 -14.656 1 96.38 179 PRO A CA 1
ATOM 1388 C C . PRO A 1 179 ? -4.91 -20.344 -14.836 1 96.38 179 PRO A C 1
ATOM 1390 O O . PRO A 1 179 ? -5.34 -21.453 -14.508 1 96.38 179 PRO A O 1
ATOM 1393 N N . LEU A 1 180 ? -3.715 -20.188 -15.312 1 96.38 180 LEU A N 1
ATOM 1394 C CA . LEU A 1 180 ? -2.809 -21.328 -15.492 1 96.38 180 LEU A CA 1
ATOM 1395 C C . LEU A 1 180 ? -2.377 -21.891 -14.141 1 96.38 180 LEU A C 1
ATOM 1397 O O . LEU A 1 180 ? -2.178 -23.094 -14.008 1 96.38 180 LEU A O 1
ATOM 1401 N N . LEU A 1 181 ? -2.225 -21 -13.18 1 97.31 181 LEU A N 1
ATOM 1402 C CA . LEU A 1 181 ? -1.845 -21.438 -11.844 1 97.31 181 LEU A CA 1
ATOM 1403 C C . LEU A 1 181 ? -2.977 -22.203 -11.18 1 97.31 181 LEU A C 1
ATOM 1405 O O . LEU A 1 181 ? -2.732 -23.219 -10.508 1 97.31 181 LEU A O 1
ATOM 1409 N N . ARG A 1 182 ? -4.199 -21.75 -11.328 1 96.06 182 ARG A N 1
ATOM 1410 C CA . ARG A 1 182 ? -5.352 -22.453 -10.781 1 96.06 182 ARG A CA 1
ATOM 1411 C C . ARG A 1 182 ? -5.488 -23.844 -11.391 1 96.06 182 ARG A C 1
ATOM 1413 O O . ARG A 1 182 ? -5.773 -24.812 -10.688 1 96.06 182 ARG A O 1
ATOM 1420 N N . GLN A 1 183 ? -5.219 -23.922 -12.641 1 93.06 183 GLN A N 1
ATOM 1421 C CA . GLN A 1 183 ? -5.305 -25.188 -13.352 1 93.06 183 GLN A CA 1
ATOM 1422 C C . GLN A 1 183 ? -4.332 -26.219 -12.773 1 93.06 183 GLN A C 1
ATOM 1424 O O . GLN A 1 183 ? -4.672 -27.391 -12.625 1 93.06 183 GLN A O 1
ATOM 1429 N N . ALA A 1 184 ? -3.221 -25.766 -12.406 1 94.19 184 ALA A N 1
ATOM 1430 C CA . ALA A 1 184 ? -2.168 -26.656 -11.922 1 94.19 184 ALA A CA 1
ATOM 1431 C C . ALA A 1 184 ? -2.205 -26.781 -10.398 1 94.19 184 ALA A C 1
ATOM 1433 O O . ALA A 1 184 ? -1.434 -27.547 -9.812 1 94.19 184 ALA A O 1
ATOM 1434 N N . LYS A 1 185 ? -3.125 -26.031 -9.797 1 95.62 185 LYS A N 1
ATOM 1435 C CA . LYS A 1 185 ? -3.057 -25.906 -8.344 1 95.62 185 LYS A CA 1
ATOM 1436 C C . LYS A 1 185 ? -1.638 -25.594 -7.883 1 95.62 185 LYS A C 1
ATOM 1438 O O . LYS A 1 185 ? -1.111 -26.25 -6.984 1 95.62 185 LYS A O 1
ATOM 1443 N N . GLY A 1 186 ? -1.062 -24.625 -8.57 1 96.69 186 GLY A N 1
ATOM 1444 C CA . GLY A 1 186 ? 0.329 -24.25 -8.375 1 96.69 186 GLY A CA 1
ATOM 1445 C C . GLY A 1 186 ? 0.536 -23.312 -7.199 1 96.69 186 GLY A C 1
ATOM 1446 O O . GLY A 1 186 ? -0.093 -23.469 -6.152 1 96.69 186 GLY A O 1
ATOM 1447 N N . ARG A 1 187 ? 1.549 -22.391 -7.367 1 97.31 187 ARG A N 1
ATOM 1448 C CA . ARG A 1 187 ? 1.845 -21.5 -6.25 1 97.31 187 ARG A CA 1
ATOM 1449 C C . ARG A 1 187 ? 2.381 -20.156 -6.742 1 97.31 187 ARG A C 1
ATOM 1451 O O . ARG A 1 187 ? 2.891 -20.062 -7.859 1 97.31 187 ARG A O 1
ATOM 1458 N N . ILE A 1 188 ? 2.186 -19.188 -6.02 1 98.44 188 ILE A N 1
ATOM 1459 C CA . ILE A 1 188 ? 2.691 -17.828 -6.23 1 98.44 188 ILE A CA 1
ATOM 1460 C C . ILE A 1 188 ? 3.697 -17.469 -5.141 1 98.44 188 ILE A C 1
ATOM 1462 O O . ILE A 1 188 ? 3.4 -17.594 -3.949 1 98.44 188 ILE A O 1
ATOM 1466 N N . VAL A 1 189 ? 4.922 -17.156 -5.523 1 98.5 189 VAL A N 1
ATOM 1467 C CA . VAL A 1 189 ? 5.961 -16.672 -4.621 1 98.5 189 VAL A CA 1
ATOM 1468 C C . VAL A 1 189 ? 6.301 -15.219 -4.953 1 98.5 189 VAL A C 1
ATOM 1470 O O . VAL A 1 189 ? 6.75 -14.922 -6.062 1 98.5 189 VAL A O 1
ATOM 1473 N N . THR A 1 190 ? 6.086 -14.328 -4.016 1 98.69 190 THR A N 1
ATOM 1474 C CA . THR A 1 190 ? 6.332 -12.906 -4.258 1 98.69 190 THR A CA 1
ATOM 1475 C C . THR A 1 190 ? 7.504 -12.406 -3.418 1 98.69 190 THR A C 1
ATOM 1477 O O . THR A 1 190 ? 7.52 -12.586 -2.199 1 98.69 190 THR A O 1
ATOM 1480 N N . ILE A 1 191 ? 8.492 -11.836 -4.098 1 97.38 191 ILE A N 1
ATOM 1481 C CA . ILE A 1 191 ? 9.602 -11.18 -3.406 1 97.38 191 ILE A CA 1
ATOM 1482 C C . ILE A 1 191 ? 9.227 -9.727 -3.104 1 97.38 191 ILE A C 1
ATOM 1484 O O . ILE A 1 191 ? 9.18 -8.891 -4.008 1 97.38 191 ILE A O 1
ATOM 1488 N N . SER A 1 192 ? 8.945 -9.453 -1.908 1 97.31 192 SER A N 1
ATOM 1489 C CA . SER A 1 192 ? 8.617 -8.094 -1.476 1 97.31 192 SER A CA 1
ATOM 1490 C C . SER A 1 192 ? 9.75 -7.48 -0.668 1 97.31 192 SER A C 1
ATOM 1492 O O . SER A 1 192 ? 10.914 -7.562 -1.066 1 97.31 192 SER A O 1
ATOM 1494 N N . SER A 1 193 ? 9.453 -6.75 0.398 1 95.06 193 SER A N 1
ATOM 1495 C CA . SER A 1 193 ? 10.453 -6.07 1.213 1 95.06 193 SER A CA 1
ATOM 1496 C C . SER A 1 193 ? 9.898 -5.711 2.588 1 95.06 193 SER A C 1
ATOM 1498 O O . SER A 1 193 ? 8.719 -5.391 2.721 1 95.06 193 SER A O 1
ATOM 1500 N N . PRO A 1 194 ? 10.805 -5.789 3.625 1 94.5 194 PRO A N 1
ATOM 1501 C CA . PRO A 1 194 ? 10.391 -5.246 4.922 1 94.5 194 PRO A CA 1
ATOM 1502 C C . PRO A 1 194 ? 9.961 -3.783 4.84 1 94.5 194 PRO A C 1
ATOM 1504 O O . PRO A 1 194 ? 9.156 -3.326 5.656 1 94.5 194 PRO A O 1
ATOM 1507 N N . ALA A 1 195 ? 10.43 -3.102 3.826 1 94.56 195 ALA A N 1
ATOM 1508 C CA . ALA A 1 195 ? 10.07 -1.698 3.643 1 94.56 195 ALA A CA 1
ATOM 1509 C C . ALA A 1 195 ? 8.594 -1.549 3.297 1 94.56 195 ALA A C 1
ATOM 1511 O O . ALA A 1 195 ? 8.039 -0.449 3.373 1 94.56 195 ALA A O 1
ATOM 1512 N N . GLY A 1 196 ? 7.953 -2.6 2.906 1 96.81 196 GLY A N 1
ATOM 1513 C CA . GLY A 1 196 ? 6.523 -2.572 2.633 1 96.81 196 GLY A CA 1
ATOM 1514 C C . GLY A 1 196 ? 5.676 -2.766 3.875 1 96.81 196 GLY A C 1
ATOM 1515 O O . GLY A 1 196 ? 4.445 -2.697 3.809 1 96.81 196 GLY A O 1
ATOM 1516 N N . GLU A 1 197 ? 6.348 -2.979 4.984 1 96.06 197 GLU A N 1
ATOM 1517 C CA . GLU A 1 197 ? 5.609 -3.256 6.215 1 96.06 197 GLU A CA 1
ATOM 1518 C C . GLU A 1 197 ? 6.062 -2.336 7.348 1 96.06 197 GLU A C 1
ATOM 1520 O O . GLU A 1 197 ? 5.352 -2.172 8.344 1 96.06 197 GLU A O 1
ATOM 1525 N N . GLN A 1 198 ? 7.199 -1.809 7.227 1 94.62 198 GLN A N 1
ATOM 1526 C CA . GLN A 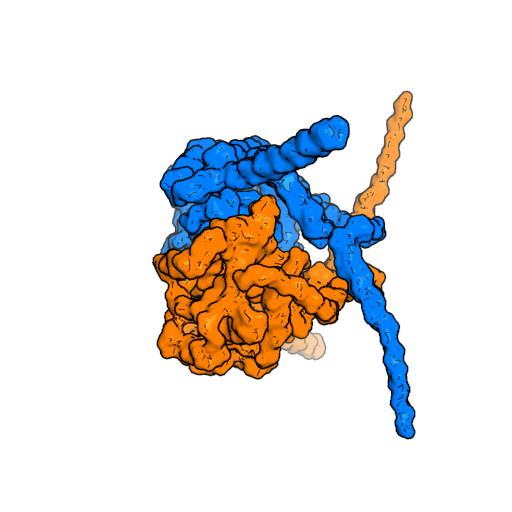1 198 ? 7.762 -0.934 8.25 1 94.62 198 GLN A CA 1
ATOM 1527 C C . GLN A 1 198 ? 8.133 0.427 7.668 1 94.62 198 GLN A C 1
ATOM 1529 O O . GLN A 1 198 ? 8.57 0.517 6.52 1 94.62 198 GLN A O 1
ATOM 1534 N N . PRO A 1 199 ? 8.008 1.444 8.477 1 94.62 199 PRO A N 1
ATOM 1535 C CA . PRO A 1 199 ? 8.242 2.797 7.969 1 94.62 199 PRO A CA 1
ATOM 1536 C C . PRO A 1 199 ? 9.727 3.178 7.969 1 94.62 199 PRO A C 1
ATOM 1538 O O . PRO A 1 199 ? 10.141 4.039 8.75 1 94.62 199 PRO A O 1
ATOM 1541 N N . PHE A 1 200 ? 10.492 2.689 7.066 1 91.94 200 PHE A N 1
ATOM 1542 C CA . PHE A 1 200 ? 11.891 3.074 6.926 1 91.94 200 PHE A CA 1
ATOM 1543 C C . PHE A 1 200 ? 12.008 4.512 6.438 1 91.94 200 PHE A C 1
ATOM 1545 O O . PHE A 1 200 ? 11.406 4.887 5.43 1 91.94 200 PHE A O 1
ATOM 1552 N N . PRO A 1 201 ? 12.82 5.285 7.129 1 91.31 201 PRO A N 1
ATOM 1553 C CA . PRO A 1 201 ? 13.008 6.656 6.656 1 91.31 201 PRO A CA 1
ATOM 1554 C C . PRO A 1 201 ? 13.594 6.715 5.246 1 91.31 201 PRO A C 1
ATOM 1556 O O . PRO A 1 201 ? 14.445 5.902 4.891 1 91.31 201 PRO A O 1
ATOM 1559 N N . CYS A 1 202 ? 13.094 7.652 4.445 1 92.69 202 CYS A N 1
ATOM 1560 C CA . CYS A 1 202 ? 13.602 7.969 3.115 1 92.69 202 CYS A CA 1
ATOM 1561 C C . CYS A 1 202 ? 13.18 6.906 2.104 1 92.69 202 CYS A C 1
ATOM 1563 O O . CYS A 1 202 ? 13.688 6.875 0.982 1 92.69 202 CYS A O 1
ATOM 1565 N N . LEU A 1 203 ? 12.266 6.02 2.484 1 93.94 203 LEU A N 1
ATOM 1566 C CA . LEU A 1 203 ? 11.82 4.984 1.562 1 93.94 203 LEU A CA 1
ATOM 1567 C C . LEU A 1 203 ? 10.305 5.02 1.396 1 93.94 203 LEU A C 1
ATOM 1569 O O . LEU A 1 203 ? 9.68 3.986 1.146 1 93.94 203 LEU A O 1
ATOM 1573 N N . ALA A 1 204 ? 9.75 6.148 1.522 1 96.94 204 ALA A N 1
ATOM 1574 C CA . ALA A 1 204 ? 8.297 6.27 1.512 1 96.94 204 ALA A CA 1
ATOM 1575 C C . ALA A 1 204 ? 7.715 5.785 0.186 1 96.94 204 ALA A C 1
ATOM 1577 O O . ALA A 1 204 ? 6.719 5.059 0.166 1 96.94 204 ALA A O 1
ATOM 1578 N N . ALA A 1 205 ? 8.32 6.195 -0.94 1 97.5 205 ALA A N 1
ATOM 1579 C CA . ALA A 1 205 ? 7.801 5.824 -2.254 1 97.5 205 ALA A CA 1
ATOM 1580 C C . ALA A 1 205 ? 7.902 4.316 -2.48 1 97.5 205 ALA A C 1
ATOM 1582 O O . ALA A 1 205 ? 6.918 3.672 -2.848 1 97.5 205 ALA A O 1
ATOM 1583 N N . TYR A 1 206 ? 9.062 3.775 -2.277 1 96.31 206 TYR A N 1
ATOM 1584 C CA . TYR A 1 206 ? 9.297 2.342 -2.414 1 96.31 206 TYR A CA 1
ATOM 1585 C C . TYR A 1 206 ? 8.422 1.556 -1.442 1 96.31 206 TYR A C 1
ATOM 1587 O O . TYR A 1 206 ? 7.734 0.61 -1.839 1 96.31 206 TYR A O 1
ATOM 1595 N N . GLY A 1 207 ? 8.43 1.981 -0.163 1 97.56 207 GLY A N 1
ATOM 1596 C CA . GLY A 1 207 ? 7.66 1.308 0.871 1 97.56 207 GLY A CA 1
ATOM 1597 C C . GLY A 1 207 ? 6.172 1.275 0.58 1 97.56 207 GLY A C 1
ATOM 1598 O O . GLY A 1 207 ? 5.52 0.244 0.761 1 97.56 207 GLY A O 1
ATOM 1599 N N . ALA A 1 208 ? 5.621 2.359 0.146 1 98.69 208 ALA A N 1
ATOM 1600 C CA . ALA A 1 208 ? 4.195 2.422 -0.161 1 98.69 208 ALA A CA 1
ATOM 1601 C C . ALA A 1 208 ? 3.828 1.436 -1.267 1 98.69 208 ALA A C 1
ATOM 1603 O O . ALA A 1 208 ? 2.801 0.758 -1.188 1 98.69 208 ALA A O 1
ATOM 1604 N N . SER A 1 209 ? 4.633 1.375 -2.318 1 98.69 209 SER A N 1
ATOM 1605 C CA . SER A 1 209 ? 4.355 0.46 -3.42 1 98.69 209 SER A CA 1
ATOM 1606 C C . SER A 1 209 ? 4.402 -0.993 -2.959 1 98.69 209 SER A C 1
ATOM 1608 O O . SER A 1 209 ? 3.576 -1.808 -3.371 1 98.69 209 SER A O 1
ATOM 1610 N N . LYS A 1 210 ? 5.383 -1.273 -2.109 1 98.5 210 LYS A N 1
ATOM 1611 C CA . LYS A 1 210 ? 5.512 -2.639 -1.605 1 98.5 210 LYS A CA 1
ATOM 1612 C C . LYS A 1 210 ? 4.414 -2.959 -0.595 1 98.5 210 LYS A C 1
ATOM 1614 O O . LYS A 1 210 ? 3.971 -4.105 -0.496 1 98.5 210 LYS A O 1
ATOM 1619 N N . ALA A 1 211 ? 3.951 -1.94 0.131 1 98.69 211 ALA A N 1
ATOM 1620 C CA . ALA A 1 211 ? 2.814 -2.139 1.025 1 98.69 211 ALA A CA 1
ATOM 1621 C C . ALA A 1 211 ? 1.562 -2.529 0.244 1 98.69 211 ALA A C 1
ATOM 1623 O O . ALA A 1 211 ? 0.84 -3.449 0.637 1 98.69 211 ALA A O 1
ATOM 1624 N N . ALA A 1 212 ? 1.312 -1.812 -0.8 1 98.88 212 ALA A N 1
ATOM 1625 C CA . ALA A 1 212 ? 0.188 -2.158 -1.668 1 98.88 212 ALA A CA 1
ATOM 1626 C C . ALA A 1 212 ? 0.315 -3.588 -2.186 1 98.88 212 ALA A C 1
ATOM 1628 O O . ALA A 1 212 ? -0.656 -4.348 -2.17 1 98.88 212 ALA A O 1
ATOM 1629 N N . LEU A 1 213 ? 1.501 -3.926 -2.594 1 98.81 213 LEU A N 1
ATOM 1630 C CA . LEU A 1 213 ? 1.772 -5.266 -3.107 1 98.81 213 LEU A CA 1
ATOM 1631 C C . LEU A 1 213 ? 1.49 -6.32 -2.045 1 98.81 213 LEU A C 1
ATOM 1633 O O . LEU A 1 213 ? 0.818 -7.316 -2.318 1 98.81 213 LEU A O 1
ATOM 1637 N N . ASN A 1 214 ? 1.996 -6.086 -0.86 1 98.44 214 ASN A N 1
ATOM 1638 C CA . ASN A 1 214 ? 1.828 -7.043 0.227 1 98.44 214 ASN A CA 1
ATOM 1639 C C . ASN A 1 214 ? 0.354 -7.297 0.53 1 98.44 214 ASN A C 1
ATOM 1641 O O . ASN A 1 214 ? -0.058 -8.438 0.726 1 98.44 214 ASN A O 1
ATOM 1645 N N . LEU A 1 215 ? -0.402 -6.227 0.602 1 98.44 215 LEU A N 1
ATOM 1646 C CA . LEU A 1 215 ? -1.814 -6.395 0.926 1 98.44 215 LEU A CA 1
ATOM 1647 C C . LEU A 1 215 ? -2.547 -7.129 -0.193 1 98.44 215 LEU A C 1
ATOM 1649 O O . LEU A 1 215 ? -3.393 -7.984 0.07 1 98.44 215 LEU A O 1
ATOM 1653 N N . PHE A 1 216 ? -2.213 -6.84 -1.402 1 98.69 216 PHE A N 1
ATOM 1654 C CA . PHE A 1 216 ? -2.795 -7.52 -2.553 1 98.69 216 PHE A CA 1
ATOM 1655 C C . PHE A 1 216 ? -2.498 -9.016 -2.504 1 98.69 216 PHE A C 1
ATOM 1657 O O . PHE A 1 216 ? -3.402 -9.836 -2.643 1 98.69 216 PHE A O 1
ATOM 1664 N N . ILE A 1 217 ? -1.263 -9.32 -2.301 1 98.62 217 ILE A N 1
ATOM 1665 C CA . ILE A 1 217 ? -0.833 -10.719 -2.289 1 98.62 217 ILE A CA 1
ATOM 1666 C C . ILE A 1 217 ? -1.494 -11.453 -1.125 1 98.62 217 ILE A C 1
ATOM 1668 O O . ILE A 1 217 ? -1.907 -12.602 -1.265 1 98.62 217 ILE A O 1
ATOM 1672 N N . ASN A 1 218 ? -1.591 -10.812 0.001 1 97.62 218 ASN A N 1
ATOM 1673 C CA . ASN A 1 218 ? -2.238 -11.422 1.156 1 97.62 218 ASN A CA 1
ATOM 1674 C C . ASN A 1 218 ? -3.719 -11.68 0.897 1 97.62 218 ASN A C 1
ATOM 1676 O O . ASN A 1 218 ? -4.25 -12.727 1.287 1 97.62 218 ASN A O 1
ATOM 1680 N N . THR A 1 219 ? -4.395 -10.758 0.297 1 96.69 219 THR A N 1
ATOM 1681 C CA . THR A 1 219 ? -5.797 -10.945 -0.056 1 96.69 219 THR A CA 1
ATOM 1682 C C . THR A 1 219 ? -5.949 -12.062 -1.081 1 96.69 219 THR A C 1
ATOM 1684 O O . THR A 1 219 ? -6.852 -12.898 -0.967 1 96.69 219 THR A O 1
ATOM 1687 N N . LEU A 1 220 ? -5.055 -12.039 -2.004 1 97.88 220 LEU A N 1
ATOM 1688 C CA . LEU A 1 220 ? -5.059 -13.086 -3.02 1 97.88 220 LEU A CA 1
ATOM 1689 C C . LEU A 1 220 ? -4.879 -14.461 -2.383 1 97.88 220 LEU A C 1
ATOM 1691 O O . LEU A 1 220 ? -5.52 -15.43 -2.797 1 97.88 220 LEU A O 1
ATOM 1695 N N . ARG A 1 221 ? -3.99 -14.578 -1.427 1 96.94 221 ARG A N 1
ATOM 1696 C CA . ARG A 1 221 ? -3.762 -15.836 -0.713 1 96.94 221 ARG A CA 1
ATOM 1697 C C . ARG A 1 221 ? -5.066 -16.391 -0.166 1 96.94 221 ARG A C 1
ATOM 1699 O O . ARG A 1 221 ? -5.359 -17.578 -0.341 1 96.94 221 ARG A O 1
ATOM 1706 N N . HIS A 1 222 ? -5.801 -15.492 0.415 1 92.19 222 HIS A N 1
ATOM 1707 C CA . HIS A 1 222 ? -7.086 -15.875 0.983 1 92.19 222 HIS A CA 1
ATOM 1708 C C . HIS A 1 222 ? -8.039 -16.391 -0.095 1 92.19 222 HIS A C 1
ATOM 1710 O O . HIS A 1 222 ? -8.68 -17.422 0.082 1 92.19 222 HIS A O 1
ATOM 1716 N N . GLU A 1 223 ? -8.102 -15.781 -1.126 1 93.94 223 GLU A N 1
ATOM 1717 C CA . GLU A 1 223 ? -9.094 -16.047 -2.166 1 93.94 223 GLU A CA 1
ATOM 1718 C C . GLU A 1 223 ? -8.672 -17.234 -3.029 1 93.94 223 GLU A C 1
ATOM 1720 O O . GLU A 1 223 ? -9.508 -17.828 -3.717 1 93.94 223 GLU A O 1
ATOM 1725 N N . MET A 1 224 ? -7.383 -17.609 -2.98 1 96.25 224 MET A N 1
ATOM 1726 C CA . MET A 1 224 ? -6.879 -18.703 -3.803 1 96.25 224 MET A CA 1
ATOM 1727 C C . MET A 1 224 ? -6.898 -20.016 -3.031 1 96.25 224 MET A C 1
ATOM 1729 O O . MET A 1 224 ? -6.719 -21.094 -3.615 1 96.25 224 MET A O 1
ATOM 1733 N N . GLU A 1 225 ? -7.168 -19.938 -1.761 1 93.25 225 GLU A N 1
ATOM 1734 C CA . GLU A 1 225 ? -7.148 -21.125 -0.915 1 93.25 225 GLU A CA 1
ATOM 1735 C C . GLU A 1 225 ? -8.094 -22.188 -1.444 1 93.25 225 GLU A C 1
ATOM 1737 O O . GLU A 1 225 ? -7.711 -23.359 -1.596 1 93.25 225 GLU A O 1
ATOM 1742 N N . PRO A 1 226 ? -9.336 -21.844 -1.829 1 91.5 226 PRO A N 1
ATOM 1743 C CA . PRO A 1 226 ? -10.234 -22.875 -2.342 1 91.5 226 PRO A CA 1
ATOM 1744 C C . PRO A 1 226 ? -9.742 -23.484 -3.652 1 91.5 226 PRO A C 1
ATOM 1746 O O . PRO A 1 226 ? -10.125 -24.609 -3.992 1 91.5 226 PRO A O 1
ATOM 1749 N N . TRP A 1 227 ? -8.938 -22.766 -4.383 1 95.88 227 TRP A N 1
ATOM 1750 C CA . TRP A 1 227 ? -8.453 -23.219 -5.684 1 95.88 227 TRP A CA 1
ATOM 1751 C C . TRP A 1 227 ? -7.23 -24.125 -5.527 1 95.88 227 TRP A C 1
ATOM 1753 O O . TRP A 1 227 ? -6.738 -24.688 -6.508 1 95.88 227 TRP A O 1
ATOM 1763 N N . GLY A 1 228 ? -6.707 -24.203 -4.254 1 95.81 228 GLY A N 1
ATOM 1764 C CA . GLY A 1 228 ? -5.543 -25.031 -4 1 95.81 228 GLY A CA 1
ATOM 1765 C C . GLY A 1 228 ? -4.238 -24.359 -4.391 1 95.81 228 GLY A C 1
ATOM 1766 O O . GLY A 1 228 ? -3.197 -25.016 -4.457 1 95.81 228 GLY A O 1
ATOM 1767 N N . VAL A 1 229 ? -4.277 -23.125 -4.742 1 97.38 229 VAL A N 1
ATOM 1768 C CA . VAL A 1 229 ? -3.076 -22.359 -5.09 1 97.38 229 VAL A CA 1
ATOM 1769 C C . VAL A 1 229 ? -2.404 -21.844 -3.824 1 97.38 229 VAL A C 1
ATOM 1771 O O . VAL A 1 229 ? -3.047 -21.188 -3.002 1 97.38 229 VAL A O 1
ATOM 1774 N N . LYS A 1 230 ? -1.109 -22.172 -3.654 1 97.75 230 LYS A N 1
ATOM 1775 C CA . LYS A 1 230 ? -0.353 -21.688 -2.498 1 97.75 230 LYS A CA 1
ATOM 1776 C C . LYS A 1 230 ? 0.274 -20.328 -2.773 1 97.75 230 LYS A C 1
ATOM 1778 O O . LYS A 1 230 ? 0.747 -20.062 -3.881 1 97.75 230 LYS A O 1
ATOM 1783 N N . VAL A 1 231 ? 0.214 -19.406 -1.777 1 98.25 231 VAL A N 1
ATOM 1784 C CA . VAL A 1 231 ? 0.728 -18.062 -1.947 1 98.25 231 VAL A CA 1
ATOM 1785 C C . VAL A 1 231 ? 1.698 -17.719 -0.815 1 98.25 231 VAL A C 1
ATOM 1787 O O . VAL A 1 231 ? 1.353 -17.844 0.362 1 98.25 231 VAL A O 1
ATOM 1790 N N . SER A 1 232 ? 2.92 -17.344 -1.18 1 98.31 232 SER A N 1
ATOM 1791 C CA . SER A 1 232 ? 3.963 -17.016 -0.214 1 98.31 232 SER A CA 1
ATOM 1792 C C . SER A 1 232 ? 4.574 -15.656 -0.505 1 98.31 232 SER A C 1
ATOM 1794 O O . SER A 1 232 ? 4.656 -15.242 -1.663 1 98.31 232 SER A O 1
ATOM 1796 N N . THR A 1 233 ? 4.969 -14.992 0.532 1 98.25 233 THR A N 1
ATOM 1797 C CA . THR A 1 233 ? 5.711 -13.734 0.428 1 98.25 233 THR A CA 1
ATOM 1798 C C . THR A 1 233 ? 7.09 -13.875 1.068 1 98.25 233 THR A C 1
ATOM 1800 O O . THR A 1 233 ? 7.211 -14.367 2.189 1 98.25 233 THR A O 1
ATOM 1803 N N . ILE A 1 234 ? 8.102 -13.508 0.34 1 98 234 ILE A N 1
ATOM 1804 C CA . ILE A 1 234 ? 9.461 -13.492 0.861 1 98 234 ILE A CA 1
ATOM 1805 C C . ILE A 1 234 ? 9.875 -12.062 1.184 1 98 234 ILE A C 1
ATOM 1807 O O . ILE A 1 234 ? 9.711 -11.156 0.36 1 98 234 ILE A O 1
ATOM 1811 N N . LEU A 1 235 ? 10.359 -11.82 2.367 1 97.38 235 LEU A N 1
ATOM 1812 C CA . LEU A 1 235 ? 10.859 -10.531 2.846 1 97.38 235 LEU A CA 1
ATOM 1813 C C . LEU A 1 235 ? 12.367 -10.594 3.084 1 97.38 235 LEU A C 1
ATOM 1815 O O . LEU A 1 235 ? 12.812 -11 4.156 1 97.38 235 LEU A O 1
ATOM 1819 N N . PRO A 1 236 ? 13.117 -10.125 2.076 1 95 236 PRO A N 1
ATOM 1820 C CA . PRO A 1 236 ? 14.578 -10.211 2.174 1 95 236 PRO A CA 1
ATOM 1821 C C . PRO A 1 236 ? 15.18 -9.078 3.012 1 95 236 PRO A C 1
ATOM 1823 O O . PRO A 1 236 ? 14.609 -7.988 3.082 1 95 236 PRO A O 1
ATOM 1826 N N . SER A 1 237 ? 16.328 -9.375 3.578 1 88.69 237 SER A N 1
ATOM 1827 C CA . SER A 1 237 ? 17.156 -8.305 4.121 1 88.69 237 SER A CA 1
ATOM 1828 C C . SER A 1 237 ? 17.766 -7.457 3.01 1 88.69 237 SER A C 1
ATOM 1830 O O . SER A 1 237 ? 17.328 -7.523 1.86 1 88.69 237 SER A O 1
ATOM 1832 N N . SER A 1 238 ? 18.672 -6.602 3.371 1 81.31 238 SER A N 1
ATOM 1833 C CA . SER A 1 238 ? 19.297 -5.738 2.379 1 81.31 238 SER A CA 1
ATOM 1834 C C . SER A 1 238 ? 20.438 -6.461 1.66 1 81.31 238 SER A C 1
ATOM 1836 O O . SER A 1 238 ? 21.312 -7.051 2.301 1 81.31 238 SER A O 1
ATOM 1838 N N . TYR A 1 239 ? 20.359 -6.398 0.348 1 81.88 239 TYR A N 1
ATOM 1839 C CA . TYR A 1 239 ? 21.375 -7.043 -0.471 1 81.88 239 TYR A CA 1
ATOM 1840 C C . TYR A 1 239 ? 21.844 -6.117 -1.585 1 81.88 239 TYR A C 1
ATOM 1842 O O . TYR A 1 239 ? 21.156 -5.168 -1.949 1 81.88 239 TYR A O 1
ATOM 1850 N N . LYS A 1 240 ? 23 -6.457 -1.969 1 76.38 240 LYS A N 1
ATOM 1851 C CA . LYS A 1 240 ? 23.547 -5.727 -3.113 1 76.38 240 LYS A CA 1
ATOM 1852 C C . LYS A 1 240 ? 22.984 -6.273 -4.426 1 76.38 240 LYS A C 1
ATOM 1854 O O . LYS A 1 240 ? 23.422 -7.316 -4.906 1 76.38 240 LYS A O 1
ATOM 1859 N N . THR A 1 241 ? 21.891 -5.656 -4.855 1 68.81 241 THR A N 1
ATOM 1860 C CA . THR A 1 241 ? 21.266 -6.113 -6.094 1 68.81 241 THR A CA 1
ATOM 1861 C C . THR A 1 241 ? 21.156 -4.973 -7.098 1 68.81 241 THR A C 1
ATOM 1863 O O . THR A 1 241 ? 21.078 -3.803 -6.711 1 68.81 241 THR A O 1
ATOM 1866 N N . GLY A 1 242 ? 21.297 -5.348 -8.367 1 62.03 242 GLY A N 1
ATOM 1867 C CA . GLY A 1 242 ? 20.938 -4.438 -9.445 1 62.03 242 GLY A CA 1
ATOM 1868 C C . GLY A 1 242 ? 21.719 -3.141 -9.414 1 62.03 242 GLY A C 1
ATOM 1869 O O . GLY A 1 242 ? 22.953 -3.152 -9.312 1 62.03 242 GLY A O 1
ATOM 1870 N N . GLN A 1 243 ? 20.953 -2.148 -9.445 1 63.88 243 GLN A N 1
ATOM 1871 C CA . GLN A 1 243 ? 21.453 -0.79 -9.602 1 63.88 243 GLN A CA 1
ATOM 1872 C C . GLN A 1 243 ? 21.969 -0.237 -8.273 1 63.88 243 GLN A C 1
ATOM 1874 O O . GLN A 1 243 ? 22.531 0.854 -8.227 1 63.88 243 GLN A O 1
ATOM 1879 N N . SER A 1 244 ? 21.891 -1.062 -7.289 1 64.5 244 SER A N 1
ATOM 1880 C CA . SER A 1 244 ? 22.266 -0.513 -5.988 1 64.5 244 SER A CA 1
ATOM 1881 C C . SER A 1 244 ? 23.719 -0.089 -5.957 1 64.5 244 SER A C 1
ATOM 1883 O O . SER A 1 244 ? 24.078 0.892 -5.297 1 64.5 244 SER A O 1
ATOM 1885 N N . GLY A 1 245 ? 24.469 -0.761 -6.75 1 69.12 245 GLY A N 1
ATOM 1886 C CA . GLY A 1 245 ? 25.891 -0.416 -6.758 1 69.12 245 GLY A CA 1
ATOM 1887 C C . GLY A 1 245 ? 26.266 0.493 -7.91 1 69.12 245 GLY A C 1
ATOM 1888 O O . GLY A 1 245 ? 27.438 0.838 -8.07 1 69.12 245 GLY A O 1
ATOM 1889 N N . ASN A 1 246 ? 25.234 0.926 -8.57 1 78.69 246 ASN A N 1
ATOM 1890 C CA . ASN A 1 246 ? 25.5 1.776 -9.727 1 78.69 246 ASN A CA 1
ATOM 1891 C C . ASN A 1 246 ? 25.609 3.246 -9.328 1 78.69 246 ASN A C 1
ATOM 1893 O O . ASN A 1 246 ? 24.594 3.957 -9.305 1 78.69 246 ASN A O 1
ATOM 1897 N N . GLN A 1 247 ? 26.797 3.699 -9.18 1 80.75 247 GLN A N 1
ATOM 1898 C CA . GLN A 1 247 ? 27.047 5.055 -8.703 1 80.75 247 GLN A CA 1
ATOM 1899 C C . GLN A 1 247 ? 26.547 6.094 -9.695 1 80.75 247 GLN A C 1
ATOM 1901 O O . GLN A 1 247 ? 26.016 7.133 -9.305 1 80.75 247 GLN A O 1
ATOM 1906 N N . GLU A 1 248 ? 26.719 5.812 -10.945 1 84.5 248 GLU A N 1
ATOM 1907 C CA . GLU A 1 248 ? 26.281 6.746 -11.977 1 84.5 248 GLU A CA 1
ATOM 1908 C C . GLU A 1 248 ? 24.766 6.934 -11.953 1 84.5 248 GLU A C 1
ATOM 1910 O O . GLU A 1 248 ? 24.266 8.047 -12.125 1 84.5 248 GLU A O 1
ATOM 1915 N N . TYR A 1 249 ? 24.109 5.867 -11.766 1 83 249 TYR A N 1
ATOM 1916 C CA . TYR A 1 249 ? 22.641 5.93 -11.68 1 83 249 TYR A CA 1
ATOM 1917 C C . TYR A 1 249 ? 22.203 6.816 -10.516 1 83 249 TYR A C 1
ATOM 1919 O O . TYR A 1 249 ? 21.375 7.715 -10.688 1 83 249 TYR A O 1
ATOM 1927 N N . TRP A 1 250 ? 22.766 6.688 -9.414 1 84.62 250 TRP A N 1
ATOM 1928 C CA . TRP A 1 250 ? 22.344 7.402 -8.219 1 84.62 250 TRP A CA 1
ATOM 1929 C C . TRP A 1 250 ? 22.75 8.875 -8.289 1 84.62 250 TRP A C 1
ATOM 1931 O O . TRP A 1 250 ? 22.031 9.742 -7.781 1 84.62 250 TRP A O 1
ATOM 1941 N N . GLU A 1 251 ? 23.875 9.109 -8.93 1 88.12 251 GLU A N 1
ATOM 1942 C CA . GLU A 1 251 ? 24.25 10.492 -9.172 1 88.12 251 GLU A CA 1
ATOM 1943 C C . GLU A 1 251 ? 23.25 11.195 -10.086 1 88.12 251 GLU A C 1
ATOM 1945 O O . GLU A 1 251 ? 22.891 12.352 -9.859 1 88.12 251 GLU A O 1
ATOM 1950 N N . SER A 1 252 ? 22.922 10.477 -11.055 1 89.81 252 SER A N 1
ATOM 1951 C CA . SER A 1 252 ? 21.938 11.031 -11.992 1 89.81 252 SER A CA 1
ATOM 1952 C C . SER A 1 252 ? 20.594 11.273 -11.305 1 89.81 252 SER A C 1
ATOM 1954 O O . SER A 1 252 ? 19.953 12.297 -11.539 1 89.81 252 SER A O 1
ATOM 1956 N N . GLN A 1 253 ? 20.156 10.344 -10.484 1 87.75 253 GLN A N 1
ATOM 1957 C CA . GLN A 1 253 ? 18.906 10.477 -9.758 1 87.75 253 GLN A CA 1
ATOM 1958 C C . GLN A 1 253 ? 18.953 11.641 -8.773 1 87.75 253 GLN A C 1
ATOM 1960 O O . GLN A 1 253 ? 17.969 12.352 -8.594 1 87.75 253 GLN A O 1
ATOM 1965 N N . TYR A 1 254 ? 20.078 11.805 -8.188 1 90.88 254 TYR A N 1
ATOM 1966 C CA . TYR A 1 254 ? 20.25 12.922 -7.266 1 90.88 254 TYR A CA 1
ATOM 1967 C C . TYR A 1 254 ? 20.141 14.258 -7.992 1 90.88 254 TYR A C 1
ATOM 1969 O O . TYR A 1 254 ? 19.469 15.172 -7.52 1 90.88 254 TYR A O 1
ATOM 1977 N N . LYS A 1 255 ? 20.812 14.328 -9.109 1 92.81 255 LYS A N 1
ATOM 1978 C CA . LYS A 1 255 ? 20.766 15.555 -9.898 1 92.81 255 LYS A CA 1
ATOM 1979 C C . LYS A 1 255 ? 19.328 15.859 -10.336 1 92.81 255 LYS A C 1
ATOM 1981 O O . LYS A 1 255 ? 18.906 17.016 -10.305 1 92.81 255 LYS A O 1
ATOM 1986 N N . SER A 1 256 ? 18.672 14.82 -10.758 1 92.56 256 SER A N 1
ATOM 1987 C CA . SER A 1 256 ? 17.281 14.969 -11.148 1 92.56 256 SER A CA 1
ATOM 1988 C C . SER A 1 256 ? 16.422 15.461 -9.984 1 92.56 256 SER A C 1
ATOM 1990 O O . SER A 1 256 ? 15.547 16.312 -10.156 1 92.56 256 SER A O 1
ATOM 1992 N N . LEU A 1 257 ? 16.672 14.984 -8.797 1 93.75 257 LEU A N 1
ATOM 1993 C CA . LEU A 1 257 ? 15.945 15.398 -7.602 1 93.75 257 LEU A CA 1
ATOM 1994 C C . LEU A 1 257 ? 16.141 16.891 -7.328 1 93.75 257 LEU A C 1
ATOM 1996 O O . LEU A 1 257 ? 15.172 17.625 -7.18 1 93.75 257 LEU A O 1
ATOM 2000 N N . ILE A 1 258 ? 17.375 17.328 -7.324 1 94.44 258 ILE A N 1
ATOM 2001 C CA . ILE A 1 258 ? 17.719 18.719 -7 1 94.44 258 ILE A CA 1
ATOM 2002 C C . ILE A 1 258 ? 17.141 19.656 -8.047 1 94.44 258 ILE A C 1
ATOM 2004 O O . ILE A 1 258 ? 16.625 20.734 -7.719 1 94.44 258 ILE A O 1
ATOM 2008 N N . HIS A 1 259 ? 17.156 19.203 -9.289 1 94.81 259 HIS A N 1
ATOM 2009 C CA . HIS A 1 259 ? 16.703 20.031 -10.398 1 94.81 259 HIS A CA 1
ATOM 2010 C C . HIS A 1 259 ? 15.18 20.219 -10.352 1 94.81 259 HIS A C 1
ATOM 2012 O O . HIS A 1 259 ? 14.664 21.25 -10.766 1 94.81 259 HIS A O 1
ATOM 2018 N N . ASN A 1 260 ? 14.461 19.219 -9.859 1 94.12 260 ASN A N 1
ATOM 2019 C CA . ASN A 1 260 ? 13.008 19.219 -9.961 1 94.12 260 ASN A CA 1
ATOM 2020 C C . ASN A 1 260 ? 12.352 19.578 -8.625 1 94.12 260 ASN A C 1
ATOM 2022 O O . ASN A 1 260 ? 11.141 19.766 -8.555 1 94.12 260 ASN A O 1
ATOM 2026 N N . LEU A 1 261 ? 13.109 19.672 -7.59 1 93.94 261 LEU A N 1
ATOM 2027 C CA . LEU A 1 261 ? 12.586 20.078 -6.289 1 93.94 261 LEU A CA 1
ATOM 2028 C C . LEU A 1 261 ? 12.273 21.562 -6.266 1 93.94 261 LEU A C 1
ATOM 2030 O O . LEU A 1 261 ? 13 22.359 -6.859 1 93.94 261 LEU A O 1
ATOM 2034 N N . SER A 1 262 ? 11.172 21.953 -5.598 1 92.38 262 SER A N 1
ATOM 2035 C CA . SER A 1 262 ? 10.883 23.375 -5.469 1 92.38 262 SER A CA 1
ATOM 2036 C C . SER A 1 262 ? 12 24.094 -4.723 1 92.38 262 SER A C 1
ATOM 2038 O O . SER A 1 262 ? 12.578 23.562 -3.783 1 92.38 262 SER A O 1
ATOM 2040 N N . ALA A 1 263 ? 12.273 25.312 -5.074 1 92.94 263 ALA A N 1
ATOM 2041 C CA . ALA A 1 263 ? 13.32 26.125 -4.453 1 92.94 263 ALA A CA 1
ATOM 2042 C C . ALA A 1 263 ? 13.047 26.312 -2.963 1 92.94 263 ALA A C 1
ATOM 2044 O O . ALA A 1 263 ? 13.977 26.281 -2.146 1 92.94 263 ALA A O 1
ATOM 2045 N N . GLY A 1 264 ? 11.812 26.484 -2.674 1 93.06 264 GLY A N 1
ATOM 2046 C CA . GLY A 1 264 ? 11.445 26.672 -1.28 1 93.06 264 GLY A CA 1
ATOM 2047 C C . GLY A 1 264 ? 11.766 25.469 -0.409 1 93.06 264 GLY A C 1
ATOM 2048 O O . GLY A 1 264 ? 12.305 25.625 0.688 1 93.06 264 GLY A O 1
ATOM 2049 N N . LEU A 1 265 ? 11.492 24.344 -0.86 1 94.06 265 LEU A N 1
ATOM 2050 C CA . LEU A 1 265 ? 11.766 23.125 -0.107 1 94.06 265 LEU A CA 1
ATOM 2051 C C . LEU A 1 265 ? 13.266 22.891 0.034 1 94.06 265 LEU A C 1
ATOM 2053 O O . LEU A 1 265 ? 13.742 22.5 1.102 1 94.06 265 LEU A O 1
ATOM 2057 N N . LEU A 1 266 ? 13.969 23.078 -1.091 1 95 266 LEU A N 1
ATOM 2058 C CA . LEU A 1 266 ? 15.414 22.891 -1.042 1 95 266 LEU A CA 1
ATOM 2059 C C . LEU A 1 266 ? 16.047 23.859 -0.043 1 95 266 LEU A C 1
ATOM 2061 O O . LEU A 1 266 ? 17 23.5 0.652 1 95 266 LEU A O 1
ATOM 2065 N N . GLU A 1 267 ? 15.516 25 0.03 1 95.31 267 GLU A N 1
ATOM 2066 C CA . GLU A 1 267 ? 16.031 25.984 0.981 1 95.31 267 GLU A CA 1
ATOM 2067 C C . GLU A 1 267 ? 15.734 25.562 2.42 1 95.31 267 GLU A C 1
ATOM 2069 O O . GLU A 1 267 ? 16.594 25.719 3.297 1 95.31 267 GLU A O 1
ATOM 2074 N N . GLU A 1 268 ? 14.633 25.078 2.658 1 95.12 268 GLU A N 1
ATOM 2075 C CA . GLU A 1 268 ? 14.234 24.703 4.012 1 95.12 268 GLU A CA 1
ATOM 2076 C C . GLU A 1 268 ? 15.016 23.484 4.5 1 95.12 268 GLU A C 1
ATOM 2078 O O . GLU A 1 268 ? 15.391 23.406 5.668 1 95.12 268 GLU A O 1
ATOM 2083 N N . TYR A 1 269 ? 15.219 22.547 3.658 1 95.88 269 TYR A N 1
ATOM 2084 C CA . TYR A 1 269 ? 15.945 21.328 4.059 1 95.88 269 TYR A CA 1
ATOM 2085 C C . TYR A 1 269 ? 17.453 21.531 3.922 1 95.88 269 TYR A C 1
ATOM 2087 O O . TYR A 1 269 ? 18.219 21.094 4.777 1 95.88 269 TYR A O 1
ATOM 2095 N N . GLY A 1 270 ? 17.875 22.156 2.877 1 95.81 270 GLY A N 1
ATOM 2096 C CA . GLY A 1 270 ? 19.281 22.359 2.605 1 95.81 270 GLY A CA 1
ATOM 2097 C C . GLY A 1 270 ? 19.875 21.312 1.683 1 95.81 270 GLY A C 1
ATOM 2098 O O . GLY A 1 270 ? 19.578 20.125 1.808 1 95.81 270 GLY A O 1
ATOM 2099 N N . GLU A 1 271 ? 20.734 21.734 0.794 1 94.94 271 GLU A N 1
ATOM 2100 C CA . GLU A 1 271 ? 21.406 20.828 -0.13 1 94.94 271 GLU A CA 1
ATOM 2101 C C . GLU A 1 271 ? 22.328 19.875 0.611 1 94.94 271 GLU A C 1
ATOM 2103 O O . GLU A 1 271 ? 22.516 18.719 0.194 1 94.94 271 GLU A O 1
ATOM 2108 N N . ASP A 1 272 ? 22.938 20.344 1.656 1 95.56 272 ASP A N 1
ATOM 2109 C CA . ASP A 1 272 ? 23.797 19.484 2.457 1 95.56 272 ASP A CA 1
ATOM 2110 C C . ASP A 1 272 ? 23.016 18.328 3.076 1 95.56 272 ASP A C 1
ATOM 2112 O O . ASP A 1 272 ? 23.516 17.203 3.146 1 95.56 272 ASP A O 1
ATOM 2116 N N . TYR A 1 273 ? 21.859 18.641 3.48 1 95.12 273 TYR A N 1
ATOM 2117 C CA . TYR A 1 273 ? 20.984 17.609 4.039 1 95.12 273 TYR A CA 1
ATOM 2118 C C . TYR A 1 273 ? 20.672 16.547 3.006 1 95.12 273 TYR A C 1
ATOM 2120 O O . TYR A 1 273 ? 20.781 15.344 3.289 1 95.12 273 TYR A O 1
ATOM 2128 N N . THR A 1 274 ? 20.234 16.969 1.807 1 94.19 274 THR A N 1
ATOM 2129 C CA . THR A 1 274 ? 19.906 16.031 0.74 1 94.19 274 THR A CA 1
ATOM 2130 C C . THR A 1 274 ? 21.141 15.289 0.267 1 94.19 274 THR A C 1
ATOM 2132 O O . THR A 1 274 ? 21.078 14.102 -0.071 1 94.19 274 THR A O 1
ATOM 2135 N N . HIS A 1 275 ? 22.25 15.977 0.284 1 93.56 275 HIS A N 1
ATOM 2136 C CA . HIS A 1 275 ? 23.516 15.352 -0.118 1 93.56 275 HIS A CA 1
ATOM 2137 C C . HIS A 1 275 ? 23.922 14.258 0.867 1 93.56 275 HIS A C 1
ATOM 2139 O O . HIS A 1 275 ? 24.422 13.211 0.462 1 93.56 275 HIS A O 1
ATOM 2145 N N . GLU A 1 276 ? 23.734 14.508 2.08 1 93.12 276 GLU A N 1
ATOM 2146 C CA . GLU A 1 276 ? 24.047 13.492 3.08 1 93.12 276 GLU A CA 1
ATOM 2147 C C . GLU A 1 276 ? 23.188 12.242 2.879 1 93.12 276 GLU A C 1
ATOM 2149 O O . GLU A 1 276 ? 23.672 11.117 3.041 1 93.12 276 GLU A O 1
ATOM 2154 N N . THR A 1 277 ? 21.922 12.477 2.617 1 91.25 277 THR A N 1
ATOM 2155 C CA . THR A 1 277 ? 21.031 11.352 2.361 1 91.25 277 THR A CA 1
ATOM 2156 C C . THR A 1 277 ? 21.562 10.477 1.232 1 91.25 277 THR A C 1
ATOM 2158 O O . THR A 1 277 ? 21.594 9.25 1.347 1 91.25 277 THR A O 1
ATOM 2161 N N . LYS A 1 278 ? 21.969 11.086 0.153 1 89.81 278 LYS A N 1
ATOM 2162 C CA . LYS A 1 278 ? 22.547 10.375 -0.979 1 89.81 278 LYS A CA 1
ATOM 2163 C C . LYS A 1 278 ? 23.781 9.57 -0.551 1 89.81 278 LYS A C 1
ATOM 2165 O O . LYS A 1 278 ? 23.922 8.398 -0.907 1 89.81 278 LYS A O 1
ATOM 2170 N N . GLU A 1 279 ? 24.609 10.188 0.259 1 89 279 GLU A N 1
ATOM 2171 C CA . GLU A 1 279 ? 25.844 9.539 0.694 1 89 279 GLU A CA 1
ATOM 2172 C C . GLU A 1 279 ? 25.562 8.352 1.602 1 89 279 GLU A C 1
ATOM 2174 O O . GLU A 1 279 ? 26.219 7.312 1.499 1 89 279 GLU A O 1
ATOM 2179 N N . LEU A 1 280 ? 24.672 8.562 2.457 1 85.94 280 LEU A N 1
ATOM 2180 C CA . LEU A 1 280 ? 24.312 7.488 3.377 1 85.94 280 LEU A CA 1
ATOM 2181 C C . LEU A 1 280 ? 23.781 6.277 2.617 1 85.94 280 LEU A C 1
ATOM 2183 O O . LEU A 1 280 ? 24.141 5.137 2.939 1 85.94 280 LEU A O 1
ATOM 2187 N N . PHE A 1 281 ? 23 6.453 1.638 1 84.25 281 PHE A N 1
ATOM 2188 C CA . PHE A 1 281 ? 22.438 5.348 0.875 1 84.25 281 PHE A CA 1
ATOM 2189 C C . PHE A 1 281 ? 23.5 4.688 0.005 1 84.25 281 PHE A C 1
ATOM 2191 O O . PHE A 1 281 ? 23.469 3.473 -0.214 1 84.25 281 PHE A O 1
ATOM 2198 N N . GLN A 1 282 ? 24.375 5.523 -0.525 1 83.31 282 GLN A N 1
ATOM 2199 C CA . GLN A 1 282 ? 25.484 4.949 -1.276 1 83.31 282 GLN A CA 1
ATOM 2200 C C . GLN A 1 282 ? 26.359 4.066 -0.386 1 83.31 282 GLN A C 1
ATOM 2202 O O . GLN A 1 282 ? 26.781 2.99 -0.805 1 83.31 282 GLN A O 1
ATOM 2207 N N . HIS A 1 283 ? 26.562 4.547 0.816 1 83.38 283 HIS A N 1
ATOM 2208 C CA . HIS A 1 283 ? 27.344 3.758 1.766 1 83.38 283 HIS A CA 1
ATOM 2209 C C . HIS A 1 283 ? 26.609 2.473 2.143 1 83.38 283 HIS A C 1
ATOM 2211 O O . HIS A 1 283 ? 27.234 1.411 2.25 1 83.38 283 HIS A O 1
ATOM 2217 N N . PHE A 1 284 ? 25.359 2.604 2.344 1 80.81 284 PHE A N 1
ATOM 2218 C CA . PHE A 1 284 ? 24.547 1.445 2.678 1 80.81 284 PHE A CA 1
ATOM 2219 C C . PHE A 1 284 ? 24.562 0.42 1.55 1 80.81 284 PHE A C 1
ATOM 2221 O O . PHE A 1 284 ? 24.703 -0.78 1.797 1 80.81 284 PHE A O 1
ATOM 2228 N N . ALA A 1 285 ? 24.422 0.847 0.336 1 79.38 285 ALA A N 1
ATOM 2229 C CA . ALA A 1 285 ? 24.438 -0.036 -0.828 1 79.38 285 ALA A CA 1
ATOM 2230 C C . ALA A 1 285 ? 25.781 -0.747 -0.955 1 79.38 285 ALA A C 1
ATOM 2232 O O . ALA A 1 285 ? 25.828 -1.925 -1.316 1 79.38 285 ALA A O 1
ATOM 2233 N N . GLN A 1 286 ? 26.797 -0.033 -0.636 1 79.88 286 GLN A N 1
ATOM 2234 C CA . GLN A 1 286 ? 28.141 -0.592 -0.753 1 79.88 286 GLN A CA 1
ATOM 2235 C C . GLN A 1 286 ? 28.391 -1.641 0.326 1 79.88 286 GLN A C 1
ATOM 2237 O O . GLN A 1 286 ? 29.156 -2.584 0.114 1 79.88 286 GLN A O 1
ATOM 2242 N N . SER A 1 287 ? 27.688 -1.502 1.411 1 80.38 287 SER A N 1
ATOM 2243 C CA . SER A 1 287 ? 27.938 -2.396 2.537 1 80.38 287 SER A CA 1
ATOM 2244 C C . SER A 1 287 ? 26.938 -3.551 2.555 1 80.38 287 SER A C 1
ATOM 2246 O O . SER A 1 287 ? 27.016 -4.434 3.41 1 80.38 287 SER A O 1
ATOM 2248 N N . ALA A 1 288 ? 26.047 -3.545 1.626 1 82.31 288 ALA A N 1
ATOM 2249 C CA . ALA A 1 288 ? 25 -4.574 1.612 1 82.31 288 ALA A CA 1
ATOM 2250 C C . ALA A 1 288 ? 25.594 -5.945 1.294 1 82.31 288 ALA A C 1
ATOM 2252 O O . ALA A 1 288 ? 26.625 -6.043 0.626 1 82.31 288 ALA A O 1
ATOM 2253 N N . ASN A 1 289 ? 24.906 -6.969 1.836 1 86 289 ASN A N 1
ATOM 2254 C CA . ASN A 1 289 ? 25.344 -8.352 1.668 1 86 289 ASN A CA 1
ATOM 2255 C C . ASN A 1 289 ? 25.391 -8.75 0.196 1 86 289 ASN A C 1
ATOM 2257 O O . ASN A 1 289 ? 24.438 -8.516 -0.542 1 86 289 ASN A O 1
ATOM 2261 N N . GLU A 1 290 ? 26.406 -9.375 -0.228 1 87.62 290 GLU A N 1
ATOM 2262 C CA . GLU A 1 290 ? 26.562 -9.773 -1.624 1 87.62 290 GLU A CA 1
ATOM 2263 C C . GLU A 1 290 ? 26.141 -11.227 -1.835 1 87.62 290 GLU A C 1
ATOM 2265 O O . GLU A 1 290 ? 25.906 -11.648 -2.967 1 87.62 290 GLU A O 1
ATOM 2270 N N . ASP A 1 291 ? 26.156 -11.93 -0.733 1 92.56 291 ASP A N 1
ATOM 2271 C CA . ASP A 1 291 ? 25.719 -13.32 -0.814 1 92.56 291 ASP A CA 1
ATOM 2272 C C . ASP A 1 291 ? 24.203 -13.414 -0.882 1 92.56 291 ASP A C 1
ATOM 2274 O O . ASP A 1 291 ? 23.516 -13.305 0.141 1 92.56 291 ASP A O 1
ATOM 2278 N N . LEU A 1 292 ? 23.672 -13.734 -2.037 1 93.94 292 LEU A N 1
ATOM 2279 C CA . LEU A 1 292 ? 22.234 -13.758 -2.262 1 93.94 292 LEU A CA 1
ATOM 2280 C C . LEU A 1 292 ? 21.656 -15.109 -1.862 1 93.94 292 LEU A C 1
ATOM 2282 O O . LEU A 1 292 ? 20.438 -15.297 -1.921 1 93.94 292 LEU A O 1
ATOM 2286 N N . SER A 1 293 ? 22.406 -16.078 -1.367 1 94.94 293 SER A N 1
ATOM 2287 C CA . SER A 1 293 ? 22.031 -17.469 -1.176 1 94.94 293 SER A CA 1
ATOM 2288 C C . SER A 1 293 ? 20.844 -17.578 -0.222 1 94.94 293 SER A C 1
ATOM 2290 O O . SER A 1 293 ? 19.953 -18.422 -0.422 1 94.94 293 SER A O 1
ATOM 2292 N N . PRO A 1 294 ? 20.812 -16.734 0.812 1 94.75 294 PRO A N 1
ATOM 2293 C CA . PRO A 1 294 ? 19.656 -16.891 1.698 1 94.75 294 PRO A CA 1
ATOM 2294 C C . PRO A 1 294 ? 18.328 -16.641 0.982 1 94.75 294 PRO A C 1
ATOM 2296 O O . PRO A 1 294 ? 17.359 -17.344 1.244 1 94.75 294 PRO A O 1
ATOM 2299 N N . VAL A 1 295 ? 18.281 -15.711 0.092 1 96.12 295 VAL A N 1
ATOM 2300 C CA . VAL A 1 295 ? 17.047 -15.391 -0.631 1 96.12 295 VAL A CA 1
ATOM 2301 C C . VAL A 1 295 ? 16.797 -16.453 -1.702 1 96.12 295 VAL A C 1
ATOM 2303 O O . VAL A 1 295 ? 15.664 -16.922 -1.855 1 96.12 295 VAL A O 1
ATOM 2306 N N . ILE A 1 296 ? 17.859 -16.859 -2.391 1 96.06 296 ILE A N 1
ATOM 2307 C CA . ILE A 1 296 ? 17.734 -17.859 -3.453 1 96.06 296 ILE A CA 1
ATOM 2308 C C . ILE A 1 296 ? 17.266 -19.188 -2.865 1 96.06 296 ILE A C 1
ATOM 2310 O O . ILE A 1 296 ? 16.375 -19.844 -3.424 1 96.06 296 ILE A O 1
ATOM 2314 N N . ASN A 1 297 ? 17.812 -19.562 -1.768 1 95.62 297 ASN A N 1
ATOM 2315 C CA . ASN A 1 297 ? 17.391 -20.797 -1.094 1 95.62 297 ASN A CA 1
ATOM 2316 C C . ASN A 1 297 ? 15.93 -20.719 -0.658 1 95.62 297 ASN A C 1
ATOM 2318 O O . ASN A 1 297 ? 15.203 -21.719 -0.743 1 95.62 297 ASN A O 1
ATOM 2322 N N . THR A 1 298 ? 15.57 -19.594 -0.205 1 96.69 298 THR A N 1
ATOM 2323 C CA . THR A 1 298 ? 14.195 -19.406 0.241 1 96.69 298 THR A CA 1
ATOM 2324 C C . THR A 1 298 ? 13.227 -19.484 -0.937 1 96.69 298 THR A C 1
ATOM 2326 O O . THR A 1 298 ? 12.141 -20.062 -0.815 1 96.69 298 THR A O 1
ATOM 2329 N N . ILE A 1 299 ? 13.602 -18.891 -2.064 1 96.56 299 ILE A N 1
ATOM 2330 C CA . ILE A 1 299 ? 12.781 -18.984 -3.266 1 96.56 299 ILE A CA 1
ATOM 2331 C C . ILE A 1 299 ? 12.586 -20.453 -3.648 1 96.56 299 ILE A C 1
ATOM 2333 O O . ILE A 1 299 ? 11.469 -20.891 -3.918 1 96.56 299 ILE A O 1
ATOM 2337 N N . SER A 1 300 ? 13.648 -21.203 -3.668 1 94.25 300 SER A N 1
ATOM 2338 C CA . SER A 1 300 ? 13.586 -22.625 -3.982 1 94.25 300 SER A CA 1
ATOM 2339 C C . SER A 1 300 ? 12.695 -23.359 -2.996 1 94.25 300 SER A C 1
ATOM 2341 O O . SER A 1 300 ? 11.859 -24.188 -3.398 1 94.25 300 SER A O 1
ATOM 2343 N N . GLU A 1 301 ? 12.828 -23.062 -1.749 1 94.62 301 GLU A N 1
ATOM 2344 C CA . GLU A 1 301 ? 12.008 -23.703 -0.722 1 94.62 301 GLU A CA 1
ATOM 2345 C C . GLU A 1 301 ? 10.531 -23.391 -0.928 1 94.62 301 GLU A C 1
ATOM 2347 O O . GLU A 1 301 ? 9.688 -24.297 -0.877 1 94.62 301 GLU A O 1
ATOM 2352 N N . ALA A 1 302 ? 10.25 -22.141 -1.128 1 96.19 302 ALA A N 1
ATOM 2353 C CA . ALA A 1 302 ? 8.859 -21.719 -1.305 1 96.19 302 ALA A CA 1
ATOM 2354 C C . ALA A 1 302 ? 8.242 -22.375 -2.537 1 96.19 302 ALA A C 1
ATOM 2356 O O . ALA A 1 302 ? 7.051 -22.672 -2.553 1 96.19 302 ALA A O 1
ATOM 2357 N N . LEU A 1 303 ? 9.039 -22.656 -3.543 1 94.88 303 LEU A N 1
ATOM 2358 C CA . LEU A 1 303 ? 8.555 -23.234 -4.793 1 94.88 303 LEU A CA 1
ATOM 2359 C C . LEU A 1 303 ? 8.383 -24.734 -4.66 1 94.88 303 LEU A C 1
ATOM 2361 O O . LEU A 1 303 ? 7.512 -25.328 -5.309 1 94.88 303 LEU A O 1
ATOM 2365 N N . LEU A 1 304 ? 9.141 -25.359 -3.766 1 92.06 304 LEU A N 1
ATOM 2366 C CA . LEU A 1 304 ? 9.227 -26.812 -3.814 1 92.06 304 LEU A CA 1
ATOM 2367 C C . LEU A 1 304 ? 8.562 -27.438 -2.592 1 92.06 304 LEU A C 1
ATOM 2369 O O . LEU A 1 304 ? 8.172 -28.609 -2.621 1 92.06 304 LEU A O 1
ATOM 2373 N N . SER A 1 305 ? 8.445 -26.688 -1.56 1 93.62 305 SER A N 1
ATOM 2374 C CA . SER A 1 305 ? 7.883 -27.25 -0.332 1 93.62 305 SER A CA 1
ATOM 2375 C C . SER A 1 305 ? 6.434 -27.672 -0.529 1 93.62 305 SER A C 1
ATOM 2377 O O . SER A 1 305 ? 5.648 -26.969 -1.155 1 93.62 305 SER A O 1
ATOM 2379 N N . PRO A 1 306 ? 6.039 -28.875 -0.061 1 92.69 306 PRO A N 1
ATOM 2380 C CA . PRO A 1 306 ? 4.633 -29.281 -0.12 1 92.69 306 PRO A CA 1
ATOM 2381 C C . PRO A 1 306 ? 3.721 -28.375 0.707 1 92.69 306 PRO A C 1
ATOM 2383 O O . PRO A 1 306 ? 2.539 -28.234 0.385 1 92.69 306 PRO A O 1
ATOM 2386 N N . ARG A 1 307 ? 4.309 -27.875 1.767 1 93.69 307 ARG A N 1
ATOM 2387 C CA . ARG A 1 307 ? 3.562 -26.953 2.621 1 93.69 307 ARG A CA 1
ATOM 2388 C C . ARG A 1 307 ? 4.336 -25.656 2.832 1 93.69 307 ARG A C 1
ATOM 2390 O O . ARG A 1 307 ? 4.809 -25.391 3.938 1 93.69 307 ARG A O 1
ATOM 2397 N N . PRO A 1 308 ? 4.379 -24.828 1.789 1 96.06 308 PRO A N 1
ATOM 2398 C CA . PRO A 1 308 ? 5.125 -23.578 1.925 1 96.06 308 PRO A CA 1
ATOM 2399 C C . PRO A 1 308 ? 4.516 -22.641 2.967 1 96.06 308 PRO A C 1
ATOM 2401 O O . PRO A 1 308 ? 3.303 -22.672 3.197 1 96.06 308 PRO A O 1
ATOM 2404 N N . LEU A 1 309 ? 5.363 -21.906 3.541 1 95.75 309 LEU A N 1
ATOM 2405 C CA . LEU A 1 309 ? 4.918 -20.906 4.504 1 95.75 309 LEU A CA 1
ATOM 2406 C C . LEU A 1 309 ? 4.289 -19.703 3.795 1 95.75 309 LEU A C 1
ATOM 2408 O O . LEU A 1 309 ? 4.562 -19.469 2.617 1 95.75 309 LEU A O 1
ATOM 2412 N N . VAL A 1 310 ? 3.469 -19.016 4.555 1 95.81 310 VAL A N 1
ATOM 2413 C CA . VAL A 1 310 ? 2.838 -17.812 4.02 1 95.81 310 VAL A CA 1
ATOM 2414 C C . VAL A 1 310 ? 3.867 -16.703 3.924 1 95.81 310 VAL A C 1
ATOM 2416 O O . VAL A 1 310 ? 3.832 -15.891 2.99 1 95.81 310 VAL A O 1
ATOM 2419 N N . ARG A 1 311 ? 4.766 -16.641 4.914 1 95.56 311 ARG A N 1
ATOM 2420 C CA . ARG A 1 311 ? 5.777 -15.586 4.992 1 95.56 311 ARG A CA 1
ATOM 2421 C C . ARG A 1 311 ? 7.156 -16.188 5.266 1 95.56 311 ARG A C 1
ATOM 2423 O O . ARG A 1 311 ? 7.305 -17.047 6.125 1 95.56 311 ARG A O 1
ATOM 2430 N N . TYR A 1 312 ? 8.141 -15.742 4.484 1 96.56 312 TYR A N 1
ATOM 2431 C CA . TYR A 1 312 ? 9.539 -16.094 4.691 1 96.56 312 TYR A CA 1
ATOM 2432 C C . TYR A 1 312 ? 10.367 -14.844 4.977 1 96.56 312 TYR A C 1
ATOM 2434 O O . TYR A 1 312 ? 10.242 -13.828 4.285 1 96.56 312 TYR A O 1
ATOM 2442 N N . TYR A 1 313 ? 11.164 -14.852 6.004 1 95.62 313 TYR A N 1
ATOM 2443 C CA . TYR A 1 313 ? 12.156 -13.82 6.297 1 95.62 313 TYR A CA 1
ATOM 2444 C C . TYR A 1 313 ? 13.555 -14.281 5.891 1 95.62 313 TYR A C 1
ATOM 2446 O O . TYR A 1 313 ? 14.109 -15.203 6.484 1 95.62 313 TYR A O 1
ATOM 2454 N N . ALA A 1 314 ? 14.062 -13.656 4.887 1 95 314 ALA A N 1
ATOM 2455 C CA . ALA A 1 314 ? 15.281 -14.188 4.281 1 95 314 ALA A CA 1
ATOM 2456 C C . ALA A 1 314 ? 16.469 -13.25 4.508 1 95 314 ALA A C 1
ATOM 2458 O O . ALA A 1 314 ? 16.484 -12.125 3.992 1 95 314 ALA A O 1
ATOM 2459 N N . GLY A 1 315 ? 17.453 -13.695 5.184 1 91.94 315 GLY A N 1
ATOM 2460 C CA . GLY A 1 315 ? 18.672 -12.945 5.402 1 91.94 315 GLY A CA 1
ATOM 2461 C C . GLY A 1 315 ? 18.906 -12.586 6.859 1 91.94 315 GLY A C 1
ATOM 2462 O O . GLY A 1 315 ? 17.984 -12.641 7.672 1 91.94 315 GLY A O 1
ATOM 2463 N N . PRO A 1 316 ? 20.094 -12.164 7.129 1 88.88 316 PRO A N 1
ATOM 2464 C CA . PRO A 1 316 ? 20.453 -11.859 8.523 1 88.88 316 PRO A CA 1
ATOM 2465 C C . PRO A 1 316 ? 19.734 -10.625 9.055 1 88.88 316 PRO A C 1
ATOM 2467 O O . PRO A 1 316 ? 19.531 -9.656 8.312 1 88.88 316 PRO A O 1
ATOM 2470 N N . GLY A 1 317 ? 19.297 -10.703 10.266 1 89.19 317 GLY A N 1
ATOM 2471 C CA . GLY A 1 317 ? 18.812 -9.539 10.992 1 89.19 317 GLY A CA 1
ATOM 2472 C C . GLY A 1 317 ? 17.328 -9.273 10.758 1 89.19 317 GLY A C 1
ATOM 2473 O O . GLY A 1 317 ? 16.719 -8.469 11.461 1 89.19 317 GLY A O 1
ATOM 2474 N N . VAL A 1 318 ? 16.734 -9.852 9.766 1 91.56 318 VAL A N 1
ATOM 2475 C CA . VAL A 1 318 ? 15.352 -9.555 9.43 1 91.56 318 VAL A CA 1
ATOM 2476 C C . VAL A 1 318 ? 14.438 -10.008 10.555 1 91.56 318 VAL A C 1
ATOM 2478 O O . VAL A 1 318 ? 13.492 -9.305 10.922 1 91.56 318 VAL A O 1
ATOM 2481 N N . GLY A 1 319 ? 14.773 -11.164 11.125 1 89.81 319 GLY A N 1
ATOM 2482 C CA . GLY A 1 319 ? 13.977 -11.664 12.234 1 89.81 319 GLY A CA 1
ATOM 2483 C C . GLY A 1 319 ? 13.977 -10.727 13.43 1 89.81 319 GLY A C 1
ATOM 2484 O O . GLY A 1 319 ? 12.93 -10.453 14.016 1 89.81 319 GLY A O 1
ATOM 2485 N N . LEU A 1 320 ? 15.141 -10.242 13.781 1 89.81 320 LEU A N 1
ATOM 2486 C CA . LEU A 1 320 ? 15.266 -9.297 14.891 1 89.81 320 LEU A CA 1
ATOM 2487 C C . LEU A 1 320 ? 14.508 -8.008 14.594 1 89.81 320 LEU A C 1
ATOM 2489 O O . LEU A 1 320 ? 13.836 -7.465 15.477 1 89.81 320 LEU A O 1
ATOM 2493 N N . MET A 1 321 ? 14.641 -7.602 13.391 1 91.88 321 MET A N 1
ATOM 2494 C CA . MET A 1 321 ? 13.961 -6.379 12.977 1 91.88 321 MET A CA 1
ATOM 2495 C C . MET A 1 321 ? 12.453 -6.512 13.172 1 91.88 321 MET A C 1
ATOM 2497 O O . MET A 1 321 ? 11.812 -5.621 13.734 1 91.88 321 MET A O 1
ATOM 2501 N N . TYR A 1 322 ? 11.914 -7.602 12.75 1 91.25 322 TYR A N 1
ATOM 2502 C CA . TYR A 1 322 ? 10.477 -7.824 12.883 1 91.25 322 TYR A CA 1
ATOM 2503 C C . TYR A 1 322 ? 10.086 -8.047 14.336 1 91.25 322 TYR A C 1
ATOM 2505 O O . TYR A 1 322 ? 9 -7.66 14.766 1 91.25 322 TYR A O 1
ATOM 2513 N N . PHE A 1 323 ? 10.977 -8.625 15.102 1 90.56 323 PHE A N 1
ATOM 2514 C CA . PHE A 1 323 ? 10.734 -8.812 16.531 1 90.56 323 PHE A CA 1
ATOM 2515 C C . PHE A 1 323 ? 10.602 -7.465 17.234 1 90.56 323 PHE A C 1
ATOM 2517 O O . PHE A 1 323 ? 9.641 -7.242 17.984 1 90.56 323 PHE A O 1
ATOM 2524 N N . VAL A 1 324 ? 11.516 -6.625 16.984 1 91.44 324 VAL A N 1
ATOM 2525 C CA . VAL A 1 324 ? 11.508 -5.301 17.594 1 91.44 324 VAL A CA 1
ATOM 2526 C C . VAL A 1 324 ? 10.273 -4.527 17.141 1 91.44 324 VAL A C 1
ATOM 2528 O O . VAL A 1 324 ? 9.57 -3.928 17.969 1 91.44 324 VAL A O 1
ATOM 2531 N N . TYR A 1 325 ? 9.953 -4.598 15.875 1 89.69 325 TYR A N 1
ATOM 2532 C CA . TYR A 1 325 ? 8.844 -3.854 15.297 1 89.69 325 TYR A CA 1
ATOM 2533 C C . TYR A 1 325 ? 7.512 -4.324 15.883 1 89.69 325 TYR A C 1
ATOM 2535 O O . TYR A 1 325 ? 6.625 -3.512 16.156 1 89.69 325 TYR A O 1
ATOM 2543 N N . SER A 1 326 ? 7.43 -5.613 16.125 1 85.81 326 SER A N 1
ATOM 2544 C CA . SER A 1 326 ? 6.145 -6.199 16.5 1 85.81 326 SER A CA 1
ATOM 2545 C C . SER A 1 326 ? 5.918 -6.105 18.016 1 85.81 326 SER A C 1
ATOM 2547 O O . SER A 1 326 ? 4.777 -6.008 18.469 1 85.81 326 SER A O 1
ATOM 2549 N N . TYR A 1 327 ? 7.004 -5.996 18.766 1 86.06 327 TYR A N 1
ATOM 2550 C CA . TYR A 1 327 ? 6.777 -6.23 20.188 1 86.06 327 TYR A CA 1
ATOM 2551 C C . TYR A 1 327 ? 7.273 -5.055 21.016 1 86.06 327 TYR A C 1
ATOM 2553 O O . TYR A 1 327 ? 6.93 -4.934 22.188 1 86.06 327 TYR A O 1
ATOM 2561 N N . PHE A 1 328 ? 8.016 -4.238 20.484 1 88.25 328 PHE A N 1
ATOM 2562 C CA . PHE A 1 328 ? 8.531 -3.107 21.25 1 88.25 328 PHE A CA 1
ATOM 2563 C C . PHE A 1 328 ? 7.629 -1.889 21.094 1 88.25 328 PHE A C 1
ATOM 2565 O O . PHE A 1 328 ? 6.883 -1.789 20.109 1 88.25 328 PHE A O 1
ATOM 2572 N N . PRO A 1 329 ? 7.711 -1.057 22.094 1 87.25 329 PRO A N 1
ATOM 2573 C CA . PRO A 1 329 ? 6.969 0.197 21.938 1 87.25 329 PRO A CA 1
ATOM 2574 C C . PRO A 1 329 ? 7.359 0.96 20.672 1 87.25 329 PRO A C 1
ATOM 2576 O O . PRO A 1 329 ? 8.508 0.865 20.219 1 87.25 329 PRO A O 1
ATOM 2579 N N . LEU A 1 330 ? 6.445 1.653 20.203 1 86.25 330 LEU A N 1
ATOM 2580 C CA . LEU A 1 330 ? 6.582 2.346 18.922 1 86.25 330 LEU A CA 1
ATOM 2581 C C . LEU A 1 330 ? 7.824 3.229 18.922 1 86.25 330 LEU A C 1
ATOM 2583 O O . LEU A 1 330 ? 8.57 3.254 17.938 1 86.25 330 LEU A O 1
ATOM 2587 N N . ARG A 1 331 ? 8.055 3.984 19.969 1 86.69 331 ARG A N 1
ATOM 2588 C CA . ARG A 1 331 ? 9.195 4.895 20.016 1 86.69 331 ARG A CA 1
ATOM 2589 C C . ARG A 1 331 ? 10.508 4.133 19.875 1 86.69 331 ARG A C 1
ATOM 2591 O O . ARG A 1 331 ? 11.43 4.594 19.203 1 86.69 331 ARG A O 1
ATOM 2598 N N . LEU A 1 332 ? 10.562 2.99 20.516 1 87.75 332 LEU A N 1
ATOM 2599 C CA . LEU A 1 332 ? 11.781 2.18 20.453 1 87.75 332 LEU A CA 1
ATOM 2600 C C . LEU A 1 332 ? 11.938 1.545 19.078 1 87.75 332 LEU A C 1
ATOM 2602 O O . LEU A 1 332 ? 13.047 1.458 18.562 1 87.75 332 LEU A O 1
ATOM 2606 N N . SER A 1 333 ? 10.82 1.118 18.578 1 89.44 333 SER A N 1
ATOM 2607 C CA . SER A 1 333 ? 10.859 0.541 17.234 1 89.44 333 SER A CA 1
ATOM 2608 C C . SER A 1 333 ? 11.289 1.574 16.203 1 89.44 333 SER A C 1
ATOM 2610 O O . SER A 1 333 ? 12.086 1.272 15.305 1 89.44 333 SER A O 1
ATOM 2612 N N . ASP A 1 334 ? 10.758 2.746 16.391 1 87.56 334 ASP A N 1
ATOM 2613 C CA . ASP A 1 334 ? 11.117 3.832 15.477 1 87.56 334 ASP A CA 1
ATOM 2614 C C . ASP A 1 334 ? 12.609 4.148 15.562 1 87.56 334 ASP A C 1
ATOM 2616 O O . ASP A 1 334 ? 13.273 4.297 14.531 1 87.56 334 ASP A O 1
ATOM 2620 N N . LYS A 1 335 ? 13.117 4.262 16.734 1 87.25 335 LYS A N 1
ATOM 2621 C CA . LYS A 1 335 ? 14.531 4.559 16.922 1 87.25 335 LYS A CA 1
ATOM 2622 C C . LYS A 1 335 ? 15.406 3.445 16.359 1 87.25 335 LYS A C 1
ATOM 2624 O O . LYS A 1 335 ? 16.469 3.713 15.789 1 87.25 335 LYS A O 1
ATOM 2629 N N . PHE A 1 336 ? 14.984 2.293 16.594 1 88.25 336 PHE A N 1
ATOM 2630 C CA . PHE A 1 336 ? 15.711 1.143 16.062 1 88.25 336 PHE A CA 1
ATOM 2631 C C . PHE A 1 336 ? 15.797 1.205 14.547 1 88.25 336 PHE A C 1
ATOM 2633 O O . PHE A 1 336 ? 16.875 0.994 13.977 1 88.25 336 PHE A O 1
ATOM 2640 N N . LEU A 1 337 ? 14.734 1.507 13.906 1 85.44 337 LEU A N 1
ATOM 2641 C CA . LEU A 1 337 ? 14.703 1.583 12.453 1 85.44 337 LEU A CA 1
ATOM 2642 C C . LEU A 1 337 ? 15.578 2.727 11.953 1 85.44 337 LEU A C 1
ATOM 2644 O O . LEU A 1 337 ? 16.266 2.588 10.938 1 85.44 337 LEU A O 1
ATOM 2648 N N . GLN A 1 338 ? 15.523 3.791 12.656 1 82.12 338 GLN A N 1
ATOM 2649 C CA . GLN A 1 338 ? 16.344 4.941 12.297 1 82.12 338 GLN A CA 1
ATOM 2650 C C . GLN A 1 338 ? 17.828 4.602 12.375 1 82.12 338 GLN A C 1
ATOM 2652 O O . GLN A 1 338 ? 18.609 5.008 11.516 1 82.12 338 GLN A O 1
ATOM 2657 N N . ARG A 1 339 ? 18.156 3.908 13.359 1 82.06 339 ARG A N 1
ATOM 2658 C CA . ARG A 1 339 ? 19.547 3.543 13.547 1 82.06 339 ARG A CA 1
ATOM 2659 C C . ARG A 1 339 ? 20 2.535 12.5 1 82.06 339 ARG A C 1
ATOM 2661 O O . ARG A 1 339 ? 21.172 2.535 12.094 1 82.06 339 ARG A O 1
ATOM 2668 N N . LEU A 1 340 ? 19.125 1.788 12.148 1 78.31 340 LEU A N 1
ATOM 2669 C CA . LEU A 1 340 ? 19.453 0.73 11.195 1 78.31 340 LEU A CA 1
ATOM 2670 C C . LEU A 1 340 ? 19.641 1.303 9.797 1 78.31 340 LEU A C 1
ATOM 2672 O O . LEU A 1 340 ? 20.5 0.833 9.047 1 78.31 340 LEU A O 1
ATOM 2676 N N . PHE A 1 341 ? 18.906 2.26 9.469 1 73.44 341 PHE A N 1
ATOM 2677 C CA . PHE A 1 341 ? 18.891 2.623 8.055 1 73.44 341 PHE A CA 1
ATOM 2678 C C . PHE A 1 341 ? 19.547 3.979 7.832 1 73.44 341 PHE A C 1
ATOM 2680 O O . PHE A 1 341 ? 20.359 4.137 6.922 1 73.44 341 PHE A O 1
ATOM 2687 N N . VAL A 1 342 ? 19.141 5.031 8.469 1 69.88 342 VAL A N 1
ATOM 2688 C CA . VAL A 1 342 ? 19.672 6.348 8.133 1 69.88 342 VAL A CA 1
ATOM 2689 C C . VAL A 1 342 ? 20 7.121 9.406 1 69.88 342 VAL A C 1
ATOM 2691 O O . VAL A 1 342 ? 19.078 7.594 10.094 1 69.88 342 VAL A O 1
ATOM 2694 N N . GLN A 1 343 ? 21.172 6.996 9.766 1 77.94 343 GLN A N 1
ATOM 2695 C CA . GLN A 1 343 ? 21.578 7.855 10.867 1 77.94 343 GLN A CA 1
ATOM 2696 C C . GLN A 1 343 ? 22.109 9.195 10.352 1 77.94 343 GLN A C 1
ATOM 2698 O O . GLN A 1 343 ? 23.312 9.336 10.109 1 77.94 343 GLN A O 1
ATOM 2703 N N . LYS A 1 344 ? 21.203 10.055 10.227 1 84.44 344 LYS A N 1
ATOM 2704 C CA . LYS A 1 344 ? 21.578 11.375 9.711 1 84.44 344 LYS A CA 1
ATOM 2705 C C . LYS A 1 344 ? 22.172 12.242 10.812 1 84.44 344 LYS A C 1
ATOM 2707 O O . LYS A 1 344 ? 21.719 12.211 11.953 1 84.44 344 LYS A O 1
ATOM 2712 N N . LYS A 1 345 ? 23.203 12.969 10.438 1 87.75 345 LYS A N 1
ATOM 2713 C CA . LYS A 1 345 ? 23.844 13.906 11.352 1 87.75 345 LYS A CA 1
ATOM 2714 C C . LYS A 1 345 ? 23.359 15.336 11.102 1 87.75 345 LYS A C 1
ATOM 2716 O O . LYS A 1 345 ? 23.25 16.125 12.039 1 87.75 345 LYS A O 1
ATOM 2721 N N . ILE A 1 346 ? 23.078 15.57 9.906 1 92.44 346 ILE A N 1
ATOM 2722 C CA . ILE A 1 346 ? 22.656 16.922 9.523 1 92.44 346 ILE A CA 1
ATOM 2723 C C . ILE A 1 346 ? 21.156 17.062 9.664 1 92.44 346 ILE A C 1
ATOM 2725 O O . ILE A 1 346 ? 20.391 16.219 9.18 1 92.44 346 ILE A O 1
ATOM 2729 N N . ILE A 1 347 ? 20.734 18.078 10.375 1 92.81 347 ILE A N 1
ATOM 2730 C CA . ILE A 1 347 ? 19.312 18.359 10.492 1 92.81 347 ILE A CA 1
ATOM 2731 C C . ILE A 1 347 ? 18.906 19.375 9.414 1 92.81 347 ILE A C 1
ATOM 2733 O O . ILE A 1 347 ? 19.734 20.141 8.922 1 92.81 347 ILE A O 1
ATOM 2737 N N . PRO A 1 348 ? 17.625 19.391 9.031 1 95 348 PRO A N 1
ATOM 2738 C CA . PRO A 1 348 ? 17.188 20.359 8.023 1 95 348 PRO A CA 1
ATOM 2739 C C . PRO A 1 348 ? 17.547 21.797 8.383 1 95 348 PRO A C 1
ATOM 2741 O O . PRO A 1 348 ? 17.516 22.172 9.562 1 95 348 PRO A O 1
ATOM 2744 N N . ARG A 1 349 ? 17.812 22.562 7.406 1 95.56 349 ARG A N 1
ATOM 2745 C CA . ARG A 1 349 ? 18.328 23.922 7.594 1 95.56 349 ARG A CA 1
ATOM 2746 C C . ARG A 1 349 ? 17.359 24.766 8.391 1 95.56 349 ARG A C 1
ATOM 2748 O O . ARG A 1 349 ? 17.766 25.516 9.281 1 95.56 349 ARG A O 1
ATOM 2755 N N . ALA A 1 350 ? 16.125 24.672 8.125 1 94.69 350 ALA A N 1
ATOM 2756 C CA . ALA A 1 350 ? 15.109 25.484 8.789 1 94.69 350 ALA A CA 1
ATOM 2757 C C . ALA A 1 350 ? 15.062 25.172 10.281 1 94.69 350 ALA A C 1
ATOM 2759 O O . ALA A 1 350 ? 14.641 26.031 11.078 1 94.69 350 ALA A O 1
ATOM 2760 N N . LEU A 1 351 ? 15.469 24.031 10.672 1 94.75 351 LEU A N 1
ATOM 2761 C CA . LEU A 1 351 ? 15.406 23.625 12.07 1 94.75 351 LEU A CA 1
ATOM 2762 C C . LEU A 1 351 ? 16.672 24.016 12.812 1 94.75 351 LEU A C 1
ATOM 2764 O O . LEU A 1 351 ? 16.734 23.922 14.047 1 94.75 351 LEU A O 1
ATOM 2768 N N . ARG A 1 352 ? 17.672 24.266 12.109 1 91.38 352 ARG A N 1
ATOM 2769 C CA . ARG A 1 352 ? 18.922 24.703 12.719 1 91.38 352 ARG A CA 1
ATOM 2770 C C . ARG A 1 352 ? 18.797 26.109 13.289 1 91.38 352 ARG A C 1
ATOM 2772 O O . ARG A 1 352 ? 19.328 26.406 14.367 1 91.38 352 ARG A O 1
ATOM 2779 N N . LYS A 1 353 ? 18.281 26.953 12.555 1 73.62 353 LYS A N 1
ATOM 2780 C CA . LYS A 1 353 ? 18.094 28.344 12.945 1 73.62 353 LYS A CA 1
ATOM 2781 C C . LYS A 1 353 ? 17.266 28.453 14.211 1 73.62 353 LYS A C 1
ATOM 2783 O O . LYS A 1 353 ? 17.531 29.297 15.07 1 73.62 353 LYS A O 1
ATOM 2788 N N . GLU A 1 354 ? 16.406 27.594 14.273 1 66.25 354 GLU A N 1
ATOM 2789 C CA . GLU A 1 354 ? 15.547 27.609 15.453 1 66.25 354 GLU A CA 1
ATOM 2790 C C . GLU A 1 354 ? 16.328 27.203 16.703 1 66.25 354 GLU A C 1
ATOM 2792 O O . GLU A 1 354 ? 16.141 27.797 17.766 1 66.25 354 GLU A O 1
ATOM 2797 N N . ASN A 1 355 ? 17.219 26.25 16.453 1 64.5 355 ASN A N 1
ATOM 2798 C CA . ASN A 1 355 ? 18.062 25.812 17.562 1 64.5 355 ASN A CA 1
ATOM 2799 C C . ASN A 1 355 ? 19.047 26.891 17.984 1 64.5 355 ASN A C 1
ATOM 2801 O O . ASN A 1 355 ? 19.312 27.047 19.188 1 64.5 355 ASN A O 1
ATOM 2805 N N . ASN A 1 356 ? 19.531 27.609 16.969 1 60.56 356 ASN A N 1
ATOM 2806 C CA . ASN A 1 356 ? 20.438 28.703 17.297 1 60.56 356 ASN A CA 1
ATOM 2807 C C . ASN A 1 356 ? 19.703 29.828 18.016 1 60.56 356 ASN A C 1
ATOM 2809 O O . ASN A 1 356 ? 20.25 30.422 18.953 1 60.56 356 ASN A O 1
ATOM 2813 N N . ASN A 1 357 ? 18.516 30.031 17.547 1 59.88 357 ASN A N 1
ATOM 2814 C CA . ASN A 1 357 ? 17.75 31.062 18.234 1 59.88 357 ASN A CA 1
ATOM 2815 C C . ASN A 1 357 ? 17.359 30.641 19.641 1 59.88 357 ASN A C 1
ATOM 2817 O O . ASN A 1 357 ? 17.391 31.438 20.578 1 59.88 357 ASN A O 1
ATOM 2821 N N . ASN A 1 358 ? 17.094 29.375 19.75 1 58.94 358 ASN A N 1
ATOM 2822 C CA . ASN A 1 358 ? 16.766 28.875 21.078 1 58.94 358 ASN A CA 1
ATOM 2823 C C . ASN A 1 358 ? 17.984 28.844 22 1 58.94 358 ASN A C 1
ATOM 2825 O O . ASN A 1 358 ? 17.891 29.156 23.172 1 58.94 358 ASN A O 1
ATOM 2829 N N . ASN A 1 359 ? 19.094 28.484 21.406 1 58.16 359 ASN A N 1
ATOM 2830 C CA . ASN A 1 359 ? 20.328 28.516 22.188 1 58.16 359 ASN A CA 1
ATOM 2831 C C . ASN A 1 359 ? 20.75 29.953 22.516 1 58.16 359 ASN A C 1
ATOM 2833 O O . ASN A 1 359 ? 21.234 30.219 23.609 1 58.16 359 ASN A O 1
ATOM 2837 N N . ASN A 1 360 ? 20.562 30.797 21.547 1 56.19 360 ASN A N 1
ATOM 2838 C CA . ASN A 1 360 ? 20.875 32.188 21.812 1 56.19 360 ASN A CA 1
ATOM 2839 C C . ASN A 1 360 ? 19.922 32.812 22.844 1 56.19 360 ASN A C 1
ATOM 2841 O O . ASN A 1 360 ? 20.328 33.625 23.672 1 56.19 360 ASN A O 1
ATOM 2845 N N . ASN A 1 361 ? 18.734 32.312 22.766 1 55.31 361 ASN A N 1
ATOM 2846 C CA . ASN A 1 361 ? 17.781 32.812 23.781 1 55.31 361 ASN A CA 1
ATOM 2847 C C . ASN A 1 361 ? 18.078 32.219 25.156 1 55.31 361 ASN A C 1
ATOM 2849 O O . ASN A 1 361 ? 17.906 32.875 26.172 1 55.31 361 ASN A O 1
ATOM 2853 N N . ILE A 1 362 ? 18.594 31.047 25.156 1 56.56 362 ILE A N 1
ATOM 2854 C CA . ILE A 1 362 ? 19.016 30.438 26.422 1 56.56 362 ILE A CA 1
ATOM 2855 C C . ILE A 1 362 ? 20.266 31.141 26.938 1 56.56 362 ILE A C 1
ATOM 2857 O O . ILE A 1 362 ? 20.375 31.438 28.125 1 56.56 362 ILE A O 1
ATOM 2861 N N . ASN A 1 363 ? 21.172 31.391 26.078 1 56.88 363 ASN A N 1
ATOM 2862 C CA . ASN A 1 363 ? 22.375 32.094 26.5 1 56.88 363 ASN A CA 1
ATOM 2863 C C . ASN A 1 363 ? 22.078 33.531 26.906 1 56.88 363 ASN A C 1
ATOM 2865 O O . ASN A 1 363 ? 22.688 34.031 27.844 1 56.88 363 ASN A O 1
ATOM 2869 N N . SER A 1 364 ? 21.203 34.094 26.188 1 56.38 364 SER A N 1
ATOM 2870 C CA . SER A 1 364 ? 20.844 35.469 26.562 1 56.38 364 SER A CA 1
ATOM 2871 C C . SER A 1 364 ? 20.125 35.5 27.906 1 56.38 364 SER A C 1
ATOM 2873 O O . SER A 1 364 ? 20.328 36.406 28.703 1 56.38 364 SER A O 1
ATOM 2875 N N . ASN A 1 365 ? 19.422 34.469 28.125 1 58.22 365 ASN A N 1
ATOM 2876 C CA . ASN A 1 365 ? 18.766 34.375 29.422 1 58.22 365 ASN A CA 1
ATOM 2877 C C . ASN A 1 365 ? 19.766 34.062 30.531 1 58.22 365 ASN A C 1
ATOM 2879 O O . ASN A 1 365 ? 19.609 34.531 31.672 1 58.22 365 ASN A O 1
ATOM 2883 N N . ASN A 1 366 ? 20.734 33.312 30.172 1 61.28 366 ASN A N 1
ATOM 2884 C CA . ASN A 1 366 ? 21.781 33.031 31.141 1 61.28 366 ASN A CA 1
ATOM 2885 C C . ASN A 1 366 ? 22.641 34.25 31.406 1 61.28 366 ASN A C 1
ATOM 2887 O O . ASN A 1 366 ? 23.141 34.438 32.531 1 61.28 366 ASN A O 1
ATOM 2891 N N . ASN A 1 367 ? 22.875 35.031 30.469 1 55.72 367 ASN A N 1
ATOM 2892 C CA . ASN A 1 367 ? 23.672 36.25 30.656 1 55.72 367 ASN A CA 1
ATOM 2893 C C . ASN A 1 367 ? 22.891 37.312 31.438 1 55.72 367 ASN A C 1
ATOM 2895 O O . ASN A 1 367 ? 23.484 38.094 32.156 1 55.72 367 ASN A O 1
ATOM 2899 N N . VAL A 1 368 ? 21.641 37.375 31.422 1 59.69 368 VAL A N 1
ATOM 2900 C CA . VAL A 1 368 ? 20.844 38.312 32.188 1 59.69 368 VAL A CA 1
ATOM 2901 C C . VAL A 1 368 ? 20.844 37.906 33.688 1 59.69 368 VAL A C 1
ATOM 2903 O O . VAL A 1 368 ? 20.906 38.75 34.562 1 59.69 368 VAL A O 1
ATOM 2906 N N . GLU A 1 369 ? 21.047 36.625 33.875 1 51.31 369 GLU A N 1
ATOM 2907 C CA . GLU A 1 369 ? 21.062 36.156 35.281 1 51.31 369 GLU A CA 1
ATOM 2908 C C . GLU A 1 369 ? 22.422 36.438 35.938 1 51.31 369 GLU A C 1
ATOM 2910 O O . GLU A 1 369 ? 22.531 36.469 37.156 1 51.31 369 GLU A O 1
ATOM 2915 N N . LYS A 1 370 ? 23.359 36.531 35.062 1 56.22 370 LYS A N 1
ATOM 2916 C CA . LYS A 1 370 ? 24.688 36.781 35.625 1 56.22 370 LYS A CA 1
ATOM 2917 C C . LYS A 1 370 ? 24.844 38.25 35.969 1 56.22 370 LYS A C 1
ATOM 2919 O O . LYS A 1 370 ? 25.781 38.625 36.688 1 56.22 370 LYS A O 1
ATOM 2924 N N . ILE A 1 371 ? 24.156 39.031 35.312 1 51.69 371 ILE A N 1
ATOM 2925 C CA . ILE A 1 371 ? 24.266 40.469 35.594 1 51.69 371 ILE A CA 1
ATOM 2926 C C . ILE A 1 371 ? 23.438 40.812 36.812 1 51.69 371 ILE A C 1
ATOM 2928 O O . ILE A 1 371 ? 23.688 41.844 37.469 1 51.69 371 ILE A O 1
ATOM 2932 N N . LYS A 1 372 ? 22.406 40.094 37.031 1 57.22 372 LYS A N 1
ATOM 2933 C CA . LYS A 1 372 ? 21.609 40.406 38.219 1 57.22 372 LYS A CA 1
ATOM 2934 C C . LYS A 1 372 ? 22.297 39.938 39.5 1 57.22 372 LYS A C 1
ATOM 2936 O O . LYS A 1 372 ? 21.812 40.219 40.594 1 57.22 372 LYS A O 1
ATOM 2941 N N . LYS A 1 373 ? 23.453 39.219 39.188 1 46.06 373 LYS A N 1
ATOM 2942 C CA . LYS A 1 373 ? 24.188 38.938 40.438 1 46.06 373 LYS A CA 1
ATOM 2943 C C . LYS A 1 373 ? 25.328 39.938 40.625 1 46.06 373 LYS A C 1
ATOM 2945 O O . LYS A 1 373 ? 26.094 40.188 39.688 1 46.06 373 LYS A O 1
ATOM 2950 N N . MET B 1 1 ? 46.031 -31.172 28.797 1 20.8 1 MET B N 1
ATOM 2951 C CA . MET B 1 1 ? 45.156 -30 28.938 1 20.8 1 MET B CA 1
ATOM 2952 C C . MET B 1 1 ? 43.812 -30.25 28.266 1 20.8 1 MET B C 1
ATOM 2954 O O . MET B 1 1 ? 43.75 -30.672 27.109 1 20.8 1 MET B O 1
ATOM 2958 N N . VAL B 1 2 ? 42.562 -30.328 28.969 1 22.64 2 VAL B N 1
ATOM 2959 C CA . VAL B 1 2 ? 41.344 -31.109 29.062 1 22.64 2 VAL B CA 1
ATOM 2960 C C . VAL B 1 2 ? 40.25 -30.469 28.203 1 22.64 2 VAL B C 1
ATOM 2962 O O . VAL B 1 2 ? 39.969 -29.281 28.359 1 22.64 2 VAL B O 1
ATOM 2965 N N . ARG B 1 3 ? 39.906 -30.984 26.969 1 23.56 3 ARG B N 1
ATOM 2966 C CA . ARG B 1 3 ? 39.125 -30.672 25.781 1 23.56 3 ARG B CA 1
ATOM 2967 C C . ARG B 1 3 ? 37.625 -30.688 26.094 1 23.56 3 ARG B C 1
ATOM 2969 O O . ARG B 1 3 ? 37.031 -31.766 26.156 1 23.56 3 ARG B O 1
ATOM 2976 N N . GLY B 1 4 ? 37.125 -29.938 27.172 1 22.27 4 GLY B N 1
ATOM 2977 C CA . GLY B 1 4 ? 35.812 -30.156 27.719 1 22.27 4 GLY B CA 1
ATOM 2978 C C . GLY B 1 4 ? 34.688 -29.938 26.703 1 22.27 4 GLY B C 1
ATOM 2979 O O . GLY B 1 4 ? 34.719 -28.969 25.953 1 22.27 4 GLY B O 1
ATOM 2980 N N . ARG B 1 5 ? 33.906 -30.984 26.281 1 23.98 5 ARG B N 1
ATOM 2981 C CA . ARG B 1 5 ? 32.875 -31.328 25.312 1 23.98 5 ARG B CA 1
ATOM 2982 C C . ARG B 1 5 ? 31.562 -30.594 25.625 1 23.98 5 ARG B C 1
ATOM 2984 O O . ARG B 1 5 ? 31 -30.766 26.703 1 23.98 5 ARG B O 1
ATOM 2991 N N . LEU B 1 6 ? 31.422 -29.297 25.391 1 24.88 6 LEU B N 1
ATOM 2992 C CA . LEU B 1 6 ? 30.234 -28.594 25.844 1 24.88 6 LEU B CA 1
ATOM 2993 C C . LEU B 1 6 ? 28.969 -29.203 25.25 1 24.88 6 LEU B C 1
ATOM 2995 O O . LEU B 1 6 ? 28.938 -29.516 24.062 1 24.88 6 LEU B O 1
ATOM 2999 N N . PRO B 1 7 ? 27.969 -29.781 26.016 1 21.55 7 PRO B N 1
ATOM 3000 C CA . PRO B 1 7 ? 26.812 -30.641 25.719 1 21.55 7 PRO B CA 1
ATOM 3001 C C . PRO B 1 7 ? 25.812 -30 24.766 1 21.55 7 PRO B C 1
ATOM 3003 O O . PRO B 1 7 ? 25.766 -28.766 24.656 1 21.55 7 PRO B O 1
ATOM 3006 N N . ARG B 1 8 ? 25.078 -30.828 23.859 1 26.89 8 ARG B N 1
ATOM 3007 C CA . ARG B 1 8 ? 24.234 -30.875 22.672 1 26.89 8 ARG B CA 1
ATOM 3008 C C . ARG B 1 8 ? 22.812 -30.391 23 1 26.89 8 ARG B C 1
ATOM 3010 O O . ARG B 1 8 ? 21.875 -30.641 22.234 1 26.89 8 ARG B O 1
ATOM 3017 N N . VAL B 1 9 ? 22.516 -29.922 24.203 1 24.56 9 VAL B N 1
ATOM 3018 C CA . VAL B 1 9 ? 21.141 -29.969 24.656 1 24.56 9 VAL B CA 1
ATOM 3019 C C . VAL B 1 9 ? 20.266 -29.078 23.781 1 24.56 9 VAL B C 1
ATOM 3021 O O . VAL B 1 9 ? 19.047 -29.047 23.938 1 24.56 9 VAL B O 1
ATOM 3024 N N . HIS B 1 10 ? 20.859 -28.062 23.109 1 26.12 10 HIS B N 1
ATOM 3025 C CA . HIS B 1 10 ? 20.031 -26.875 22.938 1 26.12 10 HIS B CA 1
ATOM 3026 C C . HIS B 1 10 ? 19.094 -27.031 21.75 1 26.12 10 HIS B C 1
ATOM 3028 O O . HIS B 1 10 ? 18.438 -26.062 21.344 1 26.12 10 HIS B O 1
ATOM 3034 N N . ARG B 1 11 ? 19.188 -28.281 21.047 1 30.44 11 ARG B N 1
ATOM 3035 C CA . ARG B 1 11 ? 18.5 -28.375 19.766 1 30.44 11 ARG B CA 1
ATOM 3036 C C . ARG B 1 11 ? 17 -28.531 19.969 1 30.44 11 ARG B C 1
ATOM 3038 O O . ARG B 1 11 ? 16.203 -28.219 19.078 1 30.44 11 ARG B O 1
ATOM 3045 N N . SER B 1 12 ? 16.547 -29.219 21.094 1 28.7 12 SER B N 1
ATOM 3046 C CA . SER B 1 12 ? 15.258 -29.891 21.172 1 28.7 12 SER B CA 1
ATOM 3047 C C . SER B 1 12 ? 14.109 -28.891 21.266 1 28.7 12 SER B C 1
ATOM 3049 O O . SER B 1 12 ? 13.055 -29.078 20.656 1 28.7 12 SER B O 1
ATOM 3051 N N . TRP B 1 13 ? 14.359 -27.938 22.047 1 27.39 13 TRP B N 1
ATOM 3052 C CA . TRP B 1 13 ? 13.164 -27.25 22.516 1 27.39 13 TRP B CA 1
ATOM 3053 C C . TRP B 1 13 ? 12.594 -26.344 21.422 1 27.39 13 TRP B C 1
ATOM 3055 O O . TRP B 1 13 ? 11.375 -26.203 21.297 1 27.39 13 TRP B O 1
ATOM 3065 N N . LEU B 1 14 ? 13.539 -25.984 20.469 1 29.27 14 LEU B N 1
ATOM 3066 C CA . LEU B 1 14 ? 13.156 -24.984 19.469 1 29.27 14 LEU B CA 1
ATOM 3067 C C . LEU B 1 14 ? 12.273 -25.609 18.391 1 29.27 14 LEU B C 1
ATOM 3069 O O . LEU B 1 14 ? 11.43 -24.938 17.812 1 29.27 14 LEU B O 1
ATOM 3073 N N . GLU B 1 15 ? 12.43 -26.938 18.141 1 31.55 15 GLU B N 1
ATOM 3074 C CA . GLU B 1 15 ? 11.609 -27.703 17.203 1 31.55 15 GLU B CA 1
ATOM 3075 C C . GLU B 1 15 ? 10.164 -27.797 17.688 1 31.55 15 GLU B C 1
ATOM 3077 O O . GLU B 1 15 ? 9.234 -27.766 16.875 1 31.55 15 GLU B O 1
ATOM 3082 N N . LEU B 1 16 ? 10.031 -27.859 18.922 1 29.58 16 LEU B N 1
ATOM 3083 C CA . LEU B 1 16 ? 8.711 -28.156 19.469 1 29.58 16 LEU B CA 1
ATOM 3084 C C . LEU B 1 16 ? 7.793 -26.938 19.344 1 29.58 16 LEU B C 1
ATOM 3086 O O . LEU B 1 16 ? 6.617 -27.078 18.984 1 29.58 16 LEU B O 1
ATOM 3090 N N . TYR B 1 17 ? 8.406 -25.703 19.391 1 30.84 17 TYR B N 1
ATOM 3091 C CA . TYR B 1 17 ? 7.523 -24.547 19.5 1 30.84 17 TYR B CA 1
ATOM 3092 C C . TYR B 1 17 ? 6.969 -24.156 18.125 1 30.84 17 TYR B C 1
ATOM 3094 O O . TYR B 1 17 ? 5.816 -23.734 18.031 1 30.84 17 TYR B O 1
ATOM 3102 N N . CYS B 1 18 ? 7.738 -24.281 16.953 1 32.66 18 CYS B N 1
ATOM 3103 C CA . CYS B 1 18 ? 7.254 -23.969 15.617 1 32.66 18 CYS B CA 1
ATOM 3104 C C . CYS B 1 18 ? 6.078 -24.859 15.227 1 32.66 18 CYS B C 1
ATOM 3106 O O . CYS B 1 18 ? 5.16 -24.406 14.539 1 32.66 18 CYS B O 1
ATOM 3108 N N . ARG B 1 19 ? 6.086 -26.078 15.602 1 31.3 19 ARG B N 1
ATOM 3109 C CA . ARG B 1 19 ? 4.988 -27.016 15.375 1 31.3 19 ARG B CA 1
ATOM 3110 C C . ARG B 1 19 ? 3.75 -26.609 16.156 1 31.3 19 ARG B C 1
ATOM 3112 O O . ARG B 1 19 ? 2.637 -27.031 15.844 1 31.3 19 ARG B O 1
ATOM 3119 N N . MET B 1 20 ? 3.949 -25.906 17.203 1 29.59 20 MET B N 1
ATOM 3120 C CA . MET B 1 20 ? 2.779 -25.703 18.047 1 29.59 20 MET B CA 1
ATOM 3121 C C . MET B 1 20 ? 1.853 -24.641 17.469 1 29.59 20 MET B C 1
ATOM 3123 O O . MET B 1 20 ? 0.641 -24.688 17.672 1 29.59 20 MET B O 1
ATOM 3127 N N . ARG B 1 21 ? 2.408 -23.453 16.797 1 34.59 21 ARG B N 1
ATOM 3128 C CA . ARG B 1 21 ? 1.409 -22.531 16.266 1 34.59 21 ARG B CA 1
ATOM 3129 C C . ARG B 1 21 ? 0.615 -23.172 15.133 1 34.59 21 ARG B C 1
ATOM 3131 O O . ARG B 1 21 ? -0.444 -22.672 14.75 1 34.59 21 ARG B O 1
ATOM 3138 N N . CYS B 1 22 ? 1.182 -24.078 14.266 1 31.44 22 CYS B N 1
ATOM 3139 C CA . CYS B 1 22 ? 0.26 -24.797 13.398 1 31.44 22 CYS B CA 1
ATOM 3140 C C . CYS B 1 22 ? -0.721 -25.625 14.219 1 31.44 22 CYS B C 1
ATOM 3142 O O . CYS B 1 22 ? -1.83 -25.922 13.766 1 31.44 22 CYS B O 1
ATOM 3144 N N . GLU B 1 23 ? -0.25 -26.672 15.109 1 29.86 23 GLU B N 1
ATOM 3145 C CA . GLU B 1 23 ? -1.186 -27.531 15.836 1 29.86 23 GLU B CA 1
ATOM 3146 C C . GLU B 1 23 ? -1.812 -26.781 17.016 1 29.86 23 GLU B C 1
ATOM 3148 O O . GLU B 1 23 ? -1.188 -25.891 17.594 1 29.86 23 GLU B O 1
ATOM 3153 N N . GLY B 1 24 ? -3.111 -26.859 17.312 1 29.91 24 GLY B N 1
ATOM 3154 C CA . GLY B 1 24 ? -4.207 -26.391 18.141 1 29.91 24 GLY B CA 1
ATOM 3155 C C . GLY B 1 24 ? -3.82 -26.219 19.594 1 29.91 24 GLY B C 1
ATOM 3156 O O . GLY B 1 24 ? -4.684 -26.047 20.453 1 29.91 24 GLY B O 1
ATOM 3157 N N . HIS B 1 25 ? -2.658 -26.844 19.984 1 28.44 25 HIS B N 1
ATOM 3158 C CA . HIS B 1 25 ? -2.715 -26.844 21.438 1 28.44 25 HIS B CA 1
ATOM 3159 C C . HIS B 1 25 ? -2.309 -25.484 22 1 28.44 25 HIS B C 1
ATOM 3161 O O . HIS B 1 25 ? -1.125 -25.125 21.984 1 28.44 25 HIS B O 1
ATOM 3167 N N . LEU B 1 26 ? -3.143 -24.469 21.797 1 32.44 26 LEU B N 1
ATOM 3168 C CA . LEU B 1 26 ? -3.143 -23.125 22.359 1 32.44 26 LEU B CA 1
ATOM 3169 C C . LEU B 1 26 ? -2.979 -23.172 23.875 1 32.44 26 LEU B C 1
ATOM 3171 O O . LEU B 1 26 ? -3.84 -23.703 24.594 1 32.44 26 LEU B O 1
ATOM 3175 N N . SER B 1 27 ? -1.856 -23.453 24.328 1 29.94 27 SER B N 1
ATOM 3176 C CA . SER B 1 27 ? -1.923 -23.344 25.781 1 29.94 27 SER B CA 1
ATOM 3177 C C . SER B 1 27 ? -2.465 -21.984 26.219 1 29.94 27 SER B C 1
ATOM 3179 O O . SER B 1 27 ? -2.268 -20.984 25.516 1 29.94 27 SER B O 1
ATOM 3181 N N . CYS B 1 28 ? -3.438 -21.891 27.203 1 28.48 28 CYS B N 1
ATOM 3182 C CA . CYS B 1 28 ? -4.406 -21.016 27.844 1 28.48 28 CYS B CA 1
ATOM 3183 C C . CYS B 1 28 ? -3.756 -19.703 28.25 1 28.48 28 CYS B C 1
ATOM 3185 O O . CYS B 1 28 ? -4.41 -18.656 28.266 1 28.48 28 CYS B O 1
ATOM 3187 N N . SER B 1 29 ? -2.527 -19.766 28.75 1 29.61 29 SER B N 1
ATOM 3188 C CA . SER B 1 29 ? -2.109 -18.641 29.578 1 29.61 29 SER B CA 1
ATOM 3189 C C . SER B 1 29 ? -1.682 -17.453 28.719 1 29.61 29 SER B C 1
ATOM 3191 O O . SER B 1 29 ? -1.731 -16.297 29.172 1 29.61 29 SER B O 1
ATOM 3193 N N . SER B 1 30 ? -1.024 -17.719 27.531 1 33.25 30 SER B N 1
ATOM 3194 C CA . SER B 1 30 ? -0.534 -16.625 26.672 1 33.25 30 SER B CA 1
ATOM 3195 C C . SER B 1 30 ? -1.682 -15.93 25.969 1 33.25 30 SER B C 1
ATOM 3197 O O . SER B 1 30 ? -1.495 -14.852 25.391 1 33.25 30 SER B O 1
ATOM 3199 N N . ILE B 1 31 ? -2.852 -16.594 25.812 1 35.34 31 ILE B N 1
ATOM 3200 C CA . ILE B 1 31 ? -4.109 -16.078 25.281 1 35.34 31 ILE B CA 1
ATOM 3201 C C . ILE B 1 31 ? -4.633 -14.977 26.203 1 35.34 31 ILE B C 1
ATOM 3203 O O . ILE B 1 31 ? -5.117 -13.945 25.734 1 35.34 31 ILE B O 1
ATOM 3207 N N . VAL B 1 32 ? -4.527 -15.234 27.453 1 31.86 32 VAL B N 1
ATOM 3208 C CA . VAL B 1 32 ? -5.164 -14.352 28.438 1 31.86 32 VAL B CA 1
ATOM 3209 C C . VAL B 1 32 ? -4.457 -12.992 28.438 1 31.86 32 VAL B C 1
ATOM 3211 O O . VAL B 1 32 ? -5.105 -11.953 28.531 1 31.86 32 VAL B O 1
ATOM 3214 N N . TYR B 1 33 ? -3.102 -13.008 28.25 1 31.14 33 TYR B N 1
ATOM 3215 C CA . TYR B 1 33 ? -2.375 -11.75 28.391 1 31.14 33 TYR B CA 1
ATOM 3216 C C . TYR B 1 33 ? -2.566 -10.867 27.172 1 31.14 33 TYR B C 1
ATOM 3218 O O . TYR B 1 33 ? -2.703 -9.648 27.297 1 31.14 33 TYR B O 1
ATOM 3226 N N . ARG B 1 34 ? -2.539 -11.453 25.969 1 34.72 34 ARG B N 1
ATOM 3227 C CA . ARG B 1 34 ? -2.738 -10.695 24.75 1 34.72 34 ARG B CA 1
ATOM 3228 C C . ARG B 1 34 ? -4.188 -10.227 24.625 1 34.72 34 ARG B C 1
ATOM 3230 O O . ARG B 1 34 ? -4.465 -9.219 23.969 1 34.72 34 ARG B O 1
ATOM 3237 N N . MET B 1 35 ? -5.152 -10.914 25.156 1 33.25 35 MET B N 1
ATOM 3238 C CA . MET B 1 35 ? -6.566 -10.547 25.188 1 33.25 35 MET B CA 1
ATOM 3239 C C . MET B 1 35 ? -6.773 -9.266 25.984 1 33.25 35 MET B C 1
ATOM 3241 O O . MET B 1 35 ? -7.711 -8.508 25.719 1 33.25 35 MET B O 1
ATOM 3245 N N . THR B 1 36 ? -6.02 -9.047 27 1 33.12 36 THR B N 1
ATOM 3246 C CA . THR B 1 36 ? -6.258 -7.871 27.812 1 33.12 36 THR B CA 1
ATOM 3247 C C . THR B 1 36 ? -5.766 -6.609 27.109 1 33.12 36 THR B C 1
ATOM 3249 O O . THR B 1 36 ? -6.332 -5.531 27.297 1 33.12 36 THR B O 1
ATOM 3252 N N . VAL B 1 37 ? -4.742 -6.762 26.234 1 35.66 37 VAL B N 1
ATOM 3253 C CA . VAL B 1 37 ? -4.176 -5.57 25.625 1 35.66 37 VAL B CA 1
ATOM 3254 C C . VAL B 1 37 ? -5.102 -5.066 24.516 1 35.66 37 VAL B C 1
ATOM 3256 O O . VAL B 1 37 ? -5.254 -3.855 24.328 1 35.66 37 VAL B O 1
ATOM 3259 N N . THR B 1 38 ? -5.691 -5.941 23.672 1 34.69 38 THR B N 1
ATOM 3260 C CA . THR B 1 38 ? -6.582 -5.52 22.594 1 34.69 38 THR B CA 1
ATOM 3261 C C . THR B 1 38 ? -7.824 -4.84 23.156 1 34.69 38 THR B C 1
ATOM 3263 O O . THR B 1 38 ? -8.352 -3.898 22.562 1 34.69 38 THR B O 1
ATOM 3266 N N . LEU B 1 39 ? -8.375 -5.289 24.172 1 34.28 39 LEU B N 1
ATOM 3267 C CA . LEU B 1 39 ? -9.641 -4.762 24.672 1 34.28 39 LEU B CA 1
ATOM 3268 C C . LEU B 1 39 ? -9.453 -3.383 25.297 1 34.28 39 LEU B C 1
ATOM 3270 O O . LEU B 1 39 ? -10.406 -2.607 25.406 1 34.28 39 LEU B O 1
ATOM 3274 N N . SER B 1 40 ? -8.258 -3.027 25.766 1 33.12 40 SER B N 1
ATOM 3275 C CA . SER B 1 40 ? -8.133 -1.736 26.438 1 33.12 40 SER B CA 1
ATOM 3276 C C . SER B 1 40 ? -8.234 -0.586 25.438 1 33.12 40 SER B C 1
ATOM 3278 O O . SER B 1 40 ? -8.375 0.573 25.844 1 33.12 40 SER B O 1
ATOM 3280 N N . THR B 1 41 ? -7.926 -0.766 24.172 1 35.44 41 THR B N 1
ATOM 3281 C CA . THR B 1 41 ? -8.023 0.361 23.266 1 35.44 41 THR B CA 1
ATOM 3282 C C . THR B 1 41 ? -9.484 0.765 23.047 1 35.44 41 THR B C 1
ATOM 3284 O O . THR B 1 41 ? -9.766 1.811 22.469 1 35.44 41 THR B O 1
ATOM 3287 N N . LEU B 1 42 ? -10.484 -0.119 23.344 1 31.52 42 LEU B N 1
ATOM 3288 C CA . LEU B 1 42 ? -11.82 0.353 22.984 1 31.52 42 LEU B CA 1
ATOM 3289 C C . LEU B 1 42 ? -12.219 1.545 23.844 1 31.52 42 LEU B C 1
ATOM 3291 O O . LEU B 1 42 ? -12.812 2.506 23.344 1 31.52 42 LEU B O 1
ATOM 3295 N N . VAL B 1 43 ? -12.516 1.41 25.234 1 31.94 43 VAL B N 1
ATOM 3296 C CA . VAL B 1 43 ? -13.523 2.221 25.906 1 31.94 43 VAL B CA 1
ATOM 3297 C C . VAL B 1 43 ? -12.898 3.51 26.422 1 31.94 43 VAL B C 1
ATOM 3299 O O . VAL B 1 43 ? -13.516 4.242 27.203 1 31.94 43 VAL B O 1
ATOM 3302 N N . SER B 1 44 ? -11.633 3.875 26.531 1 32.56 44 SER B N 1
ATOM 3303 C CA . SER B 1 44 ? -11.453 5.078 27.344 1 32.56 44 SER B CA 1
ATOM 3304 C C . SER B 1 44 ? -12.156 6.277 26.719 1 32.56 44 SER B C 1
ATOM 3306 O O . SER B 1 44 ? -11.727 6.773 25.672 1 32.56 44 SER B O 1
ATOM 3308 N N . SER B 1 45 ? -13.375 6.422 26.859 1 29.92 45 SER B N 1
ATOM 3309 C CA . SER B 1 45 ? -14.039 7.715 26.703 1 29.92 45 SER B CA 1
ATOM 3310 C C . SER B 1 45 ? -13.414 8.766 27.625 1 29.92 45 SER B C 1
ATOM 3312 O O . SER B 1 45 ? -13.805 8.891 28.781 1 29.92 45 SER B O 1
ATOM 3314 N N . ARG B 1 46 ? -12.031 8.82 28 1 33.31 46 ARG B N 1
ATOM 3315 C CA . ARG B 1 46 ? -11.617 9.953 28.828 1 33.31 46 ARG B CA 1
ATOM 3316 C C . ARG B 1 46 ? -12.281 11.242 28.359 1 33.31 46 ARG B C 1
ATOM 3318 O O . ARG B 1 46 ? -12.516 11.438 27.156 1 33.31 46 ARG B O 1
ATOM 3325 N N . SER B 1 47 ? -12.898 11.797 29.297 1 30.98 47 SER B N 1
ATOM 3326 C CA . SER B 1 47 ? -13.375 13.164 29.156 1 30.98 47 SER B CA 1
ATOM 3327 C C . SER B 1 47 ? -12.297 14.062 28.562 1 30.98 47 SER B C 1
ATOM 3329 O O . SER B 1 47 ? -11.156 14.078 29.031 1 30.98 47 SER B O 1
ATOM 3331 N N . TYR B 1 48 ? -12.203 14.18 27.391 1 35.78 48 TYR B N 1
ATOM 3332 C CA . TYR B 1 48 ? -11.492 15.125 26.531 1 35.78 48 TYR B CA 1
ATOM 3333 C C . TYR B 1 48 ? -11.383 16.484 27.188 1 35.78 48 TYR B C 1
ATOM 3335 O O . TYR B 1 48 ? -12.367 17.219 27.328 1 35.78 48 TYR B O 1
ATOM 3343 N N . HIS B 1 49 ? -10.773 16.5 28.484 1 34.84 49 HIS B N 1
ATOM 3344 C CA . HIS B 1 49 ? -10.523 17.906 28.797 1 34.84 49 HIS B CA 1
ATOM 3345 C C . HIS B 1 49 ? -9.836 18.594 27.625 1 34.84 49 HIS B C 1
ATOM 3347 O O . HIS B 1 49 ? -8.766 18.188 27.188 1 34.84 49 HIS B O 1
ATOM 3353 N N . SER B 1 50 ? -10.539 19.125 26.797 1 39.44 50 SER B N 1
ATOM 3354 C CA . SER B 1 50 ? -10.297 19.922 25.594 1 39.44 50 SER B CA 1
ATOM 3355 C C . SER B 1 50 ? -9.359 21.078 25.875 1 39.44 50 SER B C 1
ATOM 3357 O O . SER B 1 50 ? -9.734 22.031 26.562 1 39.44 50 SER B O 1
ATOM 3359 N N . HIS B 1 51 ? -8.219 20.922 26.438 1 41.78 51 HIS B N 1
ATOM 3360 C CA . HIS B 1 51 ? -7.434 22.141 26.312 1 41.78 51 HIS B CA 1
ATOM 3361 C C . HIS B 1 51 ? -7.48 22.688 24.891 1 41.78 51 HIS B C 1
ATOM 3363 O O . HIS B 1 51 ? -6.988 22.047 23.953 1 41.78 51 HIS B O 1
ATOM 3369 N N . ARG B 1 52 ? -8.516 23.438 24.641 1 46.97 52 ARG B N 1
ATOM 3370 C CA . ARG B 1 52 ? -8.719 24.125 23.359 1 46.97 52 ARG B CA 1
ATOM 3371 C C . ARG B 1 52 ? -7.527 25 23.016 1 46.97 52 ARG B C 1
ATOM 3373 O O . ARG B 1 52 ? -7.125 25.859 23.797 1 46.97 52 ARG B O 1
ATOM 3380 N N . PRO B 1 53 ? -6.605 24.578 22.188 1 50.81 53 PRO B N 1
ATOM 3381 C CA . PRO B 1 53 ? -5.617 25.578 21.797 1 50.81 53 PRO B CA 1
ATOM 3382 C C . PRO B 1 53 ? -6.242 26.953 21.516 1 50.81 53 PRO B C 1
ATOM 3384 O O . PRO B 1 53 ? -7.418 27.031 21.141 1 50.81 53 PRO B O 1
ATOM 3387 N N . ALA B 1 54 ? -5.719 28.016 22.156 1 44.72 54 ALA B N 1
ATOM 3388 C CA . ALA B 1 54 ? -6.203 29.391 22.078 1 44.72 54 ALA B CA 1
ATOM 3389 C C . ALA B 1 54 ? -6.59 29.781 20.656 1 44.72 54 ALA B C 1
ATOM 3391 O O . ALA B 1 54 ? -7.559 30.5 20.438 1 44.72 54 ALA B O 1
ATOM 3392 N N . LEU B 1 55 ? -5.504 29.969 19.688 1 51.41 55 LEU B N 1
ATOM 3393 C CA . LEU B 1 55 ? -5.754 30.656 18.438 1 51.41 55 LEU B CA 1
ATOM 3394 C C . LEU B 1 55 ? -6.551 29.781 17.469 1 51.41 55 LEU B C 1
ATOM 3396 O O . LEU B 1 55 ? -6.449 28.562 17.516 1 51.41 55 LEU B O 1
ATOM 3400 N N . PRO B 1 56 ? -7.566 30.422 16.766 1 56.38 56 PRO B N 1
ATOM 3401 C CA . PRO B 1 56 ? -8.445 29.609 15.93 1 56.38 56 PRO B CA 1
ATOM 3402 C C . PRO B 1 56 ? -7.688 28.562 15.117 1 56.38 56 PRO B C 1
ATOM 3404 O O . PRO B 1 56 ? -6.836 28.906 14.297 1 56.38 56 PRO B O 1
ATOM 3407 N N . SER B 1 57 ? -7.449 27.359 15.633 1 64.56 57 SER B N 1
ATOM 3408 C CA . SER B 1 57 ? -6.867 26.188 14.977 1 64.56 57 SER B CA 1
ATOM 3409 C C . SER B 1 57 ? -7.613 25.844 13.688 1 64.56 57 SER B C 1
ATOM 3411 O O . SER B 1 57 ? -8.844 25.75 13.688 1 64.56 57 SER B O 1
ATOM 3413 N N . LEU B 1 58 ? -6.945 26.078 12.469 1 84.88 58 LEU B N 1
ATOM 3414 C CA . LEU B 1 58 ? -7.543 25.984 11.141 1 84.88 58 LEU B CA 1
ATOM 3415 C C . LEU B 1 58 ? -7.18 24.656 10.484 1 84.88 58 LEU B C 1
ATOM 3417 O O . LEU B 1 58 ? -6.082 24.5 9.938 1 84.88 58 LEU B O 1
ATOM 3421 N N . PRO B 1 59 ? -8.148 23.703 10.547 1 92.88 59 PRO B N 1
ATOM 3422 C CA . PRO B 1 59 ? -7.883 22.469 9.797 1 92.88 59 PRO B CA 1
ATOM 3423 C C . PRO B 1 59 ? -8.344 22.562 8.344 1 92.88 59 PRO B C 1
ATOM 3425 O O . PRO B 1 59 ? -9.281 23.297 8.031 1 92.88 59 PRO B O 1
ATOM 3428 N N . PHE B 1 60 ? -7.57 22 7.449 1 96.06 60 PHE B N 1
ATOM 3429 C CA . PHE B 1 60 ? -7.949 21.766 6.062 1 96.06 60 PHE B CA 1
ATOM 3430 C C . PHE B 1 60 ? -8.492 20.344 5.875 1 96.06 60 PHE B C 1
ATOM 3432 O O . PHE B 1 60 ? -7.859 19.375 6.285 1 96.06 60 PHE B O 1
ATOM 3439 N N . PHE B 1 61 ? -9.695 20.234 5.25 1 95.44 61 PHE B N 1
ATOM 3440 C CA . PHE B 1 61 ? -10.43 18.984 5.211 1 95.44 61 PHE B CA 1
ATOM 3441 C C . PHE B 1 61 ? -10.828 18.625 3.783 1 95.44 61 PHE B C 1
ATOM 3443 O O . PHE B 1 61 ? -11.891 19.031 3.309 1 95.44 61 PHE B O 1
ATOM 3450 N N . PRO B 1 62 ? -10.086 17.734 3.166 1 92.81 62 PRO B N 1
ATOM 3451 C CA . PRO B 1 62 ? -10.5 17.266 1.837 1 92.81 62 PRO B CA 1
ATOM 3452 C C . PRO B 1 62 ? -11.672 16.297 1.887 1 92.81 62 PRO B C 1
ATOM 3454 O O . PRO B 1 62 ? -11.758 15.469 2.801 1 92.81 62 PRO B O 1
ATOM 3457 N N . GLY B 1 63 ? -12.57 16.406 0.847 1 92.62 63 GLY B N 1
ATOM 3458 C CA . GLY B 1 63 ? -13.617 15.414 0.664 1 92.62 63 GLY B CA 1
ATOM 3459 C C . GLY B 1 63 ? -14.75 15.555 1.662 1 92.62 63 GLY B C 1
ATOM 3460 O O . GLY B 1 63 ? -15.039 14.617 2.412 1 92.62 63 GLY B O 1
ATOM 3461 N N . CYS B 1 64 ? -15.531 16.625 1.599 1 94.5 64 CYS B N 1
ATOM 3462 C CA . CYS B 1 64 ? -16.562 16.891 2.598 1 94.5 64 CYS B CA 1
ATOM 3463 C C . CYS B 1 64 ? -17.953 16.906 1.962 1 94.5 64 CYS B C 1
ATOM 3465 O O . CYS B 1 64 ? -18.891 17.484 2.512 1 94.5 64 CYS B O 1
ATOM 3467 N N . ASP B 1 65 ? -18.047 16.25 0.808 1 91.62 65 ASP B N 1
ATOM 3468 C CA . ASP B 1 65 ? -19.328 16.172 0.123 1 91.62 65 ASP B CA 1
ATOM 3469 C C . ASP B 1 65 ? -20.328 15.359 0.928 1 91.62 65 ASP B C 1
ATOM 3471 O O . ASP B 1 65 ? -21.531 15.664 0.933 1 91.62 65 ASP B O 1
ATOM 3475 N N . THR B 1 66 ? -19.844 14.281 1.531 1 89.25 66 THR B N 1
ATOM 3476 C CA . THR B 1 66 ? -20.688 13.352 2.283 1 89.25 66 THR B CA 1
ATOM 3477 C C . THR B 1 66 ? -19.891 12.688 3.404 1 89.25 66 THR B C 1
ATOM 3479 O O . THR B 1 66 ? -18.734 13.055 3.652 1 89.25 66 THR B O 1
ATOM 3482 N N . GLY B 1 67 ? -20.562 11.914 4.156 1 90.56 67 GLY B N 1
ATOM 3483 C CA . GLY B 1 67 ? -19.906 10.969 5.047 1 90.56 67 GLY B CA 1
ATOM 3484 C C . GLY B 1 67 ? -19.203 11.633 6.219 1 90.56 67 GLY B C 1
ATOM 3485 O O . GLY B 1 67 ? -19.734 12.57 6.812 1 90.56 67 GLY B O 1
ATOM 3486 N N . PHE B 1 68 ? -18.047 11.062 6.574 1 93 68 PHE B N 1
ATOM 3487 C CA . PHE B 1 68 ? -17.281 11.492 7.746 1 93 68 PHE B CA 1
ATOM 3488 C C . PHE B 1 68 ? -16.875 12.953 7.609 1 93 68 PHE B C 1
ATOM 3490 O O . PHE B 1 68 ? -16.953 13.719 8.57 1 93 68 PHE B O 1
ATOM 3497 N N . GLY B 1 69 ? -16.422 13.305 6.406 1 94.69 69 GLY B N 1
ATOM 3498 C CA . GLY B 1 69 ? -15.961 14.664 6.191 1 94.69 69 GLY B CA 1
ATOM 3499 C C . GLY B 1 69 ? -17.031 15.711 6.473 1 94.69 69 GLY B C 1
ATOM 3500 O O . GLY B 1 69 ? -16.797 16.641 7.234 1 94.69 69 GLY B O 1
ATOM 3501 N N . LYS B 1 70 ? -18.172 15.539 5.859 1 94.88 70 LYS B N 1
ATOM 3502 C CA . LYS B 1 70 ? -19.266 16.484 6.043 1 94.88 70 LYS B CA 1
ATOM 3503 C C . LYS B 1 70 ? -19.672 16.578 7.512 1 94.88 70 LYS B C 1
ATOM 3505 O O . LYS B 1 70 ? -19.828 17.672 8.047 1 94.88 70 LYS B O 1
ATOM 3510 N N . ALA B 1 71 ? -19.781 15.453 8.141 1 94.88 71 ALA B N 1
ATOM 3511 C CA . ALA B 1 71 ? -20.188 15.406 9.547 1 94.88 71 ALA B CA 1
ATOM 3512 C C . ALA B 1 71 ? -19.141 16.047 10.445 1 94.88 71 ALA B C 1
ATOM 3514 O O . ALA B 1 71 ? -19.469 16.75 11.391 1 94.88 71 ALA B O 1
ATOM 3515 N N . ALA B 1 72 ? -17.891 15.789 10.18 1 95.75 72 ALA B N 1
ATOM 3516 C CA . ALA B 1 72 ? -16.781 16.312 10.992 1 95.75 72 ALA B CA 1
ATOM 3517 C C . ALA B 1 72 ? -16.688 17.828 10.875 1 95.75 72 ALA B C 1
ATOM 3519 O O . ALA B 1 72 ? -16.484 18.516 11.875 1 95.75 72 ALA B O 1
ATOM 3520 N N . VAL B 1 73 ? -16.828 18.328 9.695 1 96.31 73 VAL B N 1
ATOM 3521 C CA . VAL B 1 73 ? -16.75 19.766 9.461 1 96.31 73 VAL B CA 1
ATOM 3522 C C . VAL B 1 73 ? -17.875 20.469 10.211 1 96.31 73 VAL B C 1
ATOM 3524 O O . VAL B 1 73 ? -17.656 21.516 10.82 1 96.31 73 VAL B O 1
ATOM 3527 N N . ARG B 1 74 ? -19.078 19.922 10.156 1 95.75 74 ARG B N 1
ATOM 3528 C CA . ARG B 1 74 ? -20.203 20.5 10.883 1 95.75 74 ARG B CA 1
ATOM 3529 C C . ARG B 1 74 ? -19.938 20.547 12.383 1 95.75 74 ARG B C 1
ATOM 3531 O O . ARG B 1 74 ? -20.203 21.562 13.031 1 95.75 74 ARG B O 1
ATOM 3538 N N . ARG B 1 75 ? -19.375 19.484 12.852 1 93.62 75 ARG B N 1
ATOM 3539 C CA . ARG B 1 75 ? -19.078 19.406 14.273 1 93.62 75 ARG B CA 1
ATOM 3540 C C . ARG B 1 75 ? -18 20.438 14.656 1 93.62 75 ARG B C 1
ATOM 3542 O O . ARG B 1 75 ? -18.141 21.109 15.672 1 93.62 75 ARG B O 1
ATOM 3549 N N . LEU B 1 76 ? -16.969 20.531 13.938 1 93 76 LEU B N 1
ATOM 3550 C CA . LEU B 1 76 ? -15.867 21.453 14.219 1 93 76 LEU B CA 1
ATOM 3551 C C . LEU B 1 76 ? -16.344 22.891 14.125 1 93 76 LEU B C 1
ATOM 3553 O O . LEU B 1 76 ? -15.969 23.734 14.961 1 93 76 LEU B O 1
ATOM 3557 N N . ASP B 1 77 ? -17.141 23.172 13.133 1 94.12 77 ASP B N 1
ATOM 3558 C CA . ASP B 1 77 ? -17.719 24.5 12.992 1 94.12 77 ASP B CA 1
ATOM 3559 C C . ASP B 1 77 ? -18.578 24.859 14.211 1 94.12 77 ASP B C 1
ATOM 3561 O O . ASP B 1 77 ? -18.484 25.969 14.742 1 94.12 77 ASP B O 1
ATOM 3565 N N . ALA B 1 78 ? -19.344 23.891 14.633 1 92.19 78 ALA B N 1
ATOM 3566 C CA . ALA B 1 78 ? -20.188 24.094 15.797 1 92.19 78 ALA B CA 1
ATOM 3567 C C . ALA B 1 78 ? -19.359 24.328 17.047 1 92.19 78 ALA B C 1
ATOM 3569 O O . ALA B 1 78 ? -19.797 25.016 17.969 1 92.19 78 ALA B O 1
ATOM 3570 N N . GLN B 1 79 ? -18.172 23.828 17.078 1 89.12 79 GLN B N 1
ATOM 3571 C CA . GLN B 1 79 ? -17.266 24 18.203 1 89.12 79 GLN B CA 1
ATOM 3572 C C . GLN B 1 79 ? -16.484 25.312 18.109 1 89.12 79 GLN B C 1
ATOM 3574 O O . GLN B 1 79 ? -15.68 25.625 18.969 1 89.12 79 GLN B O 1
ATOM 3579 N N . GLY B 1 80 ? -16.703 26.016 16.984 1 89.44 80 GLY B N 1
ATOM 3580 C CA . GLY B 1 80 ? -16.141 27.359 16.859 1 89.44 80 GLY B CA 1
ATOM 3581 C C . GLY B 1 80 ? -14.852 27.391 16.062 1 89.44 80 GLY B C 1
ATOM 3582 O O . GLY B 1 80 ? -14.18 28.422 16 1 89.44 80 GLY B O 1
ATOM 3583 N N . PHE B 1 81 ? -14.5 26.344 15.383 1 90.19 81 PHE B N 1
ATOM 3584 C CA . PHE B 1 81 ? -13.273 26.297 14.594 1 90.19 81 PHE B CA 1
ATOM 3585 C C . PHE B 1 81 ? -13.484 26.953 13.227 1 90.19 81 PHE B C 1
ATOM 3587 O O . PHE B 1 81 ? -14.57 26.844 12.648 1 90.19 81 PHE B O 1
ATOM 3594 N N . GLU B 1 82 ? -12.492 27.625 12.797 1 92.94 82 GLU B N 1
ATOM 3595 C CA . GLU B 1 82 ? -12.422 27.953 11.383 1 92.94 82 GLU B CA 1
ATOM 3596 C C . GLU B 1 82 ? -11.906 26.766 10.562 1 92.94 82 GLU B C 1
ATOM 3598 O O . GLU B 1 82 ? -10.852 26.203 10.859 1 92.94 82 GLU B O 1
ATOM 3603 N N . VAL B 1 83 ? -12.688 26.406 9.562 1 95.19 83 VAL B N 1
ATOM 3604 C CA . VAL B 1 83 ? -12.359 25.188 8.852 1 95.19 83 VAL B CA 1
ATOM 3605 C C . VAL B 1 83 ? -12.305 25.453 7.348 1 95.19 83 VAL B C 1
ATOM 3607 O O . VAL B 1 83 ? -13.156 26.172 6.809 1 95.19 83 VAL B O 1
ATOM 3610 N N . PHE B 1 84 ? -11.25 25 6.707 1 97.06 84 PHE B N 1
ATOM 3611 C CA . PHE B 1 84 ? -11.227 24.875 5.258 1 97.06 84 PHE B CA 1
ATOM 3612 C C . PHE B 1 84 ? -11.734 23.516 4.824 1 97.06 84 PHE B C 1
ATOM 3614 O O . PHE B 1 84 ? -11.109 22.484 5.105 1 97.06 84 PHE B O 1
ATOM 3621 N N . ALA B 1 85 ? -12.867 23.469 4.156 1 97.56 85 ALA B N 1
ATOM 3622 C CA . ALA B 1 85 ? -13.438 22.203 3.678 1 97.56 85 ALA B CA 1
ATOM 3623 C C . ALA B 1 85 ? -13.5 22.172 2.152 1 97.56 85 ALA B C 1
ATOM 3625 O O . ALA B 1 85 ? -13.781 23.203 1.516 1 97.56 85 ALA B O 1
ATOM 3626 N N . THR B 1 86 ? -13.203 21 1.604 1 97.94 86 THR B N 1
ATOM 3627 C CA . THR B 1 86 ? -13.281 20.906 0.15 1 97.94 86 THR B CA 1
ATOM 3628 C C . THR B 1 86 ? -14.414 19.969 -0.269 1 97.94 86 THR B C 1
ATOM 3630 O O . THR B 1 86 ? -14.742 19.031 0.449 1 97.94 86 THR B O 1
ATOM 3633 N N . VAL B 1 87 ? -15.008 20.297 -1.42 1 97 87 VAL B N 1
ATOM 3634 C CA . VAL B 1 87 ? -16.031 19.484 -2.072 1 97 87 VAL B CA 1
ATOM 3635 C C . VAL B 1 87 ? -15.695 19.328 -3.553 1 97 87 VAL B C 1
ATOM 3637 O O . VAL B 1 87 ? -14.922 20.109 -4.109 1 97 87 VAL B O 1
ATOM 3640 N N . LEU B 1 88 ? -16.25 18.297 -4.164 1 95.25 88 LEU B N 1
ATOM 3641 C CA . LEU B 1 88 ? -16.016 18.078 -5.586 1 95.25 88 LEU B CA 1
ATOM 3642 C C . LEU B 1 88 ? -16.797 19.094 -6.426 1 95.25 88 LEU B C 1
ATOM 3644 O O . LEU B 1 88 ? -16.359 19.453 -7.52 1 95.25 88 LEU B O 1
ATOM 3648 N N . ASP B 1 89 ? -17.984 19.438 -5.898 1 94.56 89 ASP B N 1
ATOM 3649 C CA . ASP B 1 89 ? -18.875 20.375 -6.594 1 94.56 89 ASP B CA 1
ATOM 3650 C C . ASP B 1 89 ? -19.484 21.375 -5.625 1 94.56 89 ASP B C 1
ATOM 3652 O O . ASP B 1 89 ? -20.312 21 -4.777 1 94.56 89 ASP B O 1
ATOM 3656 N N . LEU B 1 90 ? -19.156 22.656 -5.812 1 95.62 90 LEU B N 1
ATOM 3657 C CA . LEU B 1 90 ? -19.641 23.719 -4.93 1 95.62 90 LEU B CA 1
ATOM 3658 C C . LEU B 1 90 ? -21.156 23.891 -5.074 1 95.62 90 LEU B C 1
ATOM 3660 O O . LEU B 1 90 ? -21.797 24.469 -4.199 1 95.62 90 LEU B O 1
ATOM 3664 N N . CYS B 1 91 ? -21.672 23.391 -6.191 1 95.19 91 CYS B N 1
ATOM 3665 C CA . CYS B 1 91 ? -23.094 23.516 -6.426 1 95.19 91 CYS B CA 1
ATOM 3666 C C . CYS B 1 91 ? -23.828 22.219 -6.062 1 95.19 91 CYS B C 1
ATOM 3668 O O . CYS B 1 91 ? -25.031 22.109 -6.254 1 95.19 91 CYS B O 1
ATOM 3670 N N . GLY B 1 92 ? -23.109 21.297 -5.621 1 94.5 92 GLY B N 1
ATOM 3671 C CA . GLY B 1 92 ? -23.703 20.031 -5.273 1 94.5 92 GLY B CA 1
ATOM 3672 C C . GLY B 1 92 ? -24.469 20.062 -3.965 1 94.5 92 GLY B C 1
ATOM 3673 O O . GLY B 1 92 ? -24.406 21.047 -3.229 1 94.5 92 GLY B O 1
ATOM 3674 N N . GLU B 1 93 ? -25.203 18.938 -3.713 1 93.38 93 GLU B N 1
ATOM 3675 C CA . GLU B 1 93 ? -26.047 18.844 -2.533 1 93.38 93 GLU B CA 1
ATOM 3676 C C . GLU B 1 93 ? -25.234 18.969 -1.25 1 93.38 93 GLU B C 1
ATOM 3678 O O . GLU B 1 93 ? -25.641 19.641 -0.308 1 93.38 93 GLU B O 1
ATOM 3683 N N . GLY B 1 94 ? -24.094 18.328 -1.185 1 93.44 94 GLY B N 1
ATOM 3684 C CA . GLY B 1 94 ? -23.234 18.391 -0.007 1 93.44 94 GLY B CA 1
ATOM 3685 C C . GLY B 1 94 ? -22.766 19.797 0.307 1 93.44 94 GLY B C 1
ATOM 3686 O O . GLY B 1 94 ? -22.797 20.219 1.462 1 93.44 94 GLY B O 1
ATOM 3687 N N . ALA B 1 95 ? -22.344 20.484 -0.679 1 96.25 95 ALA B N 1
ATOM 3688 C CA . ALA B 1 95 ? -21.891 21.859 -0.517 1 96.25 95 ALA B CA 1
ATOM 3689 C C . ALA B 1 95 ? -23.016 22.766 -0.011 1 96.25 95 ALA B C 1
ATOM 3691 O O . ALA B 1 95 ? -22.812 23.562 0.906 1 96.25 95 ALA B O 1
ATOM 3692 N N . ARG B 1 96 ? -24.156 22.625 -0.588 1 96.62 96 ARG B N 1
ATOM 3693 C CA . ARG B 1 96 ? -25.312 23.438 -0.213 1 96.62 96 ARG B CA 1
ATOM 3694 C C . ARG B 1 96 ? -25.703 23.203 1.243 1 96.62 96 ARG B C 1
ATOM 3696 O O . ARG B 1 96 ? -26.016 24.156 1.968 1 96.62 96 ARG B O 1
ATOM 3703 N N . GLU B 1 97 ? -25.656 21.984 1.579 1 96.31 97 GLU B N 1
ATOM 3704 C CA . GLU B 1 97 ? -26 21.641 2.955 1 96.31 97 GLU B CA 1
ATOM 3705 C C . GLU B 1 97 ? -25.016 22.25 3.941 1 96.31 97 GLU B C 1
ATOM 3707 O O . GLU B 1 97 ? -25.406 22.766 4.988 1 96.31 97 GLU B O 1
ATOM 3712 N N . LEU B 1 98 ? -23.766 22.188 3.656 1 97.06 98 LEU B N 1
ATOM 3713 C CA . LEU B 1 98 ? -22.734 22.75 4.52 1 97.06 98 LEU B CA 1
ATOM 3714 C C . LEU B 1 98 ? -22.875 24.266 4.609 1 97.06 98 LEU B C 1
ATOM 3716 O O . LEU B 1 98 ? -22.75 24.844 5.691 1 97.06 98 LEU B O 1
ATOM 3720 N N . GLN B 1 99 ? -23.141 24.891 3.52 1 96.12 99 GLN B N 1
ATOM 3721 C CA . GLN B 1 99 ? -23.312 26.344 3.492 1 96.12 99 GLN B CA 1
ATOM 3722 C C . GLN B 1 99 ? -24.516 26.766 4.316 1 96.12 99 GLN B C 1
ATOM 3724 O O . GLN B 1 99 ? -24.5 27.828 4.949 1 96.12 99 GLN B O 1
ATOM 3729 N N . LYS B 1 100 ? -25.469 25.969 4.289 1 96.31 100 LYS B N 1
ATOM 3730 C CA . LYS B 1 100 ? -26.703 26.281 5.004 1 96.31 100 LYS B CA 1
ATOM 3731 C C . LYS B 1 100 ? -26.531 26.047 6.504 1 96.31 100 LYS B C 1
ATOM 3733 O O . LYS B 1 100 ? -27.094 26.781 7.312 1 96.31 100 LYS B O 1
ATOM 3738 N N . THR B 1 101 ? -25.781 25.078 6.867 1 96 101 THR B N 1
ATOM 3739 C CA . THR B 1 101 ? -25.781 24.609 8.25 1 96 101 THR B CA 1
ATOM 3740 C C . THR B 1 101 ? -24.578 25.172 9.008 1 96 101 THR B C 1
ATOM 3742 O O . THR B 1 101 ? -24.594 25.25 10.234 1 96 101 THR B O 1
ATOM 3745 N N . CYS B 1 102 ? -23.547 25.5 8.328 1 96.5 102 CYS B N 1
ATOM 3746 C CA . CYS B 1 102 ? -22.344 25.969 8.984 1 96.5 102 CYS B CA 1
ATOM 3747 C C . CYS B 1 102 ? -22.281 27.5 9.023 1 96.5 102 CYS B C 1
ATOM 3749 O O . CYS B 1 102 ? -23.031 28.156 8.305 1 96.5 102 CYS B O 1
ATOM 3751 N N . SER B 1 103 ? -21.453 28 9.945 1 95.56 103 SER B N 1
ATOM 3752 C CA . SER B 1 103 ? -21.281 29.438 10.125 1 95.56 103 SER B CA 1
ATOM 3753 C C . SER B 1 103 ? -20.344 30.016 9.062 1 95.56 103 SER B C 1
ATOM 3755 O O . SER B 1 103 ? -19.906 29.297 8.164 1 95.56 103 SER B O 1
ATOM 3757 N N . SER B 1 104 ? -20.031 31.312 9.203 1 94.06 104 SER B N 1
ATOM 3758 C CA . SER B 1 104 ? -19.141 32.031 8.273 1 94.06 104 SER B CA 1
ATOM 3759 C C . SER B 1 104 ? -17.688 31.625 8.484 1 94.06 104 SER B C 1
ATOM 3761 O O . SER B 1 104 ? -16.828 31.969 7.68 1 94.06 104 SER B O 1
ATOM 3763 N N . ARG B 1 105 ? -17.469 30.844 9.461 1 93.62 105 ARG B N 1
ATOM 3764 C CA . ARG B 1 105 ? -16.125 30.375 9.742 1 93.62 105 ARG B CA 1
ATOM 3765 C C . ARG B 1 105 ? -15.727 29.25 8.789 1 93.62 105 ARG B C 1
ATOM 3767 O O . ARG B 1 105 ? -14.547 28.906 8.695 1 93.62 105 ARG B O 1
ATOM 3774 N N . LEU B 1 106 ? -16.672 28.75 8.109 1 95.56 106 LEU B N 1
ATOM 3775 C CA . LEU B 1 106 ? -16.406 27.703 7.121 1 95.56 106 LEU B CA 1
ATOM 3776 C C . LEU B 1 106 ? -16.016 28.312 5.781 1 95.56 106 LEU B C 1
ATOM 3778 O O . LEU B 1 106 ? -16.703 29.188 5.258 1 95.56 106 LEU B O 1
ATOM 3782 N N . THR B 1 107 ? -14.875 27.969 5.309 1 96.5 107 THR B N 1
ATOM 3783 C CA . THR B 1 107 ? -14.477 28.25 3.934 1 96.5 107 THR B CA 1
ATOM 3784 C C . THR B 1 107 ? -14.586 27 3.064 1 96.5 107 THR B C 1
ATOM 3786 O O . THR B 1 107 ? -13.875 26.016 3.289 1 96.5 107 THR B O 1
ATOM 3789 N N . LEU B 1 108 ? -15.469 27.078 2.094 1 97 108 LEU B N 1
ATOM 3790 C CA . LEU B 1 108 ? -15.688 25.953 1.195 1 97 108 LEU B CA 1
ATOM 3791 C C . LEU B 1 108 ? -14.914 26.125 -0.107 1 97 108 LEU B C 1
ATOM 3793 O O . LEU B 1 108 ? -15 27.188 -0.742 1 97 108 LEU B O 1
ATOM 3797 N N . LEU B 1 109 ? 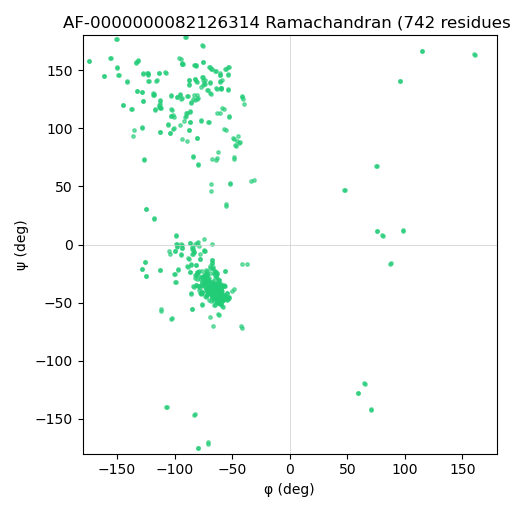-14.117 25.125 -0.491 1 97.81 109 LEU B N 1
ATOM 3798 C CA . LEU B 1 109 ? -13.32 25.141 -1.714 1 97.81 109 LEU B CA 1
ATOM 3799 C C . LEU B 1 109 ? -13.672 23.953 -2.607 1 97.81 109 LEU B C 1
ATOM 3801 O O . LEU B 1 109 ? -13.945 22.859 -2.111 1 97.81 109 LEU B O 1
ATOM 3805 N N . GLN B 1 110 ? -13.727 24.141 -3.893 1 97.88 110 GLN B N 1
ATOM 3806 C CA . GLN B 1 110 ? -13.898 23.062 -4.848 1 97.88 110 GLN B CA 1
ATOM 3807 C C . GLN B 1 110 ? -12.547 22.438 -5.223 1 97.88 110 GLN B C 1
ATOM 3809 O O . GLN B 1 110 ? -11.727 23.078 -5.875 1 97.88 110 GLN B O 1
ATOM 3814 N N . VAL B 1 111 ? -12.383 21.156 -4.828 1 98.06 111 VAL B N 1
ATOM 3815 C CA . VAL B 1 111 ? -11.094 20.516 -5.074 1 98.06 111 VAL B CA 1
ATOM 3816 C C . VAL B 1 111 ? -11.297 19.047 -5.41 1 98.06 111 VAL B C 1
ATOM 3818 O O . VAL B 1 111 ? -11.922 18.312 -4.645 1 98.06 111 VAL B O 1
ATOM 3821 N N . ASP B 1 112 ? -10.875 18.641 -6.547 1 97.75 112 ASP B N 1
ATOM 3822 C CA . ASP B 1 112 ? -10.586 17.25 -6.855 1 97.75 112 ASP B CA 1
ATOM 3823 C C . ASP B 1 112 ? -9.125 16.906 -6.559 1 97.75 112 ASP B C 1
ATOM 3825 O O . ASP B 1 112 ? -8.227 17.359 -7.277 1 97.75 112 ASP B O 1
ATOM 3829 N N . ILE B 1 113 ? -8.914 16.125 -5.551 1 97.75 113 ILE B N 1
ATOM 3830 C CA . ILE B 1 113 ? -7.559 15.93 -5.039 1 97.75 113 ILE B CA 1
ATOM 3831 C C . ILE B 1 113 ? -6.719 15.18 -6.066 1 97.75 113 ILE B C 1
ATOM 3833 O O . ILE B 1 113 ? -5.496 15.094 -5.938 1 97.75 113 ILE B O 1
ATOM 3837 N N . THR B 1 114 ? -7.332 14.57 -7.117 1 97.56 114 THR B N 1
ATOM 3838 C CA . THR B 1 114 ? -6.59 13.891 -8.172 1 97.56 114 THR B CA 1
ATOM 3839 C C . THR B 1 114 ? -6.102 14.891 -9.219 1 97.56 114 THR B C 1
ATOM 3841 O O . THR B 1 114 ? -5.379 14.523 -10.148 1 97.56 114 THR B O 1
ATOM 3844 N N . GLN B 1 115 ? -6.535 16.141 -9.07 1 97.94 115 GLN B N 1
ATOM 3845 C CA . GLN B 1 115 ? -6.109 17.203 -9.977 1 97.94 115 GLN B CA 1
ATOM 3846 C C . GLN B 1 115 ? -5.105 18.125 -9.305 1 97.94 115 GLN B C 1
ATOM 3848 O O . GLN B 1 115 ? -5.492 19.062 -8.586 1 97.94 115 GLN B O 1
ATOM 3853 N N . PRO B 1 116 ? -3.875 17.984 -9.625 1 97.25 116 PRO B N 1
ATOM 3854 C CA . PRO B 1 116 ? -2.828 18.75 -8.938 1 97.25 116 PRO B CA 1
ATOM 3855 C C . PRO B 1 116 ? -3.051 20.266 -9.016 1 97.25 116 PRO B C 1
ATOM 3857 O O . PRO B 1 116 ? -2.762 20.984 -8.055 1 97.25 116 PRO B O 1
ATOM 3860 N N . GLU B 1 117 ? -3.559 20.75 -10.094 1 97.81 117 GLU B N 1
ATOM 3861 C CA . GLU B 1 117 ? -3.764 22.172 -10.258 1 97.81 117 GLU B CA 1
ATOM 3862 C C . GLU B 1 117 ? -4.816 22.703 -9.289 1 97.81 117 GLU B C 1
ATOM 3864 O O . GLU B 1 117 ? -4.695 23.812 -8.773 1 97.81 117 GLU B O 1
ATOM 3869 N N . GLN B 1 118 ? -5.855 21.906 -9.07 1 98.19 118 GLN B N 1
ATOM 3870 C CA . GLN B 1 118 ? -6.887 22.312 -8.125 1 98.19 118 GLN B CA 1
ATOM 3871 C C . GLN B 1 118 ? -6.355 22.297 -6.691 1 98.19 118 GLN B C 1
ATOM 3873 O O . GLN B 1 118 ? -6.711 23.156 -5.887 1 98.19 118 GLN B O 1
ATOM 3878 N N . VAL B 1 119 ? -5.5 21.359 -6.398 1 98.38 119 VAL B N 1
ATOM 3879 C CA . VAL B 1 119 ? -4.887 21.281 -5.078 1 98.38 119 VAL B CA 1
ATOM 3880 C C . VAL B 1 119 ? -3.986 22.5 -4.855 1 98.38 119 VAL B C 1
ATOM 3882 O O . VAL B 1 119 ? -4.004 23.094 -3.781 1 98.38 119 VAL B O 1
ATOM 3885 N N . GLN B 1 120 ? -3.264 22.891 -5.863 1 97.81 120 GLN B N 1
ATOM 3886 C CA . GLN B 1 120 ? -2.404 24.062 -5.77 1 97.81 120 GLN B CA 1
ATOM 3887 C C . GLN B 1 120 ? -3.229 25.344 -5.578 1 97.81 120 GLN B C 1
ATOM 3889 O O . GLN B 1 120 ? -2.848 26.219 -4.805 1 97.81 120 GLN B O 1
ATOM 3894 N N . GLN B 1 121 ? -4.297 25.422 -6.293 1 98 121 GLN B N 1
ATOM 3895 C CA . GLN B 1 121 ? -5.172 26.578 -6.125 1 98 121 GLN B CA 1
ATOM 3896 C C . GLN B 1 121 ? -5.746 26.625 -4.711 1 98 121 GLN B C 1
ATOM 3898 O O . GLN B 1 121 ? -5.859 27.703 -4.125 1 98 121 GLN B O 1
ATOM 3903 N N . ALA B 1 122 ? -6.125 25.516 -4.207 1 98.12 122 ALA B N 1
ATOM 3904 C CA . ALA B 1 122 ? -6.621 25.453 -2.832 1 98.12 122 ALA B CA 1
ATOM 3905 C C . ALA B 1 122 ? -5.562 25.938 -1.846 1 98.12 122 ALA B C 1
ATOM 3907 O O . ALA B 1 122 ? -5.883 26.594 -0.854 1 98.12 122 ALA B O 1
ATOM 3908 N N . LEU B 1 123 ? -4.301 25.547 -2.098 1 97.75 123 LEU B N 1
ATOM 3909 C CA . LEU B 1 123 ? -3.201 26.016 -1.263 1 97.75 123 LEU B CA 1
ATOM 3910 C C . LEU B 1 123 ? -3.119 27.547 -1.285 1 97.75 123 LEU B C 1
ATOM 3912 O O . LEU B 1 123 ? -2.986 28.172 -0.237 1 97.75 123 LEU B O 1
ATOM 3916 N N . LEU B 1 124 ? -3.186 28.094 -2.439 1 97.38 124 LEU B N 1
ATOM 3917 C CA . LEU B 1 124 ? -3.105 29.547 -2.59 1 97.38 124 LEU B CA 1
ATOM 3918 C C . LEU B 1 124 ? -4.25 30.234 -1.852 1 97.38 124 LEU B C 1
ATOM 3920 O O . LEU B 1 124 ? -4.035 31.219 -1.147 1 97.38 124 LEU B O 1
ATOM 3924 N N . ASP B 1 125 ? -5.43 29.719 -1.993 1 97 125 ASP B N 1
ATOM 3925 C CA . ASP B 1 125 ? -6.594 30.266 -1.32 1 97 125 ASP B CA 1
ATOM 3926 C C . ASP B 1 125 ? -6.457 30.172 0.197 1 97 125 ASP B C 1
ATOM 3928 O O . ASP B 1 125 ? -6.832 31.094 0.925 1 97 125 ASP B O 1
ATOM 3932 N N . THR B 1 126 ? -5.965 29.062 0.624 1 96.62 126 THR B N 1
ATOM 3933 C CA . THR B 1 126 ? -5.773 28.844 2.051 1 96.62 126 THR B CA 1
ATOM 3934 C C . THR B 1 126 ? -4.727 29.797 2.613 1 96.62 126 THR B C 1
ATOM 3936 O O . THR B 1 126 ? -4.938 30.406 3.664 1 96.62 126 THR B O 1
ATOM 3939 N N . LYS B 1 127 ? -3.635 30 1.934 1 95.38 127 LYS B N 1
ATOM 3940 C CA . LYS B 1 127 ? -2.572 30.906 2.355 1 95.38 127 LYS B CA 1
ATOM 3941 C C . LYS B 1 127 ? -3.082 32.344 2.457 1 95.38 127 LYS B C 1
ATOM 3943 O O . LYS B 1 127 ? -2.715 33.062 3.381 1 95.38 127 LYS B O 1
ATOM 3948 N N . ALA B 1 128 ? -3.863 32.688 1.508 1 95.25 128 ALA B N 1
ATOM 3949 C CA . ALA B 1 128 ? -4.41 34.031 1.49 1 95.25 128 ALA B CA 1
ATOM 3950 C C . ALA B 1 128 ? -5.23 34.312 2.746 1 95.25 128 ALA B C 1
ATOM 3952 O O . ALA B 1 128 ? -5.215 35.438 3.275 1 95.25 128 ALA B O 1
ATOM 3953 N N . LYS B 1 129 ? -5.879 33.375 3.199 1 92.56 129 LYS B N 1
ATOM 3954 C CA . LYS B 1 129 ? -6.727 33.531 4.379 1 92.56 129 LYS B CA 1
ATOM 3955 C C . LYS B 1 129 ? -5.91 33.375 5.66 1 92.56 129 LYS B C 1
ATOM 3957 O O . LYS B 1 129 ? -6.199 34.062 6.66 1 92.56 129 LYS B O 1
ATOM 3962 N N . LEU B 1 130 ? -4.941 32.5 5.629 1 91.56 130 LEU B N 1
ATOM 3963 C CA . LEU B 1 130 ? -4.133 32.219 6.812 1 91.56 130 LEU B CA 1
ATOM 3964 C C . LEU B 1 130 ? -3.215 33.406 7.125 1 91.56 130 LEU B C 1
ATOM 3966 O O . LEU B 1 130 ? -2.904 33.656 8.289 1 91.56 130 LEU B O 1
ATOM 3970 N N . GLY B 1 131 ? -2.732 34.156 6.16 1 88.88 131 GLY B N 1
ATOM 3971 C CA . GLY B 1 131 ? -1.715 35.156 6.367 1 88.88 131 GLY B CA 1
ATOM 3972 C C . GLY B 1 131 ? -0.383 34.594 6.816 1 88.88 131 GLY B C 1
ATOM 3973 O O . GLY B 1 131 ? 0.161 33.688 6.172 1 88.88 131 GLY B O 1
ATOM 3974 N N . LEU B 1 132 ? 0.063 35 7.977 1 87.44 132 LEU B N 1
ATOM 3975 C CA . LEU B 1 132 ? 1.373 34.594 8.477 1 87.44 132 LEU B CA 1
ATOM 3976 C C . LEU B 1 132 ? 1.258 33.375 9.367 1 87.44 132 LEU B C 1
ATOM 3978 O O . LEU B 1 132 ? 2.27 32.812 9.781 1 87.44 132 LEU B O 1
ATOM 3982 N N . ARG B 1 133 ? 0.031 33 9.453 1 88.06 133 ARG B N 1
ATOM 3983 C CA . ARG B 1 133 ? -0.187 31.844 10.297 1 88.06 133 ARG B CA 1
ATOM 3984 C C . ARG B 1 133 ? 0.078 30.547 9.531 1 88.06 133 ARG B C 1
ATOM 3986 O O . ARG B 1 133 ? 0.012 30.531 8.305 1 88.06 133 ARG B O 1
ATOM 3993 N N . GLY B 1 134 ? 0.393 29.562 10.172 1 92.12 134 GLY B N 1
ATOM 3994 C CA . GLY B 1 134 ? 0.478 28.234 9.586 1 92.12 134 GLY B CA 1
ATOM 3995 C C . GLY B 1 134 ? -0.823 27.453 9.68 1 92.12 134 GLY B C 1
ATOM 3996 O O . GLY B 1 134 ? -1.839 27.984 10.133 1 92.12 134 GLY B O 1
ATOM 3997 N N . LEU B 1 135 ? -0.824 26.266 9.141 1 95.88 135 LEU B N 1
ATOM 3998 C CA . LEU B 1 135 ? -1.986 25.391 9.156 1 95.88 135 LEU B CA 1
ATOM 3999 C C . LEU B 1 135 ? -1.924 24.438 10.352 1 95.88 135 LEU B C 1
ATOM 4001 O O . LEU B 1 135 ? -0.932 23.719 10.531 1 95.88 135 LEU B O 1
ATOM 4005 N N . TRP B 1 136 ? -2.967 24.438 11.109 1 95.19 136 TRP B N 1
ATOM 4006 C CA . TRP B 1 136 ? -2.984 23.656 12.344 1 95.19 136 TRP B CA 1
ATOM 4007 C C . TRP B 1 136 ? -3.117 22.172 12.039 1 95.19 136 TRP B C 1
ATOM 4009 O O . TRP B 1 136 ? -2.479 21.328 12.688 1 95.19 136 TRP B O 1
ATOM 4019 N N . GLY B 1 137 ? -4.027 21.906 11.109 1 96.75 137 GLY B N 1
ATOM 4020 C CA . GLY B 1 137 ? -4.273 20.5 10.867 1 96.75 137 GLY B CA 1
ATOM 4021 C C . GLY B 1 137 ? -4.672 20.203 9.438 1 96.75 137 GLY B C 1
ATOM 4022 O O . GLY B 1 137 ? -5.289 21.031 8.773 1 96.75 137 GLY B O 1
ATOM 4023 N N . LEU B 1 138 ? -4.277 19.094 8.961 1 98.25 138 LEU B N 1
ATOM 4024 C CA . LEU B 1 138 ? -4.738 18.484 7.719 1 98.25 138 LEU B CA 1
ATOM 4025 C C . LEU B 1 138 ? -5.438 17.156 7.984 1 98.25 138 LEU B C 1
ATOM 4027 O O . LEU B 1 138 ? -4.84 16.234 8.547 1 98.25 138 LEU B O 1
ATOM 4031 N N . VAL B 1 139 ? -6.738 17.078 7.668 1 98.25 139 VAL B N 1
ATOM 4032 C CA . VAL B 1 139 ? -7.5 15.859 7.867 1 98.25 139 VAL B CA 1
ATOM 4033 C C . VAL B 1 139 ? -7.723 15.164 6.523 1 98.25 139 VAL B C 1
ATOM 4035 O O . VAL B 1 139 ? -8.664 15.492 5.797 1 98.25 139 VAL B O 1
ATOM 4038 N N . ASN B 1 140 ? -6.855 14.203 6.223 1 98.06 140 ASN B N 1
ATOM 4039 C CA . ASN B 1 140 ? -7.008 13.406 5.012 1 98.06 140 ASN B CA 1
ATOM 4040 C C . ASN B 1 140 ? -8.203 12.453 5.109 1 98.06 140 ASN B C 1
ATOM 4042 O O . ASN B 1 140 ? -8.094 11.375 5.695 1 98.06 140 ASN B O 1
ATOM 4046 N N . ASN B 1 141 ? -9.25 12.805 4.418 1 93.81 141 ASN B N 1
ATOM 4047 C CA . ASN B 1 141 ? -10.508 12.094 4.555 1 93.81 141 ASN B CA 1
ATOM 4048 C C . ASN B 1 141 ? -11.016 11.578 3.211 1 93.81 141 ASN B C 1
ATOM 4050 O O . ASN B 1 141 ? -11.719 10.57 3.15 1 93.81 141 ASN B O 1
ATOM 4054 N N . ALA B 1 142 ? -10.625 12.273 2.15 1 84.12 142 ALA B N 1
ATOM 4055 C CA . ALA B 1 142 ? -11.109 11.867 0.83 1 84.12 142 ALA B CA 1
ATOM 4056 C C . ALA B 1 142 ? -10.68 10.438 0.504 1 84.12 142 ALA B C 1
ATOM 4058 O O . ALA B 1 142 ? -9.547 10.039 0.782 1 84.12 142 ALA B O 1
ATOM 4059 N N . GLY B 1 143 ? -11.609 9.664 0.004 1 87.81 143 GLY B N 1
ATOM 4060 C CA . GLY B 1 143 ? -11.336 8.289 -0.375 1 87.81 143 GLY B CA 1
ATOM 4061 C C . GLY B 1 143 ? -12.508 7.613 -1.059 1 87.81 143 GLY B C 1
ATOM 4062 O O . GLY B 1 143 ? -13.648 8.07 -0.95 1 87.81 143 GLY B O 1
ATOM 4063 N N . VAL B 1 144 ? -12.18 6.59 -1.8 1 84.81 144 VAL B N 1
ATOM 4064 C CA . VAL B 1 144 ? -13.227 5.883 -2.525 1 84.81 144 VAL B CA 1
ATOM 4065 C C . VAL B 1 144 ? -12.953 4.379 -2.502 1 84.81 144 VAL B C 1
ATOM 4067 O O . VAL B 1 144 ? -11.797 3.959 -2.434 1 84.81 144 VAL B O 1
ATOM 4070 N N . CYS B 1 145 ? -14.008 3.656 -2.34 1 79.69 145 CYS B N 1
ATOM 4071 C CA . CYS B 1 145 ? -14.023 2.252 -2.734 1 79.69 145 CYS B CA 1
ATOM 4072 C C . CYS B 1 145 ? -14.781 2.059 -4.043 1 79.69 145 CYS B C 1
ATOM 4074 O O . CYS B 1 145 ? -16 2.184 -4.082 1 79.69 145 CYS B O 1
ATOM 4076 N N . VAL B 1 146 ? -14.188 1.739 -5.074 1 71 146 VAL B N 1
ATOM 4077 C CA . VAL B 1 146 ? -14.766 1.771 -6.418 1 71 146 VAL B CA 1
ATOM 4078 C C . VAL B 1 146 ? -15.695 0.576 -6.609 1 71 146 VAL B C 1
ATOM 4080 O O . VAL B 1 146 ? -16.812 0.725 -7.117 1 71 146 VAL B O 1
ATOM 4083 N N . ASN B 1 147 ? -15.172 -0.555 -6.32 1 76.81 147 ASN B N 1
ATOM 4084 C CA . ASN B 1 147 ? -15.945 -1.781 -6.512 1 76.81 147 ASN B CA 1
ATOM 4085 C C . ASN B 1 147 ? -15.445 -2.902 -5.605 1 76.81 147 ASN B C 1
ATOM 4087 O O . ASN B 1 147 ? -14.344 -2.82 -5.059 1 76.81 147 ASN B O 1
ATOM 4091 N N . PHE B 1 148 ? -16.391 -3.846 -5.48 1 82.44 148 PHE B N 1
ATOM 4092 C CA . PHE B 1 148 ? -16.062 -5.039 -4.711 1 82.44 148 PHE B CA 1
ATOM 4093 C C . PHE B 1 148 ? -15.898 -6.246 -5.629 1 82.44 148 PHE B C 1
ATOM 4095 O O . PHE B 1 148 ? -16.531 -6.32 -6.684 1 82.44 148 PHE B O 1
ATOM 4102 N N . GLY B 1 149 ? -15.055 -7.125 -5.25 1 89.94 149 GLY B N 1
ATOM 4103 C CA . GLY B 1 149 ? -14.852 -8.367 -5.977 1 89.94 149 GLY B CA 1
ATOM 4104 C C . GLY B 1 149 ? -13.523 -9.031 -5.66 1 89.94 149 GLY B C 1
ATOM 4105 O O . GLY B 1 149 ? -12.617 -8.398 -5.117 1 89.94 149 GLY B O 1
ATOM 4106 N N . ASP B 1 150 ? -13.461 -10.281 -6.031 1 94.75 150 ASP B N 1
ATOM 4107 C CA . ASP B 1 150 ? -12.195 -11 -5.879 1 94.75 150 ASP B CA 1
ATOM 4108 C C . ASP B 1 150 ? -11.055 -10.242 -6.547 1 94.75 150 ASP B C 1
ATOM 4110 O O . ASP B 1 150 ? -11.266 -9.531 -7.531 1 94.75 150 ASP B O 1
ATOM 4114 N N . ALA B 1 151 ? -9.906 -10.477 -6.004 1 97 151 ALA B N 1
ATOM 4115 C CA . ALA B 1 151 ? -8.711 -9.852 -6.555 1 97 151 ALA B CA 1
ATOM 4116 C C . ALA B 1 151 ? -8.578 -10.141 -8.047 1 97 151 ALA B C 1
ATOM 4118 O O . ALA B 1 151 ? -8.234 -9.258 -8.828 1 97 151 ALA B O 1
ATOM 4119 N N . GLU B 1 152 ? -8.852 -11.336 -8.43 1 97.44 152 GLU B N 1
ATOM 4120 C CA . GLU B 1 152 ? -8.719 -11.742 -9.828 1 97.44 152 GLU B CA 1
ATOM 4121 C C . GLU B 1 152 ? -9.836 -11.148 -10.68 1 97.44 152 GLU B C 1
ATOM 4123 O O . GLU B 1 152 ? -9.625 -10.844 -11.852 1 97.44 152 GLU B O 1
ATOM 4128 N N . LEU B 1 153 ? -11.023 -10.984 -10.117 1 96.44 153 LEU B N 1
ATOM 4129 C CA . LEU B 1 153 ? -12.195 -10.547 -10.859 1 96.44 153 LEU B CA 1
ATOM 4130 C C . LEU B 1 153 ? -12.25 -9.023 -10.938 1 96.44 153 LEU B C 1
ATOM 4132 O O . LEU B 1 153 ? -12.977 -8.461 -11.766 1 96.44 153 LEU B O 1
ATOM 4136 N N . SER B 1 154 ? -11.516 -8.359 -10.094 1 96.31 154 SER B N 1
ATOM 4137 C CA . SER B 1 154 ? -11.516 -6.902 -10.102 1 96.31 154 SER B CA 1
ATOM 4138 C C . SER B 1 154 ? -10.781 -6.359 -11.328 1 96.31 154 SER B C 1
ATOM 4140 O O . SER B 1 154 ? -9.695 -6.828 -11.664 1 96.31 154 SER B O 1
ATOM 4142 N N . LEU B 1 155 ? -11.406 -5.395 -12 1 95.75 155 LEU B N 1
ATOM 4143 C CA . LEU B 1 155 ? -10.812 -4.797 -13.195 1 95.75 155 LEU B CA 1
ATOM 4144 C C . LEU B 1 155 ? -9.602 -3.951 -12.836 1 95.75 155 LEU B C 1
ATOM 4146 O O . LEU B 1 155 ? -9.516 -3.41 -11.734 1 95.75 155 LEU B O 1
ATOM 4150 N N . MET B 1 156 ? -8.648 -3.824 -13.812 1 96.62 156 MET B N 1
ATOM 4151 C CA . MET B 1 156 ? -7.477 -2.977 -13.602 1 96.62 156 MET B CA 1
ATOM 4152 C C . MET B 1 156 ? -7.887 -1.531 -13.344 1 96.62 156 MET B C 1
ATOM 4154 O O . MET B 1 156 ? -7.23 -0.819 -12.586 1 96.62 156 MET B O 1
ATOM 4158 N N . SER B 1 157 ? -8.977 -1.094 -13.977 1 95 157 SER B N 1
ATOM 4159 C CA . SER B 1 157 ? -9.469 0.266 -13.781 1 95 157 SER B CA 1
ATOM 4160 C C . SER B 1 157 ? -9.883 0.501 -12.336 1 95 157 SER B C 1
ATOM 4162 O O . SER B 1 157 ? -9.75 1.612 -11.812 1 95 157 SER B O 1
ATOM 4164 N N . ASN B 1 158 ? -10.398 -0.562 -11.68 1 95.38 158 ASN B N 1
ATOM 4165 C CA . ASN B 1 158 ? -10.75 -0.459 -10.266 1 95.38 158 ASN B CA 1
ATOM 4166 C C . ASN B 1 158 ? -9.508 -0.238 -9.406 1 95.38 158 ASN B C 1
ATOM 4168 O O . ASN B 1 158 ? -9.508 0.623 -8.523 1 95.38 158 ASN B O 1
ATOM 4172 N N . TYR B 1 159 ? -8.461 -0.975 -9.672 1 98.12 159 TYR B N 1
ATOM 4173 C CA . TYR B 1 159 ? -7.207 -0.825 -8.938 1 98.12 159 TYR B CA 1
ATOM 4174 C C . TYR B 1 159 ? -6.621 0.568 -9.141 1 98.12 159 TYR B C 1
ATOM 4176 O O . TYR B 1 159 ? -6.234 1.23 -8.18 1 98.12 159 TYR B O 1
ATOM 4184 N N . ARG B 1 160 ? -6.574 0.993 -10.344 1 97.75 160 ARG B N 1
ATOM 4185 C CA . ARG B 1 160 ? -6 2.297 -10.664 1 97.75 160 ARG B CA 1
ATOM 4186 C C . ARG B 1 160 ? -6.852 3.424 -10.086 1 97.75 160 ARG B C 1
ATOM 4188 O O . ARG B 1 160 ? -6.32 4.422 -9.594 1 97.75 160 ARG B O 1
ATOM 4195 N N . GLY B 1 161 ? -8.18 3.277 -10.188 1 96.12 161 GLY B N 1
ATOM 4196 C CA . GLY B 1 161 ? -9.078 4.277 -9.633 1 96.12 161 GLY B CA 1
ATOM 4197 C C . GLY B 1 161 ? -8.93 4.449 -8.133 1 96.12 161 GLY B C 1
ATOM 4198 O O . GLY B 1 161 ? -8.797 5.574 -7.641 1 96.12 161 GLY B O 1
ATOM 4199 N N . CYS B 1 162 ? -8.938 3.34 -7.371 1 97.12 162 CYS B N 1
ATOM 4200 C CA . CYS B 1 162 ? -8.742 3.398 -5.926 1 97.12 162 CYS B CA 1
ATOM 4201 C C . CYS B 1 162 ? -7.391 4.008 -5.582 1 97.12 162 CYS B C 1
ATOM 4203 O O . CYS B 1 162 ? -7.297 4.867 -4.703 1 97.12 162 CYS B O 1
ATOM 4205 N N . MET B 1 163 ? -6.355 3.592 -6.293 1 98.62 163 MET B N 1
ATOM 4206 C CA . MET B 1 163 ? -5 4.062 -6.02 1 98.62 163 MET B CA 1
ATOM 4207 C C . MET B 1 163 ? -4.879 5.559 -6.285 1 98.62 163 MET B C 1
ATOM 4209 O O . MET B 1 163 ? -4.219 6.277 -5.531 1 98.62 163 MET B O 1
ATOM 4213 N N . GLU B 1 164 ? -5.52 6.02 -7.348 1 98.19 164 GLU B N 1
ATOM 4214 C CA . GLU B 1 164 ? -5.406 7.418 -7.75 1 98.19 164 GLU B CA 1
ATOM 4215 C C . GLU B 1 164 ? -6 8.344 -6.691 1 98.19 164 GLU B C 1
ATOM 4217 O O . GLU B 1 164 ? -5.414 9.375 -6.363 1 98.19 164 GLU B O 1
ATOM 4222 N N . VAL B 1 165 ? -7.09 7.98 -6.172 1 97.31 165 VAL B N 1
ATOM 4223 C CA . VAL B 1 165 ? -7.773 8.852 -5.223 1 97.31 165 VAL B CA 1
ATOM 4224 C C . VAL B 1 165 ? -7.203 8.641 -3.822 1 97.31 165 VAL B C 1
ATOM 4226 O O . VAL B 1 165 ? -6.723 9.586 -3.191 1 97.31 165 VAL B O 1
ATOM 4229 N N . ASN B 1 166 ? -7.223 7.387 -3.355 1 98.12 166 ASN B N 1
ATOM 4230 C CA . ASN B 1 166 ? -6.926 7.094 -1.957 1 98.12 166 ASN B CA 1
ATOM 4231 C C . ASN B 1 166 ? -5.453 7.336 -1.637 1 98.12 166 ASN B C 1
ATOM 4233 O O . ASN B 1 166 ? -5.121 7.801 -0.544 1 98.12 166 ASN B O 1
ATOM 4237 N N . PHE B 1 167 ? -4.59 7.008 -2.57 1 98.75 167 PHE B N 1
ATOM 4238 C CA . PHE B 1 167 ? -3.168 7.141 -2.281 1 98.75 167 PHE B CA 1
ATOM 4239 C C . PHE B 1 167 ? -2.596 8.391 -2.938 1 98.75 167 PHE B C 1
ATOM 4241 O O . PHE B 1 167 ? -2.213 9.336 -2.248 1 98.75 167 PHE B O 1
ATOM 4248 N N . PHE B 1 168 ? -2.59 8.492 -4.305 1 98.81 168 PHE B N 1
ATOM 4249 C CA . PHE B 1 168 ? -1.905 9.578 -5 1 98.81 168 PHE B CA 1
ATOM 4250 C C . PHE B 1 168 ? -2.572 10.914 -4.707 1 98.81 168 PHE B C 1
ATOM 4252 O O . PHE B 1 168 ? -1.895 11.938 -4.562 1 98.81 168 PHE B O 1
ATOM 4259 N N . GLY B 1 169 ? -3.902 10.914 -4.711 1 98.56 169 GLY B N 1
ATOM 4260 C CA . GLY B 1 169 ? -4.598 12.141 -4.352 1 98.56 169 GLY B CA 1
ATOM 4261 C C . GLY B 1 169 ? -4.246 12.648 -2.965 1 98.56 169 GLY B C 1
ATOM 4262 O O . GLY B 1 169 ? -3.93 13.82 -2.787 1 98.56 169 GLY B O 1
ATOM 4263 N N . THR B 1 170 ? -4.285 11.742 -2.004 1 98.62 170 THR B N 1
ATOM 4264 C CA . THR B 1 170 ? -3.951 12.094 -0.629 1 98.62 170 THR B CA 1
ATOM 4265 C C . THR B 1 170 ? -2.486 12.508 -0.519 1 98.62 170 THR B C 1
ATOM 4267 O O . THR B 1 170 ? -2.158 13.461 0.189 1 98.62 170 THR B O 1
ATOM 4270 N N . LEU B 1 171 ? -1.64 11.75 -1.181 1 98.69 171 LEU B N 1
ATOM 4271 C CA . LEU B 1 171 ? -0.219 12.07 -1.231 1 98.69 171 LEU B CA 1
ATOM 4272 C C . LEU B 1 171 ? -0.004 13.5 -1.736 1 98.69 171 LEU B C 1
ATOM 4274 O O . LEU B 1 171 ? 0.751 14.266 -1.138 1 98.69 171 LEU B O 1
ATOM 4278 N N . ASN B 1 172 ? -0.667 13.828 -2.775 1 98.12 172 ASN B N 1
ATOM 4279 C CA . ASN B 1 172 ? -0.524 15.148 -3.391 1 98.12 172 ASN B CA 1
ATOM 4280 C C . ASN B 1 172 ? -0.974 16.266 -2.447 1 98.12 172 ASN B C 1
ATOM 4282 O O . ASN B 1 172 ? -0.266 17.25 -2.27 1 98.12 172 ASN B O 1
ATOM 4286 N N . VAL B 1 173 ? -2.074 16.094 -1.837 1 98.56 173 VAL B N 1
ATOM 4287 C CA . VAL B 1 173 ? -2.592 17.094 -0.902 1 98.56 173 VAL B CA 1
ATOM 4288 C C . VAL B 1 173 ? -1.645 17.234 0.287 1 98.56 173 VAL B C 1
ATOM 4290 O O . VAL B 1 173 ? -1.308 18.344 0.697 1 98.56 173 VAL B O 1
ATOM 4293 N N . THR B 1 174 ? -1.239 16.109 0.829 1 98.69 174 THR B N 1
ATOM 4294 C CA . THR B 1 174 ? -0.393 16.094 2.018 1 98.69 174 THR B CA 1
ATOM 4295 C C . THR B 1 174 ? 0.925 16.828 1.748 1 98.69 174 THR B C 1
ATOM 4297 O O . THR B 1 174 ? 1.315 17.719 2.502 1 98.69 174 THR B O 1
ATOM 4300 N N . LYS B 1 175 ? 1.577 16.469 0.682 1 97.94 175 LYS B N 1
ATOM 4301 C CA . LYS B 1 175 ? 2.855 17.094 0.342 1 97.94 175 LYS B CA 1
ATOM 4302 C C . LYS B 1 175 ? 2.697 18.594 0.094 1 97.94 175 LYS B C 1
ATOM 4304 O O . LYS B 1 175 ? 3.537 19.375 0.516 1 97.94 175 LYS B O 1
ATOM 4309 N N . THR B 1 176 ? 1.624 18.953 -0.551 1 97.69 176 THR B N 1
ATOM 4310 C CA . THR B 1 176 ? 1.385 20.344 -0.924 1 97.69 176 THR B CA 1
ATOM 4311 C C . THR B 1 176 ? 1.193 21.219 0.316 1 97.69 176 THR B C 1
ATOM 4313 O O . THR B 1 176 ? 1.672 22.359 0.367 1 97.69 176 THR B O 1
ATOM 4316 N N . PHE B 1 177 ? 0.591 20.719 1.338 1 98 177 PHE B N 1
ATOM 4317 C CA . PHE B 1 177 ? 0.225 21.531 2.492 1 98 177 PHE B CA 1
ATOM 4318 C C . PHE B 1 177 ? 1.239 21.359 3.617 1 98 177 PHE B C 1
ATOM 4320 O O . PHE B 1 177 ? 1.181 22.078 4.625 1 98 177 PHE B O 1
ATOM 4327 N N . LEU B 1 178 ? 2.18 20.469 3.457 1 98 178 LEU B N 1
ATOM 4328 C CA . LEU B 1 178 ? 3.104 20.094 4.523 1 98 178 LEU B CA 1
ATOM 4329 C C . LEU B 1 178 ? 3.906 21.297 4.992 1 98 178 LEU B C 1
ATOM 4331 O O . LEU B 1 178 ? 4.133 21.469 6.195 1 98 178 LEU B O 1
ATOM 4335 N N . PRO B 1 179 ? 4.355 22.234 4.109 1 96.38 179 PRO B N 1
ATOM 4336 C CA . PRO B 1 179 ? 5.113 23.391 4.59 1 96.38 179 PRO B CA 1
ATOM 4337 C C . PRO B 1 179 ? 4.324 24.25 5.582 1 96.38 179 PRO B C 1
ATOM 4339 O O . PRO B 1 179 ? 4.887 24.734 6.57 1 96.38 179 PRO B O 1
ATOM 4342 N N . LEU B 1 180 ? 3.057 24.422 5.359 1 96.38 180 LEU B N 1
ATOM 4343 C CA . LEU B 1 180 ? 2.225 25.203 6.273 1 96.38 180 LEU B CA 1
ATOM 4344 C C . LEU B 1 180 ? 2.062 24.484 7.609 1 96.38 180 LEU B C 1
ATOM 4346 O O . LEU B 1 180 ? 1.984 25.125 8.656 1 96.38 180 LEU B O 1
ATOM 4350 N N . LEU B 1 181 ? 1.999 23.172 7.527 1 97.38 181 LEU B N 1
ATOM 4351 C CA . LEU B 1 181 ? 1.873 22.375 8.742 1 97.38 181 LEU B CA 1
ATOM 4352 C C . LEU B 1 181 ? 3.154 22.438 9.57 1 97.38 181 LEU B C 1
ATOM 4354 O O . LEU B 1 181 ? 3.102 22.531 10.797 1 97.38 181 LEU B O 1
ATOM 4358 N N . ARG B 1 182 ? 4.293 22.359 8.922 1 96.12 182 ARG B N 1
ATOM 4359 C CA . ARG B 1 182 ? 5.574 22.469 9.617 1 96.12 182 ARG B CA 1
ATOM 4360 C C . ARG B 1 182 ? 5.719 23.812 10.289 1 96.12 182 ARG B C 1
ATOM 4362 O O . ARG B 1 182 ? 6.188 23.906 11.43 1 96.12 182 ARG B O 1
ATOM 4369 N N . GLN B 1 183 ? 5.258 24.812 9.633 1 93.12 183 GLN B N 1
ATOM 4370 C CA . GLN B 1 183 ? 5.328 26.172 10.172 1 93.12 183 GLN B CA 1
ATOM 4371 C C . GLN B 1 183 ? 4.547 26.297 11.477 1 93.12 183 GLN B C 1
ATOM 4373 O O . GLN B 1 183 ? 4.992 26.953 12.414 1 93.12 183 GLN B O 1
ATOM 4378 N N . ALA B 1 184 ? 3.473 25.641 11.531 1 94.19 184 ALA B N 1
ATOM 4379 C CA . ALA B 1 184 ? 2.582 25.75 12.68 1 94.19 184 ALA B CA 1
ATOM 4380 C C . ALA B 1 184 ? 2.871 24.656 13.703 1 94.19 184 ALA B C 1
ATOM 4382 O O . ALA B 1 184 ? 2.264 24.625 14.781 1 94.19 184 ALA B O 1
ATOM 4383 N N . LYS B 1 185 ? 3.812 23.797 13.344 1 95.62 185 LYS B N 1
ATOM 4384 C CA . LYS B 1 185 ? 3.969 22.594 14.164 1 95.62 185 LYS B CA 1
ATOM 4385 C C . LYS B 1 185 ? 2.619 21.922 14.43 1 95.62 185 LYS B C 1
ATOM 4387 O O . LYS B 1 185 ? 2.295 21.609 15.57 1 95.62 185 LYS B O 1
ATOM 4392 N N . GLY B 1 186 ? 1.875 21.797 13.352 1 96.69 186 GLY B N 1
ATOM 4393 C CA . GLY B 1 186 ? 0.508 21.312 13.406 1 96.69 186 GLY B CA 1
ATOM 4394 C C . GLY B 1 186 ? 0.421 19.797 13.438 1 96.69 186 GLY B C 1
ATOM 4395 O O . GLY B 1 186 ? 1.222 19.141 14.102 1 96.69 186 GLY B O 1
ATOM 4396 N N . ARG B 1 187 ? -0.678 19.266 12.789 1 97.31 187 ARG B N 1
ATOM 4397 C CA . ARG B 1 187 ? -0.858 17.828 12.836 1 97.31 187 ARG B CA 1
ATOM 4398 C C . ARG B 1 187 ? -1.567 17.312 11.586 1 97.31 187 ARG B C 1
ATOM 4400 O O . ARG B 1 187 ? -2.254 18.078 10.898 1 97.31 187 ARG B O 1
ATOM 4407 N N . ILE B 1 188 ? -1.332 16.156 11.234 1 98.44 188 ILE B N 1
ATOM 4408 C CA . ILE B 1 188 ? -1.969 15.43 10.141 1 98.44 188 ILE B CA 1
ATOM 4409 C C . ILE B 1 188 ? -2.809 14.281 10.703 1 98.44 188 ILE B C 1
ATOM 4411 O O . ILE B 1 188 ? -2.311 13.461 11.469 1 98.44 188 ILE B O 1
ATOM 4415 N N . VAL B 1 189 ? -4.105 14.289 10.414 1 98.5 189 VAL B N 1
ATOM 4416 C CA . VAL B 1 189 ? -5.02 13.211 10.766 1 98.5 189 VAL B CA 1
ATOM 4417 C C . VAL B 1 189 ? -5.52 12.523 9.5 1 98.5 189 VAL B C 1
ATOM 4419 O O . VAL B 1 189 ? -6.16 13.156 8.656 1 98.5 189 VAL B O 1
ATOM 4422 N N . THR B 1 190 ? -5.223 11.25 9.352 1 98.69 190 THR B N 1
ATOM 4423 C CA . THR B 1 190 ? -5.613 10.523 8.148 1 98.69 190 THR B CA 1
ATOM 4424 C C . THR B 1 190 ? -6.668 9.469 8.461 1 98.69 190 THR B C 1
ATOM 4426 O O . THR B 1 190 ? -6.477 8.641 9.352 1 98.69 190 THR B O 1
ATOM 4429 N N . ILE B 1 191 ? -7.797 9.562 7.766 1 97.31 191 ILE B N 1
ATOM 4430 C CA . ILE B 1 191 ? -8.82 8.531 7.859 1 97.31 191 ILE B CA 1
ATOM 4431 C C . ILE B 1 191 ? -8.523 7.41 6.867 1 97.31 191 ILE B C 1
ATOM 4433 O O . ILE B 1 191 ? -8.688 7.582 5.656 1 97.31 191 ILE B O 1
ATOM 4437 N N . SER B 1 192 ? -8.07 6.324 7.336 1 97.31 192 SER B N 1
ATOM 4438 C CA . SER B 1 192 ? -7.785 5.16 6.504 1 97.31 192 SER B CA 1
ATOM 4439 C C . SER B 1 192 ? -8.828 4.066 6.711 1 97.31 192 SER B C 1
ATOM 4441 O O . SER B 1 192 ? -10.031 4.336 6.715 1 97.31 192 SER B O 1
ATOM 4443 N N . SER B 1 193 ? -8.414 2.803 6.758 1 95.06 193 SER B N 1
ATOM 4444 C CA . SER B 1 193 ? -9.32 1.667 6.895 1 95.06 193 SER B CA 1
ATOM 4445 C C . SER B 1 193 ? -8.578 0.423 7.375 1 95.06 193 SER B C 1
ATOM 4447 O O . SER B 1 193 ? -7.414 0.212 7.02 1 95.06 193 SER B O 1
ATOM 4449 N N . PRO B 1 194 ? -9.305 -0.394 8.211 1 94.5 194 PRO B N 1
ATOM 4450 C CA . PRO B 1 194 ? -8.727 -1.705 8.523 1 94.5 194 PRO B CA 1
ATOM 4451 C C . PRO B 1 194 ? -8.422 -2.527 7.273 1 94.5 194 PRO B C 1
ATOM 4453 O O . PRO B 1 194 ? -7.535 -3.385 7.293 1 94.5 194 PRO B O 1
ATOM 4456 N N . ALA B 1 195 ? -9.102 -2.215 6.195 1 94.5 195 ALA B N 1
ATOM 4457 C CA . ALA B 1 195 ? -8.883 -2.928 4.941 1 94.5 195 ALA B CA 1
ATOM 4458 C C . ALA B 1 195 ? -7.496 -2.641 4.379 1 94.5 195 ALA B C 1
ATOM 4460 O O . ALA B 1 195 ? -7.023 -3.348 3.484 1 94.5 195 ALA B O 1
ATOM 4461 N N . GLY B 1 196 ? -6.852 -1.625 4.848 1 96.81 196 GLY B N 1
ATOM 4462 C CA . GLY B 1 196 ? -5.492 -1.318 4.43 1 96.81 196 GLY B CA 1
ATOM 4463 C C . GLY B 1 196 ? -4.441 -2.092 5.203 1 96.81 196 GLY B C 1
ATOM 4464 O O . GLY B 1 196 ? -3.25 -1.986 4.914 1 96.81 196 GLY B O 1
ATOM 4465 N N . GLU B 1 197 ? -4.91 -2.875 6.16 1 96.06 197 GLU B N 1
ATOM 4466 C CA . GLU B 1 197 ? -3.963 -3.596 7.008 1 96.06 197 GLU B CA 1
ATOM 4467 C C . GLU B 1 197 ? -4.297 -5.082 7.066 1 96.06 197 GLU B C 1
ATOM 4469 O O . GLU B 1 197 ? -3.449 -5.898 7.434 1 96.06 197 GLU B O 1
ATOM 4474 N N . GLN B 1 198 ? -5.477 -5.406 6.77 1 94.69 198 GLN B N 1
ATOM 4475 C CA . GLN B 1 198 ? -5.934 -6.793 6.812 1 94.69 198 GLN B CA 1
ATOM 4476 C C . GLN B 1 198 ? -6.496 -7.227 5.461 1 94.69 198 GLN B C 1
ATOM 4478 O O . GLN B 1 198 ? -7.117 -6.426 4.758 1 94.69 198 GLN B O 1
ATOM 4483 N N . PRO B 1 199 ? -6.324 -8.492 5.148 1 94.62 199 PRO B N 1
ATOM 4484 C CA . PRO B 1 199 ? -6.742 -8.969 3.828 1 94.62 199 PRO B CA 1
ATOM 4485 C C . PRO B 1 199 ? -8.227 -9.32 3.771 1 94.62 199 PRO B C 1
ATOM 4487 O O . PRO B 1 199 ? -8.586 -10.5 3.646 1 94.62 199 PRO B O 1
ATOM 4490 N N . PHE B 1 200 ? -9.094 -8.367 3.729 1 91.94 200 PHE B N 1
ATOM 4491 C CA . PHE B 1 200 ? -10.523 -8.602 3.57 1 91.94 200 PHE B CA 1
ATOM 4492 C C . PHE B 1 200 ? -10.828 -9.148 2.18 1 91.94 200 PHE B C 1
ATOM 4494 O O . PHE B 1 200 ? -10.422 -8.562 1.174 1 91.94 200 PHE B O 1
ATOM 4501 N N . PRO B 1 201 ? -11.578 -10.234 2.139 1 91.38 201 PRO B N 1
ATOM 4502 C CA . PRO B 1 201 ? -11.945 -10.75 0.821 1 91.38 201 PRO B CA 1
ATOM 4503 C C . PRO B 1 201 ? -12.75 -9.75 -0.005 1 91.38 201 PRO B C 1
ATOM 4505 O O . PRO B 1 201 ? -13.586 -9.023 0.541 1 91.38 201 PRO B O 1
ATOM 4508 N N . CYS B 1 202 ? -12.461 -9.688 -1.292 1 92.69 202 CYS B N 1
ATOM 4509 C CA . CYS B 1 202 ? -13.195 -8.906 -2.275 1 92.69 202 CYS B CA 1
ATOM 4510 C C . CYS B 1 202 ? -12.859 -7.422 -2.148 1 92.69 202 CYS B C 1
ATOM 4512 O O . CYS B 1 202 ? -13.539 -6.574 -2.738 1 92.69 202 CYS B O 1
ATOM 4514 N N . LEU B 1 203 ? -11.828 -7.078 -1.377 1 94 203 LEU B N 1
ATOM 4515 C CA . LEU B 1 203 ? -11.461 -5.676 -1.214 1 94 203 LEU B CA 1
ATOM 4516 C C . LEU B 1 203 ? -9.992 -5.457 -1.588 1 94 203 LEU B C 1
ATOM 4518 O O . LEU B 1 203 ? -9.344 -4.562 -1.046 1 94 203 LEU B O 1
ATOM 4522 N N . ALA B 1 204 ? -9.516 -6.219 -2.471 1 97 204 ALA B N 1
ATOM 4523 C CA . ALA B 1 204 ? -8.094 -6.176 -2.809 1 97 204 ALA B CA 1
ATOM 4524 C C . ALA B 1 204 ? -7.699 -4.805 -3.346 1 97 204 ALA B C 1
ATOM 4526 O O . ALA B 1 204 ? -6.664 -4.254 -2.957 1 97 204 ALA B O 1
ATOM 4527 N N . ALA B 1 205 ? -8.516 -4.234 -4.254 1 97.44 205 ALA B N 1
ATOM 4528 C CA . ALA B 1 205 ? -8.188 -2.945 -4.859 1 97.44 205 ALA B CA 1
ATOM 4529 C C . ALA B 1 205 ? -8.203 -1.83 -3.82 1 97.44 205 ALA B C 1
ATOM 4531 O O . ALA B 1 205 ? -7.246 -1.063 -3.707 1 97.44 205 ALA B O 1
ATOM 4532 N N . TYR B 1 206 ? -9.273 -1.742 -3.088 1 96.25 206 TYR B N 1
ATOM 4533 C CA . TYR B 1 206 ? -9.406 -0.749 -2.027 1 96.25 206 TYR B CA 1
ATOM 4534 C C . TYR B 1 206 ? -8.336 -0.935 -0.963 1 96.25 206 TYR B C 1
ATOM 4536 O O . TYR B 1 206 ? -7.648 0.02 -0.588 1 96.25 206 TYR B O 1
ATOM 4544 N N . GLY B 1 207 ? -8.172 -2.184 -0.5 1 97.56 207 GLY B N 1
ATOM 4545 C CA . GLY B 1 207 ? -7.195 -2.5 0.532 1 97.56 207 GLY B CA 1
ATOM 4546 C C . GLY B 1 207 ? -5.773 -2.143 0.139 1 97.56 207 GLY B C 1
ATOM 4547 O O . GLY B 1 207 ? -5.023 -1.587 0.944 1 97.56 207 GLY B O 1
ATOM 4548 N N . ALA B 1 208 ? -5.387 -2.449 -1.059 1 98.69 208 ALA B N 1
ATOM 4549 C CA . ALA B 1 208 ? -4.039 -2.145 -1.525 1 98.69 208 ALA B CA 1
ATOM 4550 C C . ALA B 1 208 ? -3.777 -0.64 -1.504 1 98.69 208 ALA B C 1
ATOM 4552 O O . ALA B 1 208 ? -2.701 -0.196 -1.099 1 98.69 208 ALA B O 1
ATOM 4553 N N . SER B 1 209 ? -4.73 0.149 -1.965 1 98.69 209 SER B N 1
ATOM 4554 C CA . SER B 1 209 ? -4.566 1.599 -1.981 1 98.69 209 SER B CA 1
ATOM 4555 C C . SER B 1 209 ? -4.426 2.156 -0.568 1 98.69 209 SER B C 1
ATOM 4557 O O . SER B 1 209 ? -3.619 3.055 -0.327 1 98.69 209 SER B O 1
ATOM 4559 N N . LYS B 1 210 ? -5.23 1.604 0.328 1 98.5 210 LYS B N 1
ATOM 4560 C CA . LYS B 1 210 ? -5.176 2.068 1.712 1 98.5 210 LYS B CA 1
ATOM 4561 C C . LYS B 1 210 ? -3.908 1.573 2.404 1 98.5 210 LYS B C 1
ATOM 4563 O O . LYS B 1 210 ? -3.367 2.252 3.281 1 98.5 210 LYS B O 1
ATOM 4568 N N . ALA B 1 211 ? -3.41 0.405 1.985 1 98.69 211 ALA B N 1
ATOM 4569 C CA . ALA B 1 211 ? -2.133 -0.075 2.506 1 98.69 211 ALA B CA 1
ATOM 4570 C C . ALA B 1 211 ? -0.997 0.872 2.129 1 98.69 211 ALA B C 1
ATOM 4572 O O . ALA B 1 211 ? -0.153 1.203 2.965 1 98.69 211 ALA B O 1
ATOM 4573 N N . ALA B 1 212 ? -0.976 1.248 0.889 1 98.88 212 ALA B N 1
ATOM 4574 C CA . ALA B 1 212 ? 0.016 2.223 0.442 1 98.88 212 ALA B CA 1
ATOM 4575 C C . ALA B 1 212 ? -0.083 3.514 1.248 1 98.88 212 ALA B C 1
ATOM 4577 O O . ALA B 1 212 ? 0.933 4.059 1.688 1 98.88 212 ALA B O 1
ATOM 4578 N N . LEU B 1 213 ? -1.295 3.945 1.449 1 98.81 213 LEU B N 1
ATOM 4579 C CA . LEU B 1 213 ? -1.544 5.164 2.211 1 98.81 213 LEU B CA 1
ATOM 4580 C C . LEU B 1 213 ? -1.013 5.035 3.635 1 98.81 213 LEU B C 1
ATOM 4582 O O . LEU B 1 213 ? -0.32 5.93 4.125 1 98.81 213 LEU B O 1
ATOM 4586 N N . ASN B 1 214 ? -1.327 3.938 4.266 1 98.44 214 ASN B N 1
ATOM 4587 C CA . ASN B 1 214 ? -0.913 3.715 5.648 1 98.44 214 ASN B CA 1
ATOM 4588 C C . ASN B 1 214 ? 0.606 3.754 5.789 1 98.44 214 ASN B C 1
ATOM 4590 O O . ASN B 1 214 ? 1.13 4.355 6.73 1 98.44 214 ASN B O 1
ATOM 4594 N N . LEU B 1 215 ? 1.279 3.082 4.887 1 98.44 215 LEU B N 1
ATOM 4595 C CA . LEU B 1 215 ? 2.734 3.047 4.984 1 98.44 215 LEU B CA 1
ATOM 4596 C C . LEU B 1 215 ? 3.33 4.43 4.746 1 98.44 215 LEU B C 1
ATOM 4598 O O . LEU B 1 215 ? 4.273 4.832 5.43 1 98.44 215 LEU B O 1
ATOM 4602 N N . PHE B 1 216 ? 2.781 5.16 3.836 1 98.69 216 PHE B N 1
ATOM 4603 C CA . PHE B 1 216 ? 3.221 6.523 3.562 1 98.69 216 PHE B CA 1
ATOM 4604 C C . PHE B 1 216 ? 3.049 7.402 4.793 1 98.69 216 PHE B C 1
ATOM 4606 O O . PHE B 1 216 ? 3.98 8.102 5.199 1 98.69 216 PHE B O 1
ATOM 4613 N N . ILE B 1 217 ? 1.893 7.336 5.363 1 98.56 217 ILE B N 1
ATOM 4614 C CA . ILE B 1 217 ? 1.577 8.172 6.516 1 98.56 217 ILE B CA 1
ATOM 4615 C C . ILE B 1 217 ? 2.473 7.785 7.691 1 98.56 217 ILE B C 1
ATOM 4617 O O . ILE B 1 217 ? 2.943 8.656 8.43 1 98.56 217 ILE B O 1
ATOM 4621 N N . ASN B 1 218 ? 2.701 6.531 7.871 1 97.62 218 ASN B N 1
ATOM 4622 C CA . ASN B 1 218 ? 3.574 6.074 8.945 1 97.62 218 ASN B CA 1
ATOM 4623 C C . ASN B 1 218 ? 5.008 6.551 8.75 1 97.62 218 ASN B C 1
ATOM 4625 O O . ASN B 1 218 ? 5.676 6.949 9.703 1 97.62 218 ASN B O 1
ATOM 4629 N N . THR B 1 219 ? 5.496 6.492 7.551 1 96.75 219 THR B N 1
ATOM 4630 C CA . THR B 1 219 ? 6.836 6.992 7.254 1 96.75 219 THR B CA 1
ATOM 4631 C C . THR B 1 219 ? 6.906 8.5 7.461 1 96.75 219 THR B C 1
ATOM 4633 O O . THR B 1 219 ? 7.879 9.008 8.023 1 96.75 219 THR B O 1
ATOM 4636 N N . LEU B 1 220 ? 5.875 9.117 7.027 1 97.81 220 LEU B N 1
ATOM 4637 C CA . LEU B 1 220 ? 5.793 10.562 7.215 1 97.81 220 LEU B CA 1
ATOM 4638 C C . LEU B 1 220 ? 5.828 10.93 8.695 1 97.81 220 LEU B C 1
ATOM 4640 O O . LEU B 1 220 ? 6.465 11.906 9.086 1 97.81 220 LEU B O 1
ATOM 4644 N N . ARG B 1 221 ? 5.121 10.195 9.516 1 96.88 221 ARG B N 1
ATOM 4645 C CA . ARG B 1 221 ? 5.109 10.414 10.961 1 96.88 221 ARG B CA 1
ATOM 4646 C C . ARG B 1 221 ? 6.527 10.438 11.523 1 96.88 221 ARG B C 1
ATOM 4648 O O . ARG B 1 221 ? 6.883 11.344 12.281 1 96.88 221 ARG B O 1
ATOM 4655 N N . HIS B 1 222 ? 7.25 9.469 11.062 1 92 222 HIS B N 1
ATOM 4656 C CA . HIS B 1 222 ? 8.633 9.352 11.492 1 92 222 HIS B CA 1
ATOM 4657 C C . HIS B 1 222 ? 9.445 10.578 11.078 1 92 222 HIS B C 1
ATOM 4659 O O . HIS B 1 222 ? 10.195 11.141 11.883 1 92 222 HIS B O 1
ATOM 4665 N N . GLU B 1 223 ? 9.297 11.008 9.961 1 93.88 223 GLU B N 1
ATOM 4666 C CA . GLU B 1 223 ? 10.125 12.055 9.375 1 93.88 223 GLU B CA 1
ATOM 4667 C C . GLU B 1 223 ? 9.672 13.445 9.828 1 93.88 223 GLU B C 1
ATOM 4669 O O . GLU B 1 223 ? 10.43 14.406 9.742 1 93.88 223 GLU B O 1
ATOM 4674 N N . MET B 1 224 ? 8.445 13.547 10.352 1 96.19 224 MET B N 1
ATOM 4675 C CA . MET B 1 224 ? 7.902 14.836 10.773 1 96.19 224 MET B CA 1
ATOM 4676 C C . MET B 1 224 ? 8.148 15.07 12.258 1 96.19 224 MET B C 1
ATOM 4678 O O . MET B 1 224 ? 7.961 16.188 12.75 1 96.19 224 MET B O 1
ATOM 4682 N N . GLU B 1 225 ? 8.617 14.062 12.922 1 93.12 225 GLU B N 1
ATOM 4683 C CA . GLU B 1 225 ? 8.828 14.156 14.367 1 93.12 225 GLU B CA 1
ATOM 4684 C C . GLU B 1 225 ? 9.758 15.312 14.711 1 93.12 225 GLU B C 1
ATOM 4686 O O . GLU B 1 225 ? 9.438 16.141 15.578 1 93.12 225 GLU B O 1
ATOM 4691 N N . PRO B 1 226 ? 10.883 15.492 14.016 1 91.56 226 PRO B N 1
ATOM 4692 C CA . PRO B 1 226 ? 11.766 16.609 14.352 1 91.56 226 PRO B CA 1
ATOM 4693 C C . PRO B 1 226 ? 11.125 17.969 14.094 1 91.56 226 PRO B C 1
ATOM 4695 O O . PRO B 1 226 ? 11.516 18.969 14.695 1 91.56 226 PRO B O 1
ATOM 4698 N N . TRP B 1 227 ? 10.148 18 13.219 1 95.88 227 TRP B N 1
ATOM 4699 C CA . TRP B 1 227 ? 9.5 19.25 12.836 1 95.88 227 TRP B CA 1
ATOM 4700 C C . TRP B 1 227 ? 8.391 19.609 13.828 1 95.88 227 TRP B C 1
ATOM 4702 O O . TRP B 1 227 ? 7.797 20.688 13.742 1 95.88 227 TRP B O 1
ATOM 4712 N N . GLY B 1 228 ? 8.094 18.641 14.758 1 95.81 228 GLY B N 1
ATOM 4713 C CA . GLY B 1 228 ? 7.051 18.891 15.75 1 95.81 228 GLY B CA 1
ATOM 4714 C C . GLY B 1 228 ? 5.652 18.656 15.203 1 95.81 228 GLY B C 1
ATOM 4715 O O . GLY B 1 228 ? 4.668 19.031 15.844 1 95.81 228 GLY B O 1
ATOM 4716 N N . VAL B 1 229 ? 5.535 18.141 14.023 1 97.38 229 VAL B N 1
ATOM 4717 C CA . VAL B 1 229 ? 4.238 17.844 13.414 1 97.38 229 VAL B CA 1
ATOM 4718 C C . VAL B 1 229 ? 3.744 16.484 13.898 1 97.38 229 VAL B C 1
ATOM 4720 O O . VAL B 1 229 ? 4.457 15.484 13.797 1 97.38 229 VAL B O 1
ATOM 4723 N N . LYS B 1 230 ? 2.521 16.469 14.461 1 97.75 230 LYS B N 1
ATOM 4724 C CA . LYS B 1 230 ? 1.927 15.227 14.93 1 97.75 230 LYS B CA 1
ATOM 4725 C C . LYS B 1 230 ? 1.16 14.523 13.805 1 97.75 230 LYS B C 1
ATOM 4727 O O . LYS B 1 230 ? 0.497 15.18 13 1 97.75 230 LYS B O 1
ATOM 4732 N N . VAL B 1 231 ? 1.309 13.18 13.695 1 98.25 231 VAL B N 1
ATOM 4733 C CA . VAL B 1 231 ? 0.67 12.414 12.625 1 98.25 231 VAL B CA 1
ATOM 4734 C C . VAL B 1 231 ? -0.128 11.258 13.227 1 98.25 231 VAL B C 1
ATOM 4736 O O . VAL B 1 231 ? 0.411 10.453 13.992 1 98.25 231 VAL B O 1
ATOM 4739 N N . SER B 1 232 ? -1.417 11.211 12.914 1 98.31 232 SER B N 1
ATOM 4740 C CA . SER B 1 232 ? -2.312 10.18 13.422 1 98.31 232 SER B CA 1
ATOM 4741 C C . SER B 1 232 ? -3.068 9.492 12.289 1 98.31 232 SER B C 1
ATOM 4743 O O . SER B 1 232 ? -3.369 10.125 11.266 1 98.31 232 SER B O 1
ATOM 4745 N N . THR B 1 233 ? -3.336 8.242 12.469 1 98.25 233 THR B N 1
ATOM 4746 C CA . THR B 1 233 ? -4.18 7.473 11.562 1 98.25 233 THR B CA 1
ATOM 4747 C C . THR B 1 233 ? -5.426 6.957 12.281 1 98.25 233 THR B C 1
ATOM 4749 O O . THR B 1 233 ? -5.328 6.398 13.375 1 98.25 233 THR B O 1
ATOM 4752 N N . ILE B 1 234 ? -6.566 7.211 11.711 1 98 234 ILE B N 1
ATOM 4753 C CA . ILE B 1 234 ? -7.82 6.695 12.242 1 98 234 ILE B CA 1
ATOM 4754 C C . ILE B 1 234 ? -8.289 5.512 11.398 1 98 234 ILE B C 1
ATOM 4756 O O . ILE B 1 234 ? -8.32 5.59 10.164 1 98 234 ILE B O 1
ATOM 4760 N N . LEU B 1 235 ? -8.586 4.406 12.016 1 97.38 235 LEU B N 1
ATOM 4761 C CA . LEU B 1 235 ? -9.102 3.188 11.398 1 97.38 235 LEU B CA 1
ATOM 4762 C C . LEU B 1 235 ? -10.539 2.926 11.836 1 97.38 235 LEU B C 1
ATOM 4764 O O . LEU B 1 235 ? -10.781 2.318 12.883 1 97.38 235 LEU B O 1
ATOM 4768 N N . PRO B 1 236 ? -11.484 3.354 10.977 1 94.94 236 PRO B N 1
ATOM 4769 C CA . PRO B 1 236 ? -12.898 3.219 11.344 1 94.94 236 PRO B CA 1
ATOM 4770 C C . PRO B 1 236 ? -13.438 1.815 11.086 1 94.94 236 PRO B C 1
ATOM 4772 O O . PRO B 1 236 ? -12.953 1.113 10.195 1 94.94 236 PRO B O 1
ATOM 4775 N N . SER B 1 237 ? -14.469 1.478 11.852 1 88.62 237 SER B N 1
ATOM 4776 C CA . SER B 1 237 ? -15.281 0.321 11.492 1 88.62 237 SER B CA 1
ATOM 4777 C C . SER B 1 237 ? -16.125 0.597 10.25 1 88.62 237 SER B C 1
ATOM 4779 O O . SER B 1 237 ? -15.867 1.558 9.523 1 88.62 237 SER B O 1
ATOM 4781 N N . SER B 1 238 ? -17 -0.3 9.953 1 81.19 238 SER B N 1
ATOM 4782 C CA . SER B 1 238 ? -17.859 -0.128 8.781 1 81.19 238 SER B CA 1
ATOM 4783 C C . SER B 1 238 ? -19.031 0.795 9.078 1 81.19 238 SER B C 1
ATOM 4785 O O . SER B 1 238 ? -19.75 0.603 10.062 1 81.19 238 SER B O 1
ATOM 4787 N N . TYR B 1 239 ? -19.172 1.782 8.211 1 81.56 239 TYR B N 1
ATOM 4788 C CA . TYR B 1 239 ? -20.25 2.744 8.367 1 81.56 239 TYR B CA 1
ATOM 4789 C C . TYR B 1 239 ? -20.969 2.98 7.039 1 81.56 239 TYR B C 1
ATOM 4791 O O . TYR B 1 239 ? -20.406 2.719 5.973 1 81.56 239 TYR B O 1
ATOM 4799 N N . LYS B 1 240 ? -22.141 3.398 7.25 1 76.31 240 LYS B N 1
ATOM 4800 C CA . LYS B 1 240 ? -22.906 3.781 6.066 1 76.31 240 LYS B CA 1
ATOM 4801 C C . LYS B 1 240 ? -22.531 5.18 5.594 1 76.31 240 LYS B C 1
ATOM 4803 O O . LYS B 1 240 ? -22.969 6.176 6.164 1 76.31 240 LYS B O 1
ATOM 4808 N N . THR B 1 241 ? -21.562 5.195 4.684 1 68.88 241 THR B N 1
ATOM 4809 C CA . THR B 1 241 ? -21.109 6.488 4.18 1 68.88 241 THR B CA 1
ATOM 4810 C C . THR B 1 241 ? -21.234 6.547 2.66 1 68.88 241 THR B C 1
ATOM 4812 O O . THR B 1 241 ? -21.156 5.52 1.984 1 68.88 241 THR B O 1
ATOM 4815 N N . GLY B 1 242 ? -21.531 7.754 2.188 1 61.84 242 GLY B N 1
ATOM 4816 C CA . GLY B 1 242 ? -21.422 8.039 0.765 1 61.84 242 GLY B CA 1
ATOM 4817 C C . GLY B 1 242 ? -22.297 7.137 -0.088 1 61.84 242 GLY B C 1
ATOM 4818 O O . GLY B 1 242 ? -23.5 6.992 0.174 1 61.84 242 GLY B O 1
ATOM 4819 N N . GLN B 1 243 ? -21.625 6.602 -1.001 1 63.78 243 GLN B N 1
ATOM 4820 C CA . GLN B 1 243 ? -22.266 5.828 -2.059 1 63.78 243 GLN B CA 1
ATOM 4821 C C . GLN B 1 243 ? -22.609 4.418 -1.584 1 63.78 243 GLN B C 1
ATOM 4823 O O . GLN B 1 243 ? -23.25 3.65 -2.307 1 63.78 243 GLN B O 1
ATOM 4828 N N . SER B 1 244 ? -22.328 4.188 -0.354 1 64.38 244 SER B N 1
ATOM 4829 C CA . SER B 1 244 ? -22.516 2.811 0.087 1 64.38 244 SER B CA 1
ATOM 4830 C C . SER B 1 244 ? -24 2.414 0.015 1 64.38 244 SER B C 1
ATOM 4832 O O . SER B 1 244 ? -24.312 1.264 -0.286 1 64.38 244 SER B O 1
ATOM 4834 N N . GLY B 1 245 ? -24.797 3.396 0.176 1 69.25 245 GLY B N 1
ATOM 4835 C CA . GLY B 1 245 ? -26.203 3.084 0.14 1 69.25 245 GLY B CA 1
ATOM 4836 C C . GLY B 1 245 ? -26.844 3.367 -1.206 1 69.25 245 GLY B C 1
ATOM 4837 O O . GLY B 1 245 ? -28.062 3.182 -1.378 1 69.25 245 GLY B O 1
ATOM 4838 N N . ASN B 1 246 ? -25.984 3.693 -2.125 1 78.69 246 ASN B N 1
ATOM 4839 C CA . ASN B 1 246 ? -26.5 4.023 -3.449 1 78.69 246 ASN B CA 1
ATOM 4840 C C . ASN B 1 246 ? -26.641 2.783 -4.32 1 78.69 246 ASN B C 1
ATOM 4842 O O . ASN B 1 246 ? -25.703 2.396 -5.02 1 78.69 246 ASN B O 1
ATOM 4846 N N . GLN B 1 247 ? -27.812 2.279 -4.383 1 80.75 247 GLN B N 1
ATOM 4847 C CA . GLN B 1 247 ? -28.094 1.033 -5.094 1 80.75 247 GLN B CA 1
ATOM 4848 C C . GLN B 1 247 ? -27.828 1.188 -6.59 1 80.75 247 GLN B C 1
ATOM 4850 O O . GLN B 1 247 ? -27.328 0.266 -7.238 1 80.75 247 GLN B O 1
ATOM 4855 N N . GLU B 1 248 ? -28.188 2.314 -7.121 1 84.56 248 GLU B N 1
ATOM 4856 C CA . GLU B 1 248 ? -28 2.557 -8.547 1 84.56 248 GLU B CA 1
ATOM 4857 C C . GLU B 1 248 ? -26.516 2.535 -8.922 1 84.56 248 GLU B C 1
ATOM 4859 O O . GLU B 1 248 ? -26.141 2.006 -9.969 1 84.56 248 GLU B O 1
ATOM 4864 N N . TYR B 1 249 ? -25.75 3.119 -8.086 1 83.06 249 TYR B N 1
ATOM 4865 C CA . TYR B 1 249 ? -24.312 3.125 -8.312 1 83.06 249 TYR B CA 1
ATOM 4866 C C . TYR B 1 249 ? -23.766 1.706 -8.359 1 83.06 249 TYR B C 1
ATOM 4868 O O . TYR B 1 249 ? -23.047 1.339 -9.297 1 83.06 249 TYR B O 1
ATOM 4876 N N . TRP B 1 250 ? -24.125 0.891 -7.496 1 84.75 250 TRP B N 1
ATOM 4877 C CA . TRP B 1 250 ? -23.562 -0.453 -7.383 1 84.75 250 TRP B CA 1
ATOM 4878 C C . TRP B 1 250 ? -24.078 -1.353 -8.5 1 84.75 250 TRP B C 1
ATOM 4880 O O . TRP B 1 250 ? -23.359 -2.236 -8.977 1 84.75 250 TRP B O 1
ATOM 4890 N N . GLU B 1 251 ? -25.328 -1.097 -8.891 1 88.12 251 GLU B N 1
ATOM 4891 C CA . GLU B 1 251 ? -25.844 -1.817 -10.047 1 88.12 251 GLU B CA 1
ATOM 4892 C C . GLU B 1 251 ? -25.047 -1.473 -11.305 1 88.12 251 GLU B C 1
ATOM 4894 O O . GLU B 1 251 ? -24.766 -2.352 -12.125 1 88.12 251 GLU B O 1
ATOM 4899 N N . SER B 1 252 ? -24.828 -0.244 -11.414 1 89.81 252 SER B N 1
ATOM 4900 C CA . SER B 1 252 ? -24.062 0.206 -12.57 1 89.81 252 SER B CA 1
ATOM 4901 C C . SER B 1 252 ? -22.656 -0.369 -12.555 1 89.81 252 SER B C 1
ATOM 4903 O O . SER B 1 252 ? -22.141 -0.792 -13.594 1 89.81 252 SER B O 1
ATOM 4905 N N . GLN B 1 253 ? -22.016 -0.39 -11.398 1 87.69 253 GLN B N 1
ATOM 4906 C CA . GLN B 1 253 ? -20.672 -0.938 -11.266 1 87.69 253 GLN B CA 1
ATOM 4907 C C . GLN B 1 253 ? -20.656 -2.438 -11.555 1 87.69 253 GLN B C 1
ATOM 4909 O O . GLN B 1 253 ? -19.703 -2.951 -12.156 1 87.69 253 GLN B O 1
ATOM 4914 N N . TYR B 1 254 ? -21.672 -3.074 -11.133 1 90.94 254 TYR B N 1
ATOM 4915 C CA . TYR B 1 254 ? -21.781 -4.504 -11.398 1 90.94 254 TYR B CA 1
ATOM 4916 C C . TYR B 1 254 ? -21.891 -4.773 -12.898 1 90.94 254 TYR B C 1
ATOM 4918 O O . TYR B 1 254 ? -21.234 -5.668 -13.43 1 90.94 254 TYR B O 1
ATOM 4926 N N . LYS B 1 255 ? -22.75 -4.02 -13.523 1 92.75 255 LYS B N 1
ATOM 4927 C CA . LYS B 1 255 ? -22.922 -4.176 -14.961 1 92.75 255 LYS B CA 1
ATOM 4928 C C . LYS B 1 255 ? -21.609 -3.92 -15.703 1 92.75 255 LYS B C 1
ATOM 4930 O O . LYS B 1 255 ? -21.281 -4.641 -16.641 1 92.75 255 LYS B O 1
ATOM 4935 N N . SER B 1 256 ? -20.953 -2.893 -15.266 1 92.56 256 SER B N 1
ATOM 4936 C CA . SER B 1 256 ? -19.656 -2.58 -15.852 1 92.56 256 SER B CA 1
ATOM 4937 C C . SER B 1 256 ? -18.672 -3.725 -15.648 1 92.56 256 SER B C 1
ATOM 4939 O O . SER B 1 256 ? -17.906 -4.055 -16.562 1 92.56 256 SER B O 1
ATOM 4941 N N . LEU B 1 257 ? -18.656 -4.348 -14.516 1 93.75 257 LEU B N 1
ATOM 4942 C CA . LEU B 1 257 ? -17.781 -5.48 -14.211 1 93.75 257 LEU B CA 1
ATOM 4943 C C . LEU B 1 257 ? -18.062 -6.641 -15.164 1 93.75 257 LEU B C 1
ATOM 4945 O O . LEU B 1 257 ? -17.141 -7.152 -15.805 1 93.75 257 LEU B O 1
ATOM 4949 N N . ILE B 1 258 ? -19.312 -7.02 -15.297 1 94.5 258 ILE B N 1
ATOM 4950 C CA . ILE B 1 258 ? -19.703 -8.172 -16.109 1 94.5 258 ILE B CA 1
ATOM 4951 C C . ILE B 1 258 ? -19.375 -7.906 -17.562 1 94.5 258 ILE B C 1
ATOM 4953 O O . ILE B 1 258 ? -18.891 -8.805 -18.281 1 94.5 258 ILE B O 1
ATOM 4957 N N . HIS B 1 259 ? -19.562 -6.676 -17.984 1 94.88 259 HIS B N 1
ATOM 4958 C CA . HIS B 1 259 ? -19.359 -6.309 -19.375 1 94.88 259 HIS B CA 1
ATOM 4959 C C . HIS B 1 259 ? -17.875 -6.344 -19.734 1 94.88 259 HIS B C 1
ATOM 4961 O O . HIS B 1 259 ? -17.516 -6.637 -20.891 1 94.88 259 HIS B O 1
ATOM 4967 N N . ASN B 1 260 ? -17 -6.039 -18.797 1 94.12 260 ASN B N 1
ATOM 4968 C CA . ASN B 1 260 ? -15.594 -5.859 -19.109 1 94.12 260 ASN B CA 1
ATOM 4969 C C . ASN B 1 260 ? -14.758 -7.062 -18.656 1 94.12 260 ASN B C 1
ATOM 4971 O O . ASN B 1 260 ? -13.57 -7.141 -18.953 1 94.12 260 ASN B O 1
ATOM 4975 N N . LEU B 1 261 ? -15.352 -7.98 -17.984 1 94.06 261 LEU B N 1
ATOM 4976 C CA . LEU B 1 261 ? -14.648 -9.195 -17.578 1 94.06 261 LEU B CA 1
ATOM 4977 C C . LEU B 1 261 ? -14.461 -10.133 -18.766 1 94.06 261 LEU B C 1
ATOM 4979 O O . LEU B 1 261 ? -15.328 -10.227 -19.625 1 94.06 261 LEU B O 1
ATOM 4983 N N . SER B 1 262 ? -13.289 -10.789 -18.828 1 92.44 262 SER B N 1
ATOM 4984 C CA . SER B 1 262 ? -13.094 -11.766 -19.906 1 92.44 262 SER B CA 1
ATOM 4985 C C . SER B 1 262 ? -14.125 -12.891 -19.812 1 92.44 262 SER B C 1
ATOM 4987 O O . SER B 1 262 ? -14.5 -13.312 -18.719 1 92.44 262 SER B O 1
ATOM 4989 N N . ALA B 1 263 ? -14.555 -13.406 -20.922 1 93.12 263 ALA B N 1
ATOM 4990 C CA . ALA B 1 263 ? -15.547 -14.477 -21 1 93.12 263 ALA B CA 1
ATOM 4991 C C . ALA B 1 263 ? -15.047 -15.727 -20.281 1 93.12 263 ALA B C 1
ATOM 4993 O O . ALA B 1 263 ? -15.82 -16.422 -19.609 1 93.12 263 ALA B O 1
ATOM 4994 N N . GLY B 1 264 ? -13.797 -15.953 -20.422 1 93.19 264 GLY B N 1
ATOM 4995 C CA . GLY B 1 264 ? -13.219 -17.125 -19.781 1 93.19 264 GLY B CA 1
ATOM 4996 C C . GLY B 1 264 ? -13.305 -17.062 -18.266 1 93.19 264 GLY B C 1
ATOM 4997 O O . GLY B 1 264 ? -13.68 -18.047 -17.609 1 93.19 264 GLY B O 1
ATOM 4998 N N . LEU B 1 265 ? -13.023 -15.992 -17.719 1 94.12 265 LEU B N 1
ATOM 4999 C CA . LEU B 1 265 ? -13.07 -15.82 -16.266 1 94.12 265 LEU B CA 1
ATOM 5000 C C . LEU B 1 265 ? -14.508 -15.906 -15.758 1 94.12 265 LEU B C 1
ATOM 5002 O O . LEU B 1 265 ? -14.773 -16.516 -14.719 1 94.12 265 LEU B O 1
ATOM 5006 N N . LEU B 1 266 ? -15.398 -15.211 -16.469 1 95 266 LEU B N 1
ATOM 5007 C CA . LEU B 1 266 ? -16.797 -15.25 -16.078 1 95 266 LEU B CA 1
ATOM 5008 C C . LEU B 1 266 ? -17.344 -16.672 -16.094 1 95 266 LEU B C 1
ATOM 5010 O O . LEU B 1 266 ? -18.141 -17.062 -15.242 1 95 266 LEU B O 1
ATOM 5014 N N . GLU B 1 267 ? -16.891 -17.406 -17.016 1 95.38 267 GLU B N 1
ATOM 5015 C CA . GLU B 1 267 ? -17.312 -18.812 -17.109 1 95.38 267 GLU B CA 1
ATOM 5016 C C . GLU B 1 267 ? -16.766 -19.625 -15.945 1 95.38 267 GLU B C 1
ATOM 5018 O O . GLU B 1 267 ? -17.469 -20.469 -15.391 1 95.38 267 GLU B O 1
ATOM 5023 N N . GLU B 1 268 ? -15.609 -19.422 -15.609 1 95.12 268 GLU B N 1
ATOM 5024 C CA . GLU B 1 268 ? -14.961 -20.188 -14.555 1 95.12 268 GLU B CA 1
ATOM 5025 C C . GLU B 1 268 ? -15.555 -19.859 -13.188 1 95.12 268 GLU B C 1
ATOM 5027 O O . GLU B 1 268 ? -15.727 -20.75 -12.352 1 95.12 268 GLU B O 1
ATOM 5032 N N . TYR B 1 269 ? -15.828 -18.641 -12.945 1 95.88 269 TYR B N 1
ATOM 5033 C CA . TYR B 1 269 ? -16.375 -18.234 -11.656 1 95.88 269 TYR B CA 1
ATOM 5034 C C . TYR B 1 269 ? -17.906 -18.375 -11.648 1 95.88 269 TYR B C 1
ATOM 5036 O O . TYR B 1 269 ? -18.484 -18.828 -10.656 1 95.88 269 TYR B O 1
ATOM 5044 N N . GLY B 1 270 ? -18.531 -17.984 -12.703 1 95.81 270 GLY B N 1
ATOM 5045 C CA . GLY B 1 270 ? -19.984 -18.016 -12.805 1 95.81 270 GLY B CA 1
ATOM 5046 C C . GLY B 1 270 ? -20.641 -16.688 -12.461 1 95.81 270 GLY B C 1
ATOM 5047 O O . GLY B 1 270 ? -20.219 -16.016 -11.508 1 95.81 270 GLY B O 1
ATOM 5048 N N . GLU B 1 271 ? -21.656 -16.359 -13.195 1 95 271 GLU B N 1
ATOM 5049 C CA . GLU B 1 271 ? -22.391 -15.109 -12.945 1 95 271 GLU B CA 1
ATOM 5050 C C . GLU B 1 271 ? -23.109 -15.156 -11.602 1 95 271 GLU B C 1
ATOM 5052 O O . GLU B 1 271 ? -23.266 -14.125 -10.938 1 95 271 GLU B O 1
ATOM 5057 N N . ASP B 1 272 ? -23.562 -16.312 -11.234 1 95.56 272 ASP B N 1
ATOM 5058 C CA . ASP B 1 272 ? -24.219 -16.453 -9.938 1 95.56 272 ASP B CA 1
ATOM 5059 C C . ASP B 1 272 ? -23.266 -16.141 -8.797 1 95.56 272 ASP B C 1
ATOM 5061 O O . ASP B 1 272 ? -23.641 -15.523 -7.801 1 95.56 272 ASP B O 1
ATOM 5065 N N . TYR B 1 273 ? -22.078 -16.562 -8.969 1 95.19 273 TYR B N 1
ATOM 5066 C CA . TYR B 1 273 ? -21.047 -16.266 -7.969 1 95.19 273 TYR B CA 1
ATOM 5067 C C . TYR B 1 273 ? -20.828 -14.773 -7.828 1 95.19 273 TYR B C 1
ATOM 5069 O O . TYR B 1 273 ? -20.781 -14.242 -6.715 1 95.19 273 TYR B O 1
ATOM 5077 N N . THR B 1 274 ? -20.625 -14.078 -8.969 1 94.25 274 THR B N 1
ATOM 5078 C CA . THR B 1 274 ? -20.406 -12.641 -8.961 1 94.25 274 THR B CA 1
ATOM 5079 C C . THR B 1 274 ? -21.641 -11.898 -8.469 1 94.25 274 THR B C 1
ATOM 5081 O O . THR B 1 274 ? -21.531 -10.891 -7.773 1 94.25 274 THR B O 1
ATOM 5084 N N . HIS B 1 275 ? -22.781 -12.438 -8.812 1 93.62 275 HIS B N 1
ATOM 5085 C CA . HIS B 1 275 ? -24.031 -11.836 -8.367 1 93.62 275 HIS B CA 1
ATOM 5086 C C . HIS B 1 275 ? -24.188 -11.945 -6.859 1 93.62 275 HIS B C 1
ATOM 5088 O O . HIS B 1 275 ? -24.672 -11.008 -6.211 1 93.62 275 HIS B O 1
ATOM 5094 N N . GLU B 1 276 ? -23.844 -13.023 -6.328 1 93.12 276 GLU B N 1
ATOM 5095 C CA . GLU B 1 276 ? -23.906 -13.172 -4.879 1 93.12 276 GLU B CA 1
ATOM 5096 C C . GLU B 1 276 ? -22.984 -12.172 -4.18 1 93.12 276 GLU B C 1
ATOM 5098 O O . GLU B 1 276 ? -23.344 -11.625 -3.135 1 93.12 276 GLU B O 1
ATOM 5103 N N . THR B 1 277 ? -21.797 -12.016 -4.727 1 91.31 277 THR B N 1
ATOM 5104 C CA . THR B 1 277 ? -20.875 -11.031 -4.156 1 91.31 277 THR B CA 1
ATOM 5105 C C . THR B 1 277 ? -21.531 -9.656 -4.09 1 91.31 277 THR B C 1
ATOM 5107 O O . THR B 1 277 ? -21.453 -8.977 -3.066 1 91.31 277 THR B O 1
ATOM 5110 N N . LYS B 1 278 ? -22.141 -9.234 -5.156 1 89.94 278 LYS B N 1
ATOM 5111 C CA . LYS B 1 278 ? -22.844 -7.953 -5.207 1 89.94 278 LYS B CA 1
ATOM 5112 C C . LYS B 1 278 ? -23.922 -7.879 -4.129 1 89.94 278 LYS B C 1
ATOM 5114 O O . LYS B 1 278 ? -24.031 -6.875 -3.42 1 89.94 278 LYS B O 1
ATOM 5119 N N . GLU B 1 279 ? -24.656 -8.945 -3.967 1 89 279 GLU B N 1
ATOM 5120 C CA . GLU B 1 279 ? -25.75 -8.977 -3.002 1 89 279 GLU B CA 1
ATOM 5121 C C . GLU B 1 279 ? -25.219 -8.898 -1.57 1 89 279 GLU B C 1
ATOM 5123 O O . GLU B 1 279 ? -25.812 -8.219 -0.726 1 89 279 GLU B O 1
ATOM 5128 N N . LEU B 1 280 ? -24.234 -9.633 -1.346 1 85.94 280 LEU B N 1
ATOM 5129 C CA . LEU B 1 280 ? -23.641 -9.633 -0.012 1 85.94 280 LEU B CA 1
ATOM 5130 C C . LEU B 1 280 ? -23.156 -8.242 0.371 1 85.94 280 LEU B C 1
ATOM 5132 O O . LEU B 1 280 ? -23.359 -7.797 1.505 1 85.94 280 LEU B O 1
ATOM 5136 N N . PHE B 1 281 ? -22.562 -7.539 -0.499 1 84.25 281 PHE B N 1
ATOM 5137 C CA . PHE B 1 281 ? -22.047 -6.203 -0.211 1 84.25 281 PHE B CA 1
ATOM 5138 C C . PHE B 1 281 ? -23.188 -5.203 -0.054 1 84.25 281 PHE B C 1
ATOM 5140 O O . PHE B 1 281 ? -23.094 -4.266 0.742 1 84.25 281 PHE B O 1
ATOM 5147 N N . GLN B 1 282 ? -24.203 -5.391 -0.875 1 83.44 282 GLN B N 1
ATOM 5148 C CA . GLN B 1 282 ? -25.375 -4.539 -0.709 1 83.44 282 GLN B CA 1
ATOM 5149 C C . GLN B 1 282 ? -26.016 -4.742 0.664 1 83.44 282 GLN B C 1
ATOM 5151 O O . GLN B 1 282 ? -26.438 -3.777 1.309 1 83.44 282 GLN B O 1
ATOM 5156 N N . HIS B 1 283 ? -26.062 -5.988 1.066 1 83.56 283 HIS B N 1
ATOM 5157 C CA . HIS B 1 283 ? -26.609 -6.289 2.387 1 83.56 283 HIS B CA 1
ATOM 5158 C C . HIS B 1 283 ? -25.719 -5.707 3.49 1 83.56 283 HIS B C 1
ATOM 5160 O O . HIS B 1 283 ? -26.234 -5.172 4.477 1 83.56 283 HIS B O 1
ATOM 5166 N N . PHE B 1 284 ? -24.484 -5.844 3.307 1 80.94 284 PHE B N 1
ATOM 5167 C CA . PHE B 1 284 ? -23.531 -5.301 4.27 1 80.94 284 PHE B CA 1
ATOM 5168 C C . PHE B 1 284 ? -23.656 -3.787 4.371 1 80.94 284 PHE B C 1
ATOM 5170 O O . PHE B 1 284 ? -23.656 -3.23 5.473 1 80.94 284 PHE B O 1
ATOM 5177 N N . ALA B 1 285 ? -23.734 -3.107 3.271 1 79.5 285 ALA B N 1
ATOM 5178 C CA . ALA B 1 285 ? -23.875 -1.654 3.24 1 79.5 285 ALA B CA 1
ATOM 5179 C C . ALA B 1 285 ? -25.172 -1.215 3.932 1 79.5 285 ALA B C 1
ATOM 5181 O O . ALA B 1 285 ? -25.188 -0.196 4.625 1 79.5 285 ALA B O 1
ATOM 5182 N N . GLN B 1 286 ? -26.172 -1.994 3.75 1 80 286 GLN B N 1
ATOM 5183 C CA . GLN B 1 286 ? -27.469 -1.657 4.328 1 80 286 GLN B CA 1
ATOM 5184 C C . GLN B 1 286 ? -27.469 -1.85 5.844 1 80 286 GLN B C 1
ATOM 5186 O O . GLN B 1 286 ? -28.188 -1.157 6.562 1 80 286 GLN B O 1
ATOM 5191 N N . SER B 1 287 ? -26.609 -2.715 6.285 1 80.5 287 SER B N 1
ATOM 5192 C CA . SER B 1 287 ? -26.594 -3.039 7.707 1 80.5 287 SER B CA 1
ATOM 5193 C C . SER B 1 287 ? -25.516 -2.242 8.445 1 80.5 287 SER B C 1
ATOM 5195 O O . SER B 1 287 ? -25.391 -2.35 9.664 1 80.5 287 SER B O 1
ATOM 5197 N N . ALA B 1 288 ? -24.781 -1.46 7.719 1 82.31 288 ALA B N 1
ATOM 5198 C CA . ALA B 1 288 ? -23.688 -0.716 8.336 1 82.31 288 ALA B CA 1
ATOM 5199 C C . ALA B 1 288 ? -24.219 0.35 9.289 1 82.31 288 ALA B C 1
ATOM 5201 O O . ALA B 1 288 ? -25.328 0.85 9.117 1 82.31 288 ALA B O 1
ATOM 5202 N N . ASN B 1 289 ? -23.375 0.625 10.305 1 86.06 289 ASN B N 1
ATOM 5203 C CA . ASN B 1 289 ? -23.719 1.595 11.344 1 86.06 289 ASN B CA 1
ATOM 5204 C C . ASN B 1 289 ? -23.969 2.979 10.75 1 86.06 289 ASN B C 1
ATOM 5206 O O . ASN B 1 289 ? -23.172 3.467 9.945 1 86.06 289 ASN B O 1
ATOM 5210 N N . GLU B 1 290 ? -25 3.625 11.141 1 87.62 290 GLU B N 1
ATOM 5211 C CA . GLU B 1 290 ? -2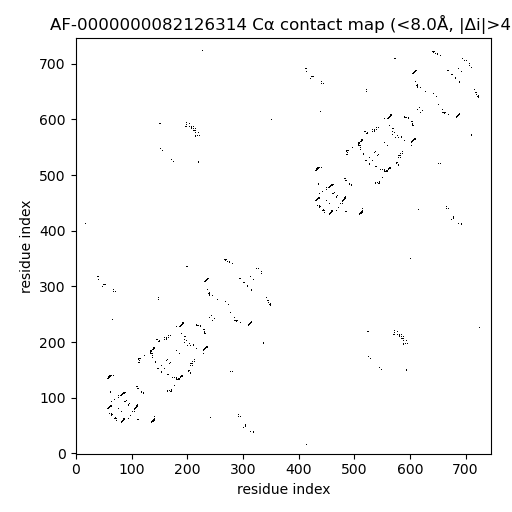5.359 4.938 10.617 1 87.62 290 GLU B CA 1
ATOM 5212 C C . GLU B 1 290 ? -24.859 6.055 11.539 1 87.62 290 GLU B C 1
ATOM 5214 O O . GLU B 1 290 ? -24.781 7.215 11.125 1 87.62 290 GLU B O 1
ATOM 5219 N N . ASP B 1 291 ? -24.641 5.648 12.75 1 92.56 291 ASP B N 1
ATOM 5220 C CA . ASP B 1 291 ? -24.109 6.625 13.703 1 92.56 291 ASP B CA 1
ATOM 5221 C C . ASP B 1 291 ? -22.625 6.855 13.484 1 92.56 291 ASP B C 1
ATOM 5223 O O . ASP B 1 291 ? -21.797 6.047 13.914 1 92.56 291 ASP B O 1
ATOM 5227 N N . LEU B 1 292 ? -22.266 7.996 12.938 1 93.88 292 LEU B N 1
ATOM 5228 C CA . LEU B 1 292 ? -20.875 8.297 12.586 1 93.88 292 LEU B CA 1
ATOM 5229 C C . LEU B 1 292 ? -20.125 8.883 13.781 1 93.88 292 LEU B C 1
ATOM 5231 O O . LEU B 1 292 ? -18.922 9.141 13.695 1 93.88 292 LEU B O 1
ATOM 5235 N N . SER B 1 293 ? -20.719 9.047 14.953 1 94.88 293 SER B N 1
ATOM 5236 C CA . SER B 1 293 ? -20.203 9.805 16.078 1 94.88 293 SER B CA 1
ATOM 5237 C C . SER B 1 293 ? -18.875 9.234 16.562 1 94.88 293 SER B C 1
ATOM 5239 O O . SER B 1 293 ? -17.969 9.984 16.953 1 94.88 293 SER B O 1
ATOM 5241 N N . PRO B 1 294 ? -18.75 7.906 16.547 1 94.62 294 PRO B N 1
ATOM 5242 C CA . PRO B 1 294 ? -17.453 7.402 17.016 1 94.62 294 PRO B CA 1
ATOM 5243 C C . PRO B 1 294 ? -16.281 7.906 16.172 1 94.62 294 PRO B C 1
ATOM 5245 O O . PRO B 1 294 ? -15.227 8.219 16.719 1 94.62 294 PRO B O 1
ATOM 5248 N N . VAL B 1 295 ? -16.453 8.008 14.898 1 96.06 295 VAL B N 1
ATOM 5249 C CA . VAL B 1 295 ? -15.383 8.469 14.008 1 96.06 295 VAL B CA 1
ATOM 5250 C C . VAL B 1 295 ? -15.227 9.977 14.125 1 96.06 295 VAL B C 1
ATOM 5252 O O . VAL B 1 295 ? -14.102 10.484 14.219 1 96.06 295 VAL B O 1
ATOM 5255 N N . ILE B 1 296 ? -16.344 10.695 14.203 1 96 296 ILE B N 1
ATOM 5256 C CA . ILE B 1 296 ? -16.328 12.148 14.297 1 96 296 ILE B CA 1
ATOM 5257 C C . ILE B 1 296 ? -15.656 12.57 15.609 1 96 296 ILE B C 1
ATOM 5259 O O . ILE B 1 296 ? -14.828 13.484 15.625 1 96 296 ILE B O 1
ATOM 5263 N N . ASN B 1 297 ? -15.984 11.914 16.656 1 95.56 297 ASN B N 1
ATOM 5264 C CA . ASN B 1 297 ? -15.367 12.195 17.953 1 95.56 297 ASN B CA 1
ATOM 5265 C C . ASN B 1 297 ? -13.867 11.93 17.938 1 95.56 297 ASN B C 1
ATOM 5267 O O . ASN B 1 297 ? -13.094 12.68 18.531 1 95.56 297 ASN B O 1
ATOM 5271 N N . THR B 1 298 ? -13.531 10.898 17.281 1 96.69 298 THR B N 1
ATOM 5272 C CA . THR B 1 298 ? -12.117 10.539 17.188 1 96.69 298 THR B CA 1
ATOM 5273 C C . THR B 1 298 ? -11.352 11.578 16.375 1 96.69 298 THR B C 1
ATOM 5275 O O . THR B 1 298 ? -10.219 11.93 16.719 1 96.69 298 THR B O 1
ATOM 5278 N N . ILE B 1 299 ? -11.953 12.039 15.281 1 96.56 299 ILE B N 1
ATOM 5279 C CA . ILE B 1 299 ? -11.336 13.086 14.484 1 96.56 299 ILE B CA 1
ATOM 5280 C C . ILE B 1 299 ? -11.094 14.328 15.352 1 96.56 299 ILE B C 1
ATOM 5282 O O . ILE B 1 299 ? -10 14.891 15.344 1 96.56 299 ILE B O 1
ATOM 5286 N N . SER B 1 300 ? -12.078 14.727 16.078 1 94.19 300 SER B N 1
ATOM 5287 C CA . SER B 1 300 ? -11.953 15.875 16.984 1 94.19 300 SER B CA 1
ATOM 5288 C C . SER B 1 300 ? -10.859 15.648 18.016 1 94.19 300 SER B C 1
ATOM 5290 O O . SER B 1 300 ? -10.039 16.531 18.266 1 94.19 300 SER B O 1
ATOM 5292 N N . GLU B 1 301 ? -10.812 14.484 18.562 1 94.56 301 GLU B N 1
ATOM 5293 C CA . GLU B 1 301 ? -9.797 14.148 19.562 1 94.56 301 GLU B CA 1
ATOM 5294 C C . GLU B 1 301 ? -8.398 14.234 18.953 1 94.56 301 GLU B C 1
ATOM 5296 O O . GLU B 1 301 ? -7.492 14.82 19.547 1 94.56 301 GLU B O 1
ATOM 5301 N N . ALA B 1 302 ? -8.25 13.625 17.812 1 96.25 302 ALA B N 1
ATOM 5302 C CA . ALA B 1 302 ? -6.945 13.602 17.156 1 96.25 302 ALA B CA 1
ATOM 5303 C C . ALA B 1 302 ? -6.484 15.016 16.812 1 96.25 302 ALA B C 1
ATOM 5305 O O . ALA B 1 302 ? -5.289 15.312 16.844 1 96.25 302 ALA B O 1
ATOM 5306 N N . LEU B 1 303 ? -7.41 15.914 16.547 1 94.88 303 LEU B N 1
ATOM 5307 C CA . LEU B 1 303 ? -7.094 17.281 16.141 1 94.88 303 LEU B CA 1
ATOM 5308 C C . LEU B 1 303 ? -6.789 18.141 17.359 1 94.88 303 LEU B C 1
ATOM 5310 O O . LEU B 1 303 ? -5.992 19.078 17.281 1 94.88 303 LEU B O 1
ATOM 5314 N N . LEU B 1 304 ? -7.34 17.781 18.516 1 91.94 304 LEU B N 1
ATOM 5315 C CA . LEU B 1 304 ? -7.32 18.719 19.609 1 91.94 304 LEU B CA 1
ATOM 5316 C C . LEU B 1 304 ? -6.426 18.234 20.75 1 91.94 304 LEU B C 1
ATOM 5318 O O . LEU B 1 304 ? -5.957 19.016 21.562 1 91.94 304 LEU B O 1
ATOM 5322 N N . SER B 1 305 ? -6.203 16.969 20.781 1 93.62 305 SER B N 1
ATOM 5323 C CA . SER B 1 305 ? -5.414 16.406 21.875 1 93.62 305 SER B CA 1
ATOM 5324 C C . SER B 1 305 ? -3.984 16.953 21.859 1 93.62 305 SER B C 1
ATOM 5326 O O . SER B 1 305 ? -3.367 17.031 20.797 1 93.62 305 SER B O 1
ATOM 5328 N N . PRO B 1 306 ? -3.424 17.375 23 1 92.62 306 PRO B N 1
ATOM 5329 C CA . PRO B 1 306 ? -2.02 17.781 23.062 1 92.62 306 PRO B CA 1
ATOM 5330 C C . PRO B 1 306 ? -1.058 16.641 22.719 1 92.62 306 PRO B C 1
ATOM 5332 O O . PRO B 1 306 ? 0.042 16.891 22.219 1 92.62 306 PRO B O 1
ATOM 5335 N N . ARG B 1 307 ? -1.5 15.461 23.078 1 93.75 307 ARG B N 1
ATOM 5336 C CA . ARG B 1 307 ? -0.7 14.273 22.781 1 93.75 307 ARG B CA 1
ATOM 5337 C C . ARG B 1 307 ? -1.522 13.234 22.031 1 93.75 307 ARG B C 1
ATOM 5339 O O . ARG B 1 307 ? -1.827 12.172 22.562 1 93.75 307 ARG B O 1
ATOM 5346 N N . PRO B 1 308 ? -1.799 13.523 20.75 1 96.06 308 PRO B N 1
ATOM 5347 C CA . PRO B 1 308 ? -2.602 12.57 19.984 1 96.06 308 PRO B CA 1
ATOM 5348 C C . PRO B 1 308 ? -1.905 11.219 19.797 1 96.06 308 PRO B C 1
ATOM 5350 O O . PRO B 1 308 ? -0.674 11.156 19.781 1 96.06 308 PRO B O 1
ATOM 5353 N N . LEU B 1 309 ? -2.709 10.242 19.719 1 95.75 309 LEU B N 1
ATOM 5354 C CA . LEU B 1 309 ? -2.189 8.906 19.469 1 95.75 309 LEU B CA 1
ATOM 5355 C C . LEU B 1 309 ? -1.779 8.75 18 1 95.75 309 LEU B C 1
ATOM 5357 O O . LEU B 1 309 ? -2.256 9.484 17.141 1 95.75 309 LEU B O 1
ATOM 5361 N N . VAL B 1 310 ? -0.9 7.797 17.812 1 95.88 310 VAL B N 1
ATOM 5362 C CA . VAL B 1 310 ? -0.459 7.496 16.453 1 95.88 310 VAL B CA 1
ATOM 5363 C C . VAL B 1 310 ? -1.576 6.785 15.695 1 95.88 310 VAL B C 1
ATOM 5365 O O . VAL B 1 310 ? -1.751 6.996 14.492 1 95.88 310 VAL B O 1
ATOM 5368 N N . ARG B 1 311 ? -2.311 5.922 16.406 1 95.62 311 ARG B N 1
ATOM 5369 C CA . ARG B 1 311 ? -3.375 5.125 15.812 1 95.62 311 ARG B CA 1
ATOM 5370 C C . ARG B 1 311 ? -4.645 5.188 16.656 1 95.62 311 ARG B C 1
ATOM 5372 O O . ARG B 1 311 ? -4.586 5.074 17.891 1 95.62 311 ARG B O 1
ATOM 5379 N N . TYR B 1 312 ? -5.77 5.434 15.992 1 96.5 312 TYR B N 1
ATOM 5380 C CA . TYR B 1 312 ? -7.094 5.383 16.609 1 96.5 312 TYR B CA 1
ATOM 5381 C C . TYR B 1 312 ? -7.957 4.312 15.953 1 96.5 312 TYR B C 1
ATOM 5383 O O . TYR B 1 312 ? -8.023 4.223 14.727 1 96.5 312 TYR B O 1
ATOM 5391 N N . TYR B 1 313 ? -8.57 3.451 16.719 1 95.62 313 TYR B N 1
ATOM 5392 C CA . TYR B 1 313 ? -9.57 2.494 16.266 1 95.62 313 TYR B CA 1
ATOM 5393 C C . TYR B 1 313 ? -10.977 2.982 16.594 1 95.62 313 TYR B C 1
ATOM 5395 O O . TYR B 1 313 ? -11.359 3.057 17.766 1 95.62 313 TYR B O 1
ATOM 5403 N N . ALA B 1 314 ? -11.688 3.346 15.578 1 94.81 314 ALA B N 1
ATOM 5404 C CA . ALA B 1 314 ? -12.945 4.055 15.812 1 94.81 314 ALA B CA 1
ATOM 5405 C C . ALA B 1 314 ? -14.141 3.191 15.422 1 94.81 314 ALA B C 1
ATOM 5407 O O . ALA B 1 314 ? -14.336 2.881 14.242 1 94.81 314 ALA B O 1
ATOM 5408 N N . GLY B 1 315 ? -14.969 2.879 16.359 1 91.88 315 GLY B N 1
ATOM 5409 C CA . GLY B 1 315 ? -16.188 2.137 16.109 1 91.88 315 GLY B CA 1
ATOM 5410 C C . GLY B 1 315 ? -16.203 0.767 16.766 1 91.88 315 GLY B C 1
ATOM 5411 O O . GLY B 1 315 ? -15.156 0.249 17.141 1 91.88 315 GLY B O 1
ATOM 5412 N N . PRO B 1 316 ? -17.375 0.197 16.797 1 88.62 316 PRO B N 1
ATOM 5413 C CA . PRO B 1 316 ? -17.516 -1.097 17.469 1 88.62 316 PRO B CA 1
ATOM 5414 C C . PRO B 1 316 ? -16.828 -2.229 16.719 1 88.62 316 PRO B C 1
ATOM 5416 O O . PRO B 1 316 ? -16.828 -2.246 15.484 1 88.62 316 PRO B O 1
ATOM 5419 N N . GLY B 1 317 ? -16.203 -3.092 17.453 1 89.12 317 GLY B N 1
ATOM 5420 C CA . GLY B 1 317 ? -15.688 -4.34 16.906 1 89.12 317 GLY B CA 1
ATOM 5421 C C . GLY B 1 317 ? -14.297 -4.207 16.328 1 89.12 317 GLY B C 1
ATOM 5422 O O . GLY B 1 317 ? -13.633 -5.211 16.047 1 89.12 317 GLY B O 1
ATOM 5423 N N . VAL B 1 318 ? -13.828 -3.035 16.062 1 91.44 318 VAL B N 1
ATOM 5424 C CA . VAL B 1 318 ? -12.539 -2.85 15.406 1 91.44 318 VAL B CA 1
ATOM 5425 C C . VAL B 1 318 ? -11.422 -3.367 16.312 1 91.44 318 VAL B C 1
ATOM 5427 O O . VAL B 1 318 ? -10.484 -4.02 15.836 1 91.44 318 VAL B O 1
ATOM 5430 N N . GLY B 1 319 ? -11.562 -3.1 17.609 1 89.69 319 GLY B N 1
ATOM 5431 C CA . GLY B 1 319 ? -10.57 -3.586 18.547 1 89.69 319 GLY B CA 1
ATOM 5432 C C . GLY B 1 319 ? -10.453 -5.098 18.562 1 89.69 319 GLY B C 1
ATOM 5433 O O . GLY B 1 319 ? -9.344 -5.641 18.531 1 89.69 319 GLY B O 1
ATOM 5434 N N . LEU B 1 320 ? -11.586 -5.766 18.578 1 89.75 320 LEU B N 1
ATOM 5435 C CA . LEU B 1 320 ? -11.602 -7.223 18.547 1 89.75 320 LEU B CA 1
ATOM 5436 C C . LEU B 1 320 ? -10.992 -7.75 17.25 1 89.75 320 LEU B C 1
ATOM 5438 O O . LEU B 1 320 ? -10.234 -8.719 17.266 1 89.75 320 LEU B O 1
ATOM 5442 N N . MET B 1 321 ? -11.359 -7.098 16.234 1 91.81 321 MET B N 1
ATOM 5443 C CA . MET B 1 321 ? -10.844 -7.496 14.922 1 91.81 321 MET B CA 1
ATOM 5444 C C . MET B 1 321 ? -9.312 -7.441 14.898 1 91.81 321 MET B C 1
ATOM 5446 O O . MET B 1 321 ? -8.664 -8.391 14.453 1 91.81 321 MET B O 1
ATOM 5450 N N . TYR B 1 322 ? -8.766 -6.391 15.398 1 91.19 322 TYR B N 1
ATOM 5451 C CA . TYR B 1 322 ? -7.316 -6.238 15.422 1 91.19 322 TYR B CA 1
ATOM 5452 C C . TYR B 1 322 ? -6.684 -7.191 16.422 1 91.19 322 TYR B C 1
ATOM 5454 O O . TYR B 1 322 ? -5.574 -7.684 16.203 1 91.19 322 TYR B O 1
ATOM 5462 N N . PHE B 1 323 ? -7.387 -7.492 17.484 1 90.62 323 PHE B N 1
ATOM 5463 C CA . PHE B 1 323 ? -6.902 -8.461 18.469 1 90.62 323 PHE B CA 1
ATOM 5464 C C . PHE B 1 323 ? -6.762 -9.844 17.844 1 90.62 323 PHE B C 1
ATOM 5466 O O . PHE B 1 323 ? -5.719 -10.484 17.969 1 90.62 323 PHE B O 1
ATOM 5473 N N . VAL B 1 324 ? -7.766 -10.25 17.188 1 91.5 324 VAL B N 1
ATOM 5474 C CA . VAL B 1 324 ? -7.766 -11.555 16.531 1 91.5 324 VAL B CA 1
ATOM 5475 C C . VAL B 1 324 ? -6.68 -11.594 15.469 1 91.5 324 VAL B C 1
ATOM 5477 O O . VAL B 1 324 ? -5.906 -12.555 15.398 1 91.5 324 VAL B O 1
ATOM 5480 N N . TYR B 1 325 ? -6.566 -10.547 14.688 1 89.81 325 TYR B N 1
ATOM 5481 C CA . TYR B 1 325 ? -5.617 -10.484 13.586 1 89.81 325 TYR B CA 1
ATOM 5482 C C . TYR B 1 325 ? -4.184 -10.531 14.094 1 89.81 325 TYR B C 1
ATOM 5484 O O . TYR B 1 325 ? -3.328 -11.195 13.492 1 89.81 325 TYR B O 1
ATOM 5492 N N . SER B 1 326 ? -3.957 -9.898 15.219 1 85.81 326 SER B N 1
ATOM 5493 C CA . SER B 1 326 ? -2.592 -9.719 15.695 1 85.81 326 SER B CA 1
ATOM 5494 C C . SER B 1 326 ? -2.129 -10.922 16.516 1 85.81 326 SER B C 1
ATOM 5496 O O . SER B 1 326 ? -0.94 -11.242 16.531 1 85.81 326 SER B O 1
ATOM 5498 N N . TYR B 1 327 ? -3.082 -11.648 17.062 1 86 327 TYR B N 1
ATOM 5499 C CA . TYR B 1 327 ? -2.611 -12.578 18.094 1 86 327 TYR B CA 1
ATOM 5500 C C . TYR B 1 327 ? -3.053 -14.008 17.781 1 86 327 TYR B C 1
ATOM 5502 O O . TYR B 1 327 ? -2.533 -14.961 18.359 1 86 327 TYR B O 1
ATOM 5510 N N . PHE B 1 328 ? -3.934 -14.18 16.938 1 88.31 328 PHE B N 1
ATOM 5511 C CA . PHE B 1 328 ? -4.398 -15.523 16.625 1 88.31 328 PHE B CA 1
ATOM 5512 C C . PHE B 1 328 ? -3.629 -16.094 15.438 1 88.31 328 PHE B C 1
ATOM 5514 O O . PHE B 1 328 ? -3.057 -15.344 14.641 1 88.31 328 PHE B O 1
ATOM 5521 N N . PRO B 1 329 ? -3.617 -17.406 15.43 1 87.44 329 PRO B N 1
ATOM 5522 C CA . PRO B 1 329 ? -3.008 -18.016 14.242 1 87.44 329 PRO B CA 1
ATOM 5523 C C . PRO B 1 329 ? -3.654 -17.562 12.938 1 87.44 329 PRO B C 1
ATOM 5525 O O . PRO B 1 329 ? -4.844 -17.234 12.914 1 87.44 329 PRO B O 1
ATOM 5528 N N . LEU B 1 330 ? -2.883 -17.562 11.969 1 86.44 330 LEU B N 1
ATOM 5529 C CA . LEU B 1 330 ? -3.277 -17.031 10.672 1 86.44 330 LEU B CA 1
ATOM 5530 C C . LEU B 1 330 ? -4.57 -17.688 10.188 1 86.44 330 LEU B C 1
ATOM 5532 O O . LEU B 1 330 ? -5.461 -17 9.68 1 86.44 330 LEU B O 1
ATOM 5536 N N . ARG B 1 331 ? -4.688 -18.984 10.297 1 86.75 331 ARG B N 1
ATOM 5537 C CA . ARG B 1 331 ? -5.871 -19.688 9.812 1 86.75 331 ARG B CA 1
ATOM 5538 C C . ARG B 1 331 ? -7.125 -19.203 10.531 1 86.75 331 ARG B C 1
ATOM 5540 O O . ARG B 1 331 ? -8.18 -19.031 9.898 1 86.75 331 ARG B O 1
ATOM 5547 N N . LEU B 1 332 ? -6.988 -18.984 11.805 1 87.69 332 LEU B N 1
ATOM 5548 C CA . LEU B 1 332 ? -8.133 -18.516 12.594 1 87.69 332 LEU B CA 1
ATOM 5549 C C . LEU B 1 332 ? -8.461 -17.062 12.258 1 87.69 332 LEU B C 1
ATOM 5551 O O . LEU B 1 332 ? -9.633 -16.688 12.18 1 87.69 332 LEU B O 1
ATOM 5555 N N . SER B 1 333 ? -7.41 -16.312 12.094 1 89.5 333 SER B N 1
ATOM 5556 C CA . SER B 1 333 ? -7.621 -14.914 11.727 1 89.5 333 SER B CA 1
ATOM 5557 C C . SER B 1 333 ? -8.289 -14.797 10.359 1 89.5 333 SER B C 1
ATOM 5559 O O . SER B 1 333 ? -9.195 -13.977 10.18 1 89.5 333 SER B O 1
ATOM 5561 N N . ASP B 1 334 ? -7.84 -15.633 9.484 1 87.62 334 ASP B N 1
ATOM 5562 C CA . ASP B 1 334 ? -8.422 -15.648 8.148 1 87.62 334 ASP B CA 1
ATOM 5563 C C . ASP B 1 334 ? -9.898 -16.016 8.195 1 87.62 334 ASP B C 1
ATOM 5565 O O . ASP B 1 334 ? -10.734 -15.375 7.559 1 87.62 334 ASP B O 1
ATOM 5569 N N . LYS B 1 335 ? -10.219 -17.047 8.906 1 87.19 335 LYS B N 1
ATOM 5570 C CA . LYS B 1 335 ? -11.602 -17.484 9.023 1 87.19 335 LYS B CA 1
ATOM 5571 C C . LYS B 1 335 ? -12.469 -16.422 9.672 1 87.19 335 LYS B C 1
ATOM 5573 O O . LYS B 1 335 ? -13.625 -16.234 9.289 1 87.19 335 LYS B O 1
ATOM 5578 N N . PHE B 1 336 ? -11.922 -15.852 10.648 1 88.44 336 PHE B N 1
ATOM 5579 C CA . PHE B 1 336 ? -12.633 -14.781 11.336 1 88.44 336 PHE B CA 1
ATOM 5580 C C . PHE B 1 336 ? -12.977 -13.648 10.375 1 88.44 336 PHE B C 1
ATOM 5582 O O . PHE B 1 336 ? -14.109 -13.156 10.359 1 88.44 336 PHE B O 1
ATOM 5589 N N . LEU B 1 337 ? -12.055 -13.258 9.578 1 85.75 337 LEU B N 1
ATOM 5590 C CA . LEU B 1 337 ? -12.266 -12.172 8.625 1 85.75 337 LEU B CA 1
ATOM 5591 C C . LEU B 1 337 ? -13.297 -12.57 7.574 1 85.75 337 LEU B C 1
ATOM 5593 O O . LEU B 1 337 ? -14.125 -11.75 7.172 1 85.75 337 LEU B O 1
ATOM 5597 N N . GLN B 1 338 ? -13.211 -13.789 7.16 1 82.19 338 GLN B N 1
ATOM 5598 C CA . GLN B 1 338 ? -14.164 -14.289 6.18 1 82.19 338 GLN B CA 1
ATOM 5599 C C . GLN B 1 338 ? -15.594 -14.258 6.727 1 82.19 338 GLN B C 1
ATOM 5601 O O . GLN B 1 338 ? -16.531 -13.914 6.008 1 82.19 338 GLN B O 1
ATOM 5606 N N . ARG B 1 339 ? -15.703 -14.594 7.918 1 82.06 339 ARG B N 1
ATOM 5607 C CA . ARG B 1 339 ? -17.016 -14.625 8.547 1 82.06 339 ARG B CA 1
ATOM 5608 C C . ARG B 1 339 ? -17.562 -13.219 8.758 1 82.06 339 ARG B C 1
ATOM 5610 O O . ARG B 1 339 ? -18.766 -12.992 8.695 1 82.06 339 ARG B O 1
ATOM 5617 N N . LEU B 1 340 ? -16.703 -12.406 8.977 1 78.31 340 LEU B N 1
ATOM 5618 C CA . LEU B 1 340 ? -17.078 -11.031 9.266 1 78.31 340 LEU B CA 1
ATOM 5619 C C . LEU B 1 340 ? -17.547 -10.312 8 1 78.31 340 LEU B C 1
ATOM 5621 O O . LEU B 1 340 ? -18.469 -9.5 8.047 1 78.31 340 LEU B O 1
ATOM 5625 N N . PHE B 1 341 ? -16.953 -10.609 6.93 1 73.25 341 PHE B N 1
ATOM 5626 C CA . PHE B 1 341 ? -17.172 -9.742 5.781 1 73.25 341 PHE B CA 1
ATOM 5627 C C . PHE B 1 341 ? -17.969 -10.469 4.703 1 73.25 341 PHE B C 1
ATOM 5629 O O . PHE B 1 341 ? -18.953 -9.938 4.188 1 73.25 341 PHE B O 1
ATOM 5636 N N . VAL B 1 342 ? -17.531 -11.57 4.211 1 69.56 342 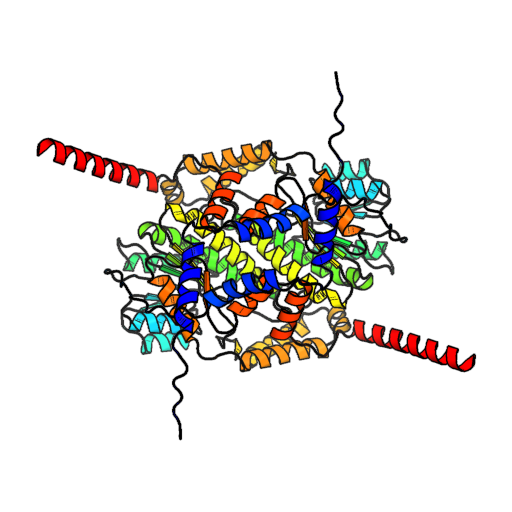VAL B N 1
ATOM 5637 C CA . VAL B 1 342 ? -18.219 -12.188 3.082 1 69.56 342 VAL B CA 1
ATOM 5638 C C . VAL B 1 342 ? -18.375 -13.688 3.332 1 69.56 342 VAL B C 1
ATOM 5640 O O . VAL B 1 342 ? -17.391 -14.43 3.324 1 69.56 342 VAL B O 1
ATOM 5643 N N . GLN B 1 343 ? -19.516 -13.984 3.773 1 78.06 343 GLN B N 1
ATOM 5644 C CA . GLN B 1 343 ? -19.797 -15.406 3.855 1 78.06 343 GLN B CA 1
ATOM 5645 C C . GLN B 1 343 ? -20.5 -15.898 2.59 1 78.06 343 GLN B C 1
ATOM 5647 O O . GLN B 1 343 ? -21.734 -15.891 2.512 1 78.06 343 GLN B O 1
ATOM 5652 N N . LYS B 1 344 ? -19.688 -16.297 1.709 1 84.5 344 LYS B N 1
ATOM 5653 C CA . LYS B 1 344 ? -20.234 -16.766 0.437 1 84.5 344 LYS B CA 1
ATOM 5654 C C . LYS B 1 344 ? -20.719 -18.203 0.542 1 84.5 344 LYS B C 1
ATOM 5656 O O . LYS B 1 344 ? -20.078 -19.031 1.2 1 84.5 344 LYS B O 1
ATOM 5661 N N . LYS B 1 345 ? -21.828 -18.453 -0.09 1 87.69 345 LYS B N 1
ATOM 5662 C CA . LYS B 1 345 ? -22.391 -19.797 -0.152 1 87.69 345 LYS B CA 1
ATOM 5663 C C . LYS B 1 345 ? -22.062 -20.469 -1.483 1 87.69 345 LYS B C 1
ATOM 5665 O O . LYS B 1 345 ? -21.859 -21.688 -1.54 1 87.69 345 LYS B O 1
ATOM 5670 N N . ILE B 1 346 ? -21.984 -19.688 -2.447 1 92.44 346 ILE B N 1
ATOM 5671 C CA . ILE B 1 346 ? -21.75 -20.203 -3.789 1 92.44 346 ILE B CA 1
ATOM 5672 C C . ILE B 1 346 ? -20.25 -20.281 -4.055 1 92.44 346 ILE B C 1
ATOM 5674 O O . ILE B 1 346 ? -19.531 -19.312 -3.832 1 92.44 346 ILE B O 1
ATOM 5678 N N . ILE B 1 347 ? -19.812 -21.438 -4.473 1 92.81 347 ILE B N 1
ATOM 5679 C CA . ILE B 1 347 ? -18.422 -21.594 -4.859 1 92.81 347 ILE B CA 1
ATOM 5680 C C . ILE B 1 347 ? -18.266 -21.375 -6.359 1 92.81 347 ILE B C 1
ATOM 5682 O O . ILE B 1 347 ? -19.219 -21.531 -7.117 1 92.81 347 ILE B O 1
ATOM 5686 N N . PRO B 1 348 ? -17.078 -20.984 -6.832 1 95 348 PRO B N 1
ATOM 5687 C CA . PRO B 1 348 ? -16.875 -20.781 -8.266 1 95 348 PRO B CA 1
ATOM 5688 C C . PRO B 1 348 ? -17.281 -22 -9.102 1 95 348 PRO B C 1
ATOM 5690 O O . PRO B 1 348 ? -17.109 -23.141 -8.664 1 95 348 PRO B O 1
ATOM 5693 N N . ARG B 1 349 ? -17.766 -21.75 -10.242 1 95.62 349 ARG B N 1
ATOM 5694 C CA . ARG B 1 349 ? -18.359 -22.781 -11.086 1 95.62 349 ARG B CA 1
ATOM 5695 C C . ARG B 1 349 ? -17.328 -23.859 -11.414 1 95.62 349 ARG B C 1
ATOM 5697 O O . ARG B 1 349 ? -17.656 -25.062 -11.367 1 95.62 349 ARG B O 1
ATOM 5704 N N . ALA B 1 350 ? -16.156 -23.5 -11.703 1 94.69 350 ALA B N 1
ATOM 5705 C CA . ALA B 1 350 ? -15.109 -24.453 -12.086 1 94.69 350 ALA B CA 1
ATOM 5706 C C . ALA B 1 350 ? -14.797 -25.422 -10.945 1 94.69 350 ALA B C 1
ATOM 5708 O O . ALA B 1 350 ? -14.336 -26.531 -11.18 1 94.69 350 ALA B O 1
ATOM 5709 N N . LEU B 1 351 ? -15.039 -25.016 -9.75 1 94.81 351 LEU B N 1
ATOM 5710 C CA . LEU B 1 351 ? -14.719 -25.844 -8.586 1 94.81 351 LEU B CA 1
ATOM 5711 C C . LEU B 1 351 ? -15.883 -26.766 -8.227 1 94.81 351 LEU B C 1
ATOM 5713 O O . LEU B 1 351 ? -15.727 -27.672 -7.402 1 94.81 351 LEU B O 1
ATOM 5717 N N . ARG B 1 352 ? -17 -26.438 -8.68 1 91.38 352 ARG B N 1
ATOM 5718 C CA . ARG B 1 352 ? -18.172 -27.281 -8.438 1 91.38 352 ARG B CA 1
ATOM 5719 C C . ARG B 1 352 ? -18.047 -28.609 -9.195 1 91.38 352 ARG B C 1
ATOM 5721 O O . ARG B 1 352 ? -18.422 -29.656 -8.68 1 91.38 352 ARG B O 1
ATOM 5728 N N . LYS B 1 353 ? -17.734 -28.5 -10.383 1 74 353 LYS B N 1
ATOM 5729 C CA . LYS B 1 353 ? -17.594 -29.672 -11.25 1 74 353 LYS B CA 1
ATOM 5730 C C . LYS B 1 353 ? -16.578 -30.656 -10.695 1 74 353 LYS B C 1
ATOM 5732 O O . LYS B 1 353 ? -16.766 -31.875 -10.773 1 74 353 LYS B O 1
ATOM 5737 N N . GLU B 1 354 ? -15.656 -30.094 -10.148 1 67 354 GLU B N 1
ATOM 5738 C CA . GLU B 1 354 ? -14.617 -30.938 -9.57 1 67 354 GLU B CA 1
ATOM 5739 C C . GLU B 1 354 ? -15.148 -31.719 -8.367 1 67 354 GLU B C 1
ATOM 5741 O O . GLU B 1 354 ? -14.836 -32.906 -8.188 1 67 354 GLU B O 1
ATOM 5746 N N . ASN B 1 355 ? -15.984 -31 -7.625 1 65.3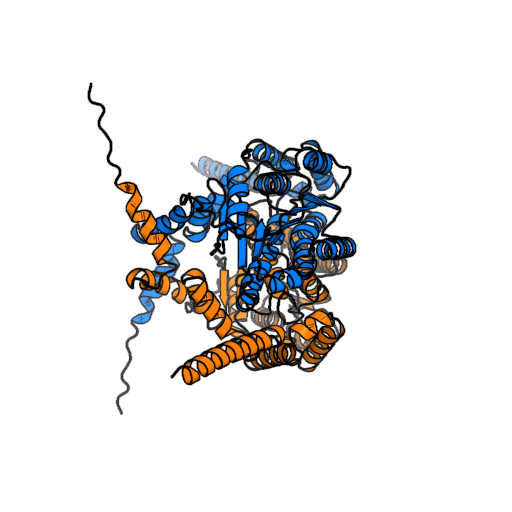8 355 ASN B N 1
ATOM 5747 C CA . ASN B 1 355 ? -16.594 -31.625 -6.461 1 65.38 355 ASN B CA 1
ATOM 5748 C C . ASN B 1 355 ? -17.578 -32.719 -6.871 1 65.38 355 ASN B C 1
ATOM 5750 O O . ASN B 1 355 ? -17.656 -33.75 -6.211 1 65.38 355 ASN B O 1
ATOM 5754 N N . ASN B 1 356 ? -18.281 -32.406 -7.961 1 61.5 356 ASN B N 1
ATOM 5755 C CA . ASN B 1 356 ? -19.203 -33.438 -8.461 1 61.5 356 ASN B CA 1
ATOM 5756 C C . ASN B 1 356 ? -18.453 -34.656 -9.008 1 61.5 356 ASN B C 1
ATOM 5758 O O . ASN B 1 356 ? -18.891 -35.781 -8.797 1 61.5 356 ASN B O 1
ATOM 5762 N N . ASN B 1 357 ? -17.375 -34.344 -9.656 1 60.62 357 ASN B N 1
ATOM 5763 C CA . ASN B 1 357 ? -16.594 -35.438 -10.164 1 60.62 357 ASN B CA 1
ATOM 5764 C C . ASN B 1 357 ? -15.945 -36.25 -9.031 1 60.62 357 ASN B C 1
ATOM 5766 O O . ASN B 1 357 ? -15.891 -37.469 -9.078 1 60.62 357 ASN B O 1
ATOM 5770 N N . ASN B 1 358 ? -15.578 -35.5 -8.031 1 59.47 358 ASN B N 1
ATOM 5771 C CA . ASN B 1 358 ? -14.992 -36.188 -6.883 1 59.47 358 ASN B CA 1
ATOM 5772 C C . ASN B 1 358 ? -16.047 -36.969 -6.098 1 59.47 358 ASN B C 1
ATOM 5774 O O . ASN B 1 358 ? -15.773 -38.094 -5.637 1 59.47 358 ASN B O 1
ATOM 5778 N N . ASN B 1 359 ? -17.203 -36.375 -5.992 1 59.12 359 ASN B N 1
ATOM 5779 C CA . ASN B 1 359 ? -18.297 -37.094 -5.34 1 59.12 359 ASN B CA 1
ATOM 5780 C C . ASN B 1 359 ? -18.766 -38.281 -6.176 1 59.12 359 ASN B C 1
ATOM 5782 O O . ASN B 1 359 ? -19.078 -39.312 -5.633 1 59.12 359 ASN B O 1
ATOM 5786 N N . ASN B 1 360 ? -18.797 -38.062 -7.469 1 56.84 360 ASN B N 1
ATOM 5787 C CA . ASN B 1 360 ? -19.156 -39.156 -8.336 1 56.84 360 ASN B CA 1
ATOM 5788 C C . ASN B 1 360 ? -18.109 -40.25 -8.328 1 56.84 360 ASN B C 1
ATOM 5790 O O . ASN B 1 360 ? -18.438 -41.438 -8.375 1 56.84 360 ASN B O 1
ATOM 5794 N N . ASN B 1 361 ? -16.906 -39.812 -8.211 1 55.69 361 ASN B N 1
ATOM 5795 C CA . ASN B 1 361 ? -15.852 -40.844 -8.109 1 55.69 361 ASN B CA 1
ATOM 5796 C C . ASN B 1 361 ? -15.883 -41.531 -6.766 1 55.69 361 ASN B C 1
ATOM 5798 O O . ASN B 1 361 ? -15.586 -42.75 -6.68 1 55.69 361 ASN B O 1
ATOM 5802 N N . ILE B 1 362 ? -16.312 -40.875 -5.762 1 57.47 362 ILE B N 1
ATOM 5803 C CA . ILE B 1 362 ? -16.484 -41.5 -4.453 1 57.47 362 ILE B CA 1
ATOM 5804 C C . ILE B 1 362 ? -17.688 -42.438 -4.477 1 57.47 362 ILE B C 1
ATOM 5806 O O . ILE B 1 362 ? -17.609 -43.531 -3.963 1 57.47 362 ILE B O 1
ATOM 5810 N N . ASN B 1 363 ? -18.719 -41.969 -5.059 1 57.12 363 ASN B N 1
ATOM 5811 C CA . ASN B 1 363 ? -19.906 -42.812 -5.137 1 57.12 363 ASN B CA 1
ATOM 5812 C C . ASN B 1 363 ? -19.656 -44.031 -6.043 1 57.12 363 ASN B C 1
ATOM 5814 O O . ASN B 1 363 ? -20.156 -45.125 -5.766 1 57.12 363 ASN B O 1
ATOM 5818 N N . SER B 1 364 ? -18.938 -43.75 -7.078 1 56.72 364 SER B N 1
ATOM 5819 C CA . SER B 1 364 ? -18.625 -44.875 -7.957 1 56.72 364 SER B CA 1
ATOM 5820 C C . SER B 1 364 ? -17.703 -45.875 -7.27 1 56.72 364 SER B C 1
ATOM 5822 O O . SER B 1 364 ? -17.844 -47.094 -7.449 1 56.72 364 SER B O 1
ATOM 5824 N N . ASN B 1 365 ? -16.875 -45.344 -6.449 1 58.56 365 ASN B N 1
ATOM 5825 C CA . ASN B 1 365 ? -16.016 -46.219 -5.688 1 58.56 365 ASN B CA 1
ATOM 5826 C C . ASN B 1 365 ? -16.797 -46.969 -4.602 1 58.56 365 ASN B C 1
ATOM 5828 O O . ASN B 1 365 ? -16.5 -48.125 -4.301 1 58.56 365 ASN B O 1
ATOM 5832 N N . ASN B 1 366 ? -17.75 -46.25 -4.09 1 61.25 366 ASN B N 1
ATOM 5833 C CA . ASN B 1 366 ? -18.609 -46.906 -3.105 1 61.25 366 ASN B CA 1
ATOM 5834 C C . ASN B 1 366 ? -19.516 -47.969 -3.754 1 61.25 366 ASN B C 1
ATOM 5836 O O . ASN B 1 366 ? -19.828 -48.969 -3.135 1 61.25 366 ASN B O 1
ATOM 5840 N N . ASN B 1 367 ? -19.953 -47.75 -4.914 1 55.97 367 ASN B N 1
ATOM 5841 C CA . ASN B 1 367 ? -20.797 -48.719 -5.609 1 55.97 367 ASN B CA 1
ATOM 5842 C C . ASN B 1 367 ? -19.984 -49.938 -6.066 1 55.97 367 ASN B C 1
ATOM 5844 O O . ASN B 1 367 ? -20.516 -51.062 -6.129 1 55.97 367 ASN B O 1
ATOM 5848 N N . VAL B 1 368 ? -18.75 -49.812 -6.312 1 59.28 368 VAL B N 1
ATOM 5849 C CA . VAL B 1 368 ? -17.906 -50.938 -6.695 1 59.28 368 VAL B CA 1
ATOM 5850 C C . VAL B 1 368 ? -17.625 -51.812 -5.477 1 59.28 368 VAL B C 1
ATOM 5852 O O . VAL B 1 368 ? -17.594 -53.062 -5.578 1 59.28 368 VAL B O 1
ATOM 5855 N N . GLU B 1 369 ? -17.672 -51.219 -4.34 1 52.75 369 GLU B N 1
ATOM 5856 C CA . GLU B 1 369 ? -17.422 -52 -3.121 1 52.75 369 GLU B CA 1
ATOM 5857 C C . GLU B 1 369 ? -18.672 -52.781 -2.709 1 52.75 369 GLU B C 1
ATOM 5859 O O . GLU B 1 369 ? -18.562 -53.75 -1.971 1 52.75 369 GLU B O 1
ATOM 5864 N N . LYS B 1 370 ? -19.766 -52.25 -3.162 1 56.62 370 LYS B N 1
ATOM 5865 C CA . LYS B 1 370 ? -20.984 -52.938 -2.803 1 56.62 370 LYS B CA 1
ATOM 5866 C C . LYS B 1 370 ? -21.203 -54.156 -3.701 1 56.62 370 LYS B C 1
ATOM 5868 O O . LYS B 1 370 ? -22.047 -55.031 -3.4 1 56.62 370 LYS B O 1
ATOM 5873 N N . ILE B 1 371 ? -20.641 -54.125 -4.801 1 52.94 371 ILE B N 1
ATOM 5874 C CA . ILE B 1 371 ? -20.797 -55.219 -5.73 1 52.94 371 ILE B CA 1
ATOM 5875 C C . ILE B 1 371 ? -19.828 -56.344 -5.367 1 52.94 371 ILE B C 1
ATOM 5877 O O . ILE B 1 371 ? -20.047 -57.5 -5.742 1 52.94 371 ILE B O 1
ATOM 5881 N N . LYS B 1 372 ? -18.75 -56 -4.785 1 56.97 372 LYS B N 1
ATOM 5882 C CA . LYS B 1 372 ? -17.812 -57.062 -4.434 1 56.97 372 LYS B CA 1
ATOM 5883 C C . LYS B 1 372 ? -18.266 -57.812 -3.178 1 56.97 372 LYS B C 1
ATOM 5885 O O . LYS B 1 372 ? -17.641 -58.781 -2.773 1 56.97 372 LYS B O 1
ATOM 5890 N N . LYS B 1 373 ? -19.375 -57.125 -2.621 1 46.84 373 LYS B N 1
ATOM 5891 C CA . LYS B 1 373 ? -19.891 -57.938 -1.528 1 46.84 373 LYS B CA 1
ATOM 5892 C C . LYS B 1 373 ? -21.047 -58.812 -1.993 1 46.84 373 LYS B C 1
ATOM 5894 O O . LYS B 1 373 ? -21.969 -58.344 -2.674 1 46.84 373 LYS B O 1
#

pLDDT: mean 81.66, std 23.06, range [20.78, 98.88]

Foldseek 3Di:
DDPPDDDPPPPPPVVVPVVVQVPPPPPDPVLVVLVVVLVVQPDPPPPCPQPPPDDQQEEEAEDCQKDLNVVLVLVCQVVPHQYEYEDQDCPDPSNVVCVVRGDPSYDYAHDDLLDLVSLLVSLVVVCVVQPPAFHAEYEADWFDQQAFAAPVLDDPCRLVVRLSTLAVSSVSNCVNRVVSCLRNLHEYEYEAAVLLVDPFGRRVSNNVSSVNRVVVQVVVCVVCVVSNYYYAYEHEDFAQMDCLQVPVSLVVSLVVSVVPGDPVVCQQQDPVNSVLRSVLSNVVNVPGHHPCCQVSVLVVCQRRPPDHDRYHYTDPPSSVLVSCCPPHRPVRNVVVSCVVRPDDDDGGPNVVVVVVVVVVVVVVVVVVVVVVD/DDPDDPDPPPPPPVVVPVVVQVPPPPPDPVLVVLVVVLVVQPDPPPPCPQPPDDDQQEEEAEDCQKDLNVVLVLVCQVVPHQYEYEHQDCPDPSNVVCVVRGDPSYDYAHDDLLDLVSLLVSLVVVCVVQPPAFHAEYEADWFDQQAFAAPVLDDPCRLVVRLSTLAVSSVSNCVNRVVSCLRNLHEYEYEAAVLLVDPFGRRVSNNVNSVNRVVVQVVVCVVCVVSNYYYAYEHEDFAQMDCLQVPVSLVVSLVVSVVPGDPVVCQQQDPVNSVLRSVLSNVVNVPGHHDCCQVSVLVVCQRRPPDHDRYHYTDPPSSVLVSCCPPHRPVRNVVVSCVVRPDDDDGGPNVVVVVVVVVVVVVVVVVVVVVVD

InterPro domains:
  IPR002347 Short-chain dehydrogenase/reductase SDR [PF00106] (63-247)
  IPR002347 Short-chain dehydrogenase/reductase SDR [PR00080] (133-144)
  IPR002347 Short-chain dehydrogenase/reductase SDR [PR00080] (186-194)
  IPR002347 Short-chain dehydrogenase/reductase SDR [PR00080] (206-225)
  IPR002347 Short-chain dehydrogenase/reductase SDR [PR00081] (58-75)
  IPR002347 Short-chain dehydrogenase/reductase SDR [PR00081] (133-144)
  IPR002347 Short-chain dehydrogenase/reductase SDR [PR00081] (180-196)
  IPR002347 Short-chain dehydrogenase/reductase SDR [PR00081] (206-225)
  IPR002347 Short-chain dehydrogenase/reductase SDR [PR00081] (227-244)
  IPR020904 Short-chain dehydrogenase/reductase, conserved site [PS00061] (193-221)
  IPR036291 NAD(P)-binding domain superfamily [SSF51735] (63-349)

Solvent-accessible surface area (backbone atoms only — not comparable to full-atom values): 39496 Å² total; per-residue (Å²): 139,86,83,78,78,79,80,81,72,81,62,60,65,52,61,55,55,66,52,34,69,77,44,83,71,68,67,68,70,68,54,55,58,54,51,54,59,32,56,58,67,60,67,75,74,66,78,71,77,68,64,68,73,84,65,79,54,35,35,40,31,42,42,26,48,43,45,68,35,34,54,35,52,50,51,42,37,74,73,66,31,34,35,40,36,20,19,78,41,71,83,34,73,34,38,49,50,48,64,69,72,38,60,88,49,54,44,81,42,63,38,49,55,72,37,64,68,39,43,52,50,50,49,54,56,47,44,67,72,47,59,92,51,47,32,35,28,38,36,47,45,49,65,57,72,76,67,78,33,43,61,76,72,45,54,70,65,42,35,50,52,14,28,40,41,35,23,52,10,46,50,50,50,50,54,70,47,39,66,37,21,47,69,45,38,16,32,38,39,32,55,59,40,56,46,26,78,40,61,46,79,31,32,23,42,40,15,14,15,34,12,19,34,50,39,33,53,49,18,41,33,62,71,28,48,89,53,53,28,44,48,28,38,34,30,45,42,73,55,52,36,66,64,53,72,34,63,68,59,53,52,51,49,47,50,51,46,65,71,71,47,57,68,68,57,46,57,39,35,28,67,67,37,56,48,47,53,52,50,51,50,50,51,49,32,69,68,29,47,71,74,57,58,52,49,40,52,46,53,52,44,55,72,49,42,93,75,50,57,57,69,44,69,24,45,79,62,39,41,58,52,52,35,39,56,72,68,41,46,65,72,58,29,50,50,50,48,37,64,71,70,58,74,75,85,67,67,42,43,60,60,46,55,51,50,48,50,49,48,48,50,49,49,51,52,52,53,53,56,55,65,76,97,140,85,84,77,78,80,81,80,72,80,65,62,67,63,61,56,55,67,52,35,71,77,45,80,73,69,66,68,70,70,53,56,60,57,52,55,60,32,59,47,69,61,67,78,74,65,76,71,77,67,63,67,73,84,66,80,54,36,35,39,30,42,42,26,48,42,43,69,36,33,54,35,51,50,51,42,38,74,72,66,32,35,35,38,37,20,19,78,40,71,84,34,71,35,38,49,51,48,63,70,73,40,61,88,47,54,44,81,42,64,38,49,55,73,36,66,67,39,44,50,49,50,51,52,54,49,44,67,73,45,59,91,50,47,31,33,28,40,38,46,46,49,67,56,73,76,69,77,34,44,61,78,73,45,52,70,66,41,37,51,52,14,29,39,41,34,24,52,10,46,49,48,50,50,55,70,46,39,66,37,23,46,69,46,38,15,32,38,39,32,55,60,39,54,44,26,76,42,60,46,80,30,31,26,39,40,14,14,16,34,14,18,33,50,40,33,52,49,18,40,31,63,70,27,48,88,52,52,28,45,48,28,39,35,31,44,43,74,55,50,37,66,66,52,73,36,63,68,58,52,52,50,49,47,51,51,47,64,71,69,47,57,68,68,57,46,58,39,35,28,67,66,38,56,48,47,53,54,49,51,51,50,51,48,31,70,67,29,46,72,76,58,56,51,46,41,52,46,52,52,42,57,72,49,44,94,75,50,57,57,68,42,67,24,46,80,62,39,39,58,51,50,35,39,57,73,70,40,50,64,71,58,28,50,52,51,49,34,64,71,70,59,75,75,84,66,66,41,42,59,59,47,55,52,49,50,50,49,49,47,51,48,48,50,52,51,52,54,55,55,64,76,95

Radius of gyration: 27.78 Å; Cα contacts (8 Å, |Δi|>4): 1193; chains: 2; bounding box: 84×98×71 Å

Sequence (746 aa):
MVRGRLPRVHRSWLELYCRMRCEGHLSCSSIVYRMTVTLSTLVSSRSYHSHRPALPSLPFFPGCDTGFGKAAVRRLDAQGFEVFATVLDLCGEGARELQKTCSSRLTLLQVDITQPEQVQQALLDTKAKLGLRGLWGLVNNAGVCVNFGDAELSLMSNYRGCMEVNFFGTLNVTKTFLPLLRQAKGRIVTISSPAGEQPFPCLAAYGASKAALNLFINTLRHEMEPWGVKVSTILPSSYKTGQSGNQEYWESQYKSLIHNLSAGLLEEYGEDYTHETKELFQHFAQSANEDLSPVINTISEALLSPRPLVRYYAGPGVGLMYFVYSYFPLRLSDKFLQRLFVQKKIIPRALRKENNNNNNNINSNNNVEKIKKMVRGRLPRVHRSWLELYCRMRCEGHLSCSSIVYRMTVTLSTLVSSRSYHSHRPALPSLPFFPGCDTGFGKAAVRRLDAQGFEVFATVLDLCGEGARELQKTCSSRLTLLQVDITQPEQVQQALLDTKAKLGLRGLWGLVNNAGVCVNFGDAELSLMSNYRGCMEVNFFGTLNVTKTFLPLLRQAKGRIVTISSPAGEQPFPCLAAYGASKAALNLFINTLRHEMEPWGVKVSTILPSSYKTGQSGNQEYWESQYKSLIHNLSAGLLEEYGEDYTHETKELFQHFAQSANEDLSPVINTISEALLSPRPLVRYYAGPGVGLMYFVYSYFPLRLSDKFLQRLFVQKKIIPRALRKENNNNNNNINSNNNVEKIKK

Organism: Oncorhynchus tshawytscha (NCBI:txid74940)